Protein AF-A0A6L3F0K4-F1 (afdb_monomer)

pLDDT: mean 79.64, std 11.41, range [49.12, 96.88]

Sequence (372 aa):
QVEEELISRRKLHQEFNPALFNDRWESLWPKTATVITTESLWEKFARQGESPILTSITVLQDTIHQGVERELFGYGIMHESGEDKLKPESYAHIYLGPFDAQEMSFLEISHRTILIRPDQVYALFPPITKDEVAMLLNGPRQRVDSVFQAARQSLTIEGRVDKRSFITAVCEGVQSGLFGYSETADSTILRGEDANLTPSHVRFSALLISEDVPRPVTSEEVAKLVSGNGRISIQDLYQKATDQFGPERVSEQSFLNALQTCVKEQQFGYAETEADTLQSGLQALHLTGFVGKPEILPPDTRVIRVVGTISSPSELATVMKAAMSLSKLGESQITLDLRLELKGDVNEHSITMALNELKNRAPNLKIEDRKG

Radius of gyration: 37.34 Å; Cα contacts (8 Å, |Δi|>4): 517; chains: 1; bounding box: 87×50×101 Å

Structure (mmCIF, N/CA/C/O backbone):
data_AF-A0A6L3F0K4-F1
#
_entry.id   AF-A0A6L3F0K4-F1
#
loop_
_atom_site.group_PDB
_atom_site.id
_atom_site.type_symbol
_atom_site.label_atom_id
_atom_site.label_alt_id
_atom_site.label_comp_id
_atom_site.label_asym_id
_atom_site.label_entity_id
_atom_site.label_seq_id
_atom_site.pdbx_PDB_ins_code
_atom_site.Cartn_x
_atom_site.Cartn_y
_atom_site.Cartn_z
_atom_site.occupancy
_atom_site.B_iso_or_equiv
_atom_site.auth_seq_id
_atom_site.auth_comp_id
_atom_site.auth_asym_id
_atom_site.auth_atom_id
_atom_site.pdbx_PDB_model_num
ATOM 1 N N . GLN A 1 1 ? 16.056 -33.835 -45.837 1.00 53.66 1 GLN A N 1
ATOM 2 C CA . GLN A 1 1 ? 17.439 -34.362 -45.764 1.00 53.66 1 GLN A CA 1
ATOM 3 C C . GLN A 1 1 ? 18.423 -33.415 -45.077 1.00 53.66 1 GLN A C 1
ATOM 5 O O . GLN A 1 1 ? 18.688 -33.677 -43.919 1.00 53.66 1 GLN A O 1
ATOM 10 N N . VAL A 1 2 ? 18.928 -32.323 -45.680 1.00 59.66 2 VAL A N 1
ATOM 11 C CA . VAL A 1 2 ? 19.911 -31.432 -44.996 1.00 59.66 2 VAL A CA 1
ATOM 12 C C . VAL A 1 2 ? 19.333 -30.783 -43.729 1.00 59.66 2 VAL A C 1
ATOM 14 O O . VAL A 1 2 ? 19.993 -30.724 -42.698 1.00 59.66 2 VAL A O 1
ATOM 17 N N . GLU A 1 3 ? 18.075 -30.350 -43.783 1.00 55.59 3 GLU A N 1
ATOM 18 C CA . GLU A 1 3 ? 17.367 -29.753 -42.645 1.00 55.59 3 GLU A CA 1
ATOM 19 C C . GLU A 1 3 ? 17.146 -30.754 -41.495 1.00 55.59 3 GLU A C 1
ATOM 21 O O . GLU A 1 3 ? 17.507 -30.478 -40.356 1.00 55.59 3 GLU A O 1
ATOM 26 N N . GLU A 1 4 ? 16.666 -31.966 -41.794 1.00 57.31 4 GLU A N 1
ATOM 27 C CA . GLU A 1 4 ? 16.519 -33.061 -40.816 1.00 57.31 4 GLU A CA 1
ATOM 28 C C . GLU A 1 4 ? 17.863 -33.487 -40.205 1.00 57.31 4 GLU A C 1
ATOM 30 O O . GLU A 1 4 ? 17.940 -33.845 -39.027 1.00 57.31 4 GLU A O 1
ATOM 35 N N . GLU A 1 5 ? 18.947 -33.420 -40.978 1.00 56.59 5 GLU A N 1
ATOM 36 C CA . GLU A 1 5 ? 20.299 -33.725 -40.510 1.00 56.59 5 GLU A CA 1
ATOM 37 C C . GLU A 1 5 ? 20.848 -32.631 -39.573 1.00 56.59 5 GLU A C 1
ATOM 39 O O . GLU A 1 5 ? 21.548 -32.927 -38.604 1.00 56.59 5 GLU A O 1
ATOM 44 N N . LEU A 1 6 ? 20.486 -31.364 -39.797 1.00 57.25 6 LEU A N 1
ATOM 45 C CA . LEU A 1 6 ? 20.833 -30.251 -38.906 1.00 57.25 6 LEU A CA 1
ATOM 46 C C . LEU A 1 6 ? 19.975 -30.233 -37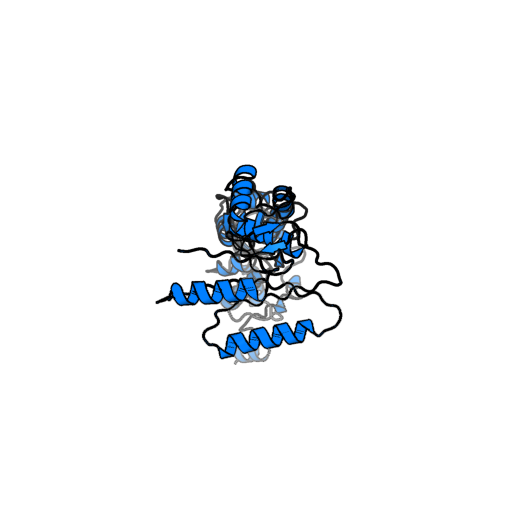.630 1.00 57.25 6 LEU A C 1
ATOM 48 O O . LEU A 1 6 ? 20.504 -29.936 -36.555 1.00 57.25 6 LEU A O 1
ATOM 52 N N . ILE A 1 7 ? 18.692 -30.598 -37.719 1.00 59.44 7 ILE A N 1
ATOM 53 C CA . ILE A 1 7 ? 17.794 -30.757 -36.561 1.00 59.44 7 ILE A CA 1
ATOM 54 C C . ILE A 1 7 ? 18.271 -31.921 -35.679 1.00 59.44 7 ILE A C 1
ATOM 56 O O . ILE A 1 7 ? 18.467 -31.752 -34.475 1.00 59.44 7 ILE A O 1
ATOM 60 N N . SER A 1 8 ? 18.545 -33.090 -36.270 1.00 56.19 8 SER A N 1
ATOM 61 C CA . SER A 1 8 ? 19.009 -34.280 -35.532 1.00 56.19 8 SER A CA 1
ATOM 62 C C . SER A 1 8 ? 20.384 -34.096 -34.874 1.00 56.19 8 SER A C 1
ATOM 64 O O . SER A 1 8 ? 20.637 -34.662 -33.811 1.00 56.19 8 SER A O 1
ATOM 66 N N . ARG A 1 9 ? 21.252 -33.243 -35.439 1.00 59.00 9 ARG A N 1
ATOM 67 C CA . ARG A 1 9 ? 22.544 -32.846 -34.845 1.00 59.00 9 ARG A CA 1
ATOM 68 C C . ARG A 1 9 ? 22.447 -31.678 -33.852 1.00 59.00 9 ARG A C 1
ATOM 70 O O . ARG A 1 9 ? 23.488 -31.199 -33.404 1.00 59.00 9 ARG A O 1
ATOM 77 N N . ARG A 1 10 ? 21.236 -31.209 -33.509 1.00 57.91 10 ARG A N 1
ATOM 78 C CA . ARG A 1 10 ? 20.982 -30.029 -32.650 1.00 57.91 10 ARG A CA 1
ATOM 79 C C . ARG A 1 10 ? 21.692 -28.753 -33.130 1.00 57.91 10 ARG A C 1
ATOM 81 O O . ARG A 1 10 ? 22.093 -27.925 -32.319 1.00 57.91 10 ARG A O 1
ATOM 88 N N . LYS A 1 11 ? 21.898 -28.613 -34.441 1.00 58.66 11 LYS A N 1
ATOM 89 C CA . LYS A 1 11 ? 22.461 -27.401 -35.055 1.00 58.66 11 LYS A CA 1
ATOM 90 C C . LYS A 1 11 ? 21.381 -26.425 -35.507 1.00 58.66 11 LYS A C 1
ATOM 92 O O . LYS A 1 11 ? 21.660 -25.235 -35.573 1.00 58.66 11 LYS A O 1
ATOM 97 N N . LEU A 1 12 ? 20.181 -26.919 -35.806 1.00 55.97 12 LEU A N 1
ATOM 98 C CA . LEU A 1 12 ? 19.016 -26.115 -36.164 1.00 55.97 12 LEU A CA 1
ATOM 99 C C . LEU A 1 12 ? 18.062 -26.049 -34.965 1.00 55.97 12 LEU A C 1
ATOM 101 O O . LEU A 1 12 ? 17.600 -27.090 -34.494 1.00 55.97 12 LEU A O 1
ATOM 105 N N . HIS A 1 13 ? 17.780 -24.849 -34.461 1.00 59.03 13 HIS A N 1
ATOM 106 C CA . HIS A 1 13 ? 16.919 -24.656 -33.291 1.00 59.03 13 HIS A CA 1
ATOM 107 C C . HIS A 1 13 ? 15.531 -24.153 -33.704 1.00 59.03 13 HIS A C 1
ATOM 109 O O . HIS A 1 13 ? 15.392 -23.046 -34.229 1.00 59.03 13 HIS A O 1
ATOM 115 N N . GLN A 1 14 ? 14.513 -24.988 -33.475 1.00 57.91 14 GLN A N 1
ATOM 116 C CA . GLN A 1 14 ? 13.092 -24.643 -33.651 1.00 57.91 14 GLN A CA 1
ATOM 117 C C . GLN A 1 14 ? 12.564 -23.770 -32.509 1.00 57.91 14 GLN A C 1
ATOM 119 O O . GLN A 1 14 ? 11.682 -22.952 -32.714 1.00 57.91 14 GLN A O 1
ATOM 124 N N . GLU A 1 15 ? 13.167 -23.905 -31.331 1.00 56.97 15 GLU A N 1
ATOM 125 C CA . GLU A 1 15 ? 12.948 -23.048 -30.175 1.00 56.97 15 GLU A CA 1
ATOM 126 C C . GLU A 1 15 ? 14.317 -22.595 -29.674 1.00 56.97 15 GLU A C 1
ATOM 128 O O . GLU A 1 15 ? 15.250 -23.399 -29.524 1.00 56.97 15 GLU A O 1
ATOM 133 N N . PHE A 1 16 ? 14.463 -21.298 -29.432 1.00 60.00 16 PHE A N 1
ATOM 134 C CA . PHE A 1 16 ? 15.651 -20.794 -28.772 1.00 60.00 16 PHE A CA 1
ATOM 135 C C . PHE A 1 16 ? 15.547 -21.091 -27.285 1.00 60.00 16 PHE A C 1
ATOM 137 O O . PHE A 1 16 ? 14.567 -20.734 -26.641 1.00 60.00 16 PHE A O 1
ATOM 144 N N . ASN A 1 17 ? 16.565 -21.736 -26.726 1.00 58.59 17 ASN A N 1
ATOM 145 C CA . ASN A 1 17 ? 16.622 -21.972 -25.293 1.00 58.59 17 ASN A CA 1
ATOM 146 C C . ASN A 1 17 ? 17.232 -20.732 -24.616 1.00 58.59 17 ASN A C 1
ATOM 148 O O . ASN A 1 17 ? 18.417 -20.481 -24.830 1.00 58.59 17 ASN A O 1
ATOM 152 N N . PRO A 1 18 ? 16.503 -19.990 -23.760 1.00 52.38 18 PRO A N 1
ATOM 153 C CA . PRO A 1 18 ? 17.052 -18.829 -23.060 1.00 52.38 18 PRO A CA 1
ATOM 154 C C . PRO A 1 18 ? 18.238 -19.175 -22.150 1.00 52.38 18 PRO A C 1
ATOM 156 O O . PRO A 1 18 ? 19.050 -18.313 -21.847 1.00 52.38 18 PRO A O 1
ATOM 159 N N . ALA A 1 19 ? 18.405 -20.439 -21.744 1.00 53.78 19 ALA A N 1
ATOM 160 C CA . ALA A 1 19 ? 19.608 -20.885 -21.038 1.00 53.78 19 ALA A CA 1
ATOM 161 C C . ALA A 1 19 ? 20.874 -20.835 -21.916 1.00 53.78 19 ALA A C 1
ATOM 163 O O . ALA A 1 19 ? 21.976 -20.851 -21.379 1.00 53.78 19 ALA A O 1
ATOM 164 N N . LEU A 1 20 ? 20.741 -20.727 -23.245 1.00 54.72 20 LEU A N 1
ATOM 165 C CA . LEU A 1 20 ? 21.852 -20.429 -24.157 1.00 54.72 20 LEU A CA 1
ATOM 166 C C . LEU A 1 20 ? 22.350 -18.984 -24.013 1.00 54.72 20 LEU A C 1
ATOM 168 O O . LEU A 1 20 ? 23.411 -18.670 -24.548 1.00 54.72 20 LEU A O 1
ATOM 172 N N . PHE A 1 21 ? 21.628 -18.111 -23.299 1.00 52.25 21 PHE A N 1
ATOM 173 C CA . PHE A 1 21 ? 22.151 -16.801 -22.915 1.00 52.25 21 PHE A CA 1
ATOM 174 C C . PHE A 1 21 ? 23.192 -16.887 -21.799 1.00 52.25 21 PHE A C 1
ATOM 176 O O . PHE A 1 21 ? 24.091 -16.050 -21.747 1.00 52.25 21 PHE A O 1
ATOM 183 N N . ASN A 1 22 ? 23.136 -17.914 -20.951 1.00 49.12 22 ASN A N 1
ATOM 184 C CA . ASN A 1 22 ? 24.156 -18.107 -19.930 1.00 49.12 22 ASN A CA 1
ATOM 185 C C . ASN A 1 22 ? 25.463 -18.544 -20.625 1.00 49.12 22 ASN A C 1
ATOM 187 O O . ASN A 1 22 ? 25.483 -19.479 -21.426 1.00 49.12 22 ASN A O 1
ATOM 191 N N . ASP A 1 23 ? 26.537 -17.792 -20.382 1.00 51.22 23 ASP A N 1
ATOM 192 C CA . ASP A 1 23 ? 27.912 -17.960 -20.886 1.00 51.22 23 ASP A CA 1
ATOM 193 C C . ASP A 1 23 ? 28.165 -17.710 -22.390 1.00 51.22 23 ASP A C 1
ATOM 195 O O . ASP A 1 23 ? 29.203 -17.146 -22.746 1.00 51.22 23 ASP A O 1
ATOM 199 N N . ARG A 1 24 ? 27.246 -18.052 -23.308 1.00 55.50 24 ARG A N 1
ATOM 200 C CA . ARG A 1 24 ? 27.442 -17.781 -24.756 1.00 55.50 24 ARG A CA 1
ATOM 201 C C . ARG A 1 24 ? 27.062 -16.366 -25.174 1.00 55.50 24 ARG A C 1
ATOM 203 O O . ARG A 1 24 ? 27.625 -15.857 -26.145 1.00 55.50 24 ARG A O 1
ATOM 210 N N . TRP A 1 25 ? 26.164 -15.701 -24.452 1.00 55.28 25 TRP A N 1
ATOM 211 C CA . TRP A 1 25 ? 25.802 -14.313 -24.743 1.00 55.28 25 TRP A CA 1
ATOM 212 C C . TRP A 1 25 ? 26.993 -13.367 -24.628 1.00 55.28 25 TRP A C 1
ATOM 214 O O . TRP A 1 25 ? 27.152 -12.503 -25.479 1.00 55.28 25 TRP A O 1
ATOM 224 N N . GLU A 1 26 ? 27.898 -13.591 -23.671 1.00 54.00 26 GLU A N 1
ATOM 225 C CA . GLU A 1 26 ? 29.144 -12.819 -23.561 1.00 54.00 26 GLU A CA 1
ATOM 226 C C . GLU A 1 26 ? 30.034 -12.930 -24.812 1.00 54.00 26 GLU A C 1
ATOM 228 O O . GLU A 1 26 ? 30.789 -12.008 -25.117 1.00 54.00 26 GLU A O 1
ATOM 233 N N . SER A 1 27 ? 29.945 -14.039 -25.556 1.00 58.38 27 SER A N 1
ATOM 234 C CA . SER A 1 27 ? 30.673 -14.215 -26.821 1.00 58.38 27 SER A CA 1
ATOM 235 C C . SER A 1 27 ? 29.991 -13.517 -28.005 1.00 58.38 27 SER A C 1
ATOM 237 O O . SER A 1 27 ? 30.659 -13.049 -28.928 1.00 58.38 27 SER A O 1
ATOM 239 N N . LEU A 1 28 ? 28.658 -13.402 -27.970 1.00 56.84 28 LEU A N 1
ATOM 240 C CA . LEU A 1 28 ? 27.861 -12.723 -28.996 1.00 56.84 28 LEU A CA 1
ATOM 241 C C . LEU A 1 28 ? 27.775 -11.208 -28.759 1.00 56.84 28 LEU A C 1
ATOM 243 O O . LEU A 1 28 ? 27.711 -10.457 -29.737 1.00 56.84 28 LEU A O 1
ATOM 247 N N . TRP A 1 29 ? 27.853 -10.777 -27.498 1.00 67.00 29 TRP A N 1
ATOM 248 C CA . TRP A 1 29 ? 27.901 -9.397 -27.017 1.00 67.00 29 TRP A CA 1
ATOM 249 C C . TRP A 1 29 ? 29.281 -9.075 -26.448 1.00 67.00 29 TRP A C 1
ATOM 251 O O . TRP A 1 29 ? 29.523 -9.307 -25.259 1.00 67.00 29 TRP A O 1
ATOM 261 N N . PRO A 1 30 ? 30.190 -8.508 -27.265 1.00 64.44 30 PRO A N 1
ATOM 262 C CA . PRO A 1 30 ? 31.529 -8.160 -26.813 1.00 64.44 30 PRO A CA 1
ATOM 263 C C . PRO A 1 30 ? 31.475 -7.345 -25.520 1.00 64.44 30 PRO A C 1
ATOM 265 O O . PRO A 1 30 ? 30.661 -6.430 -25.403 1.00 64.44 30 PRO A O 1
ATOM 268 N N . LYS A 1 31 ? 32.368 -7.624 -24.563 1.00 63.75 31 LYS A N 1
ATOM 269 C CA . LYS A 1 31 ? 32.453 -6.856 -23.303 1.00 63.75 31 LYS A CA 1
ATOM 270 C C . LYS A 1 31 ? 32.711 -5.362 -23.538 1.00 63.75 31 LYS A C 1
ATOM 272 O O . LYS A 1 31 ? 32.367 -4.543 -22.699 1.00 63.75 31 LYS A O 1
ATOM 277 N N . THR A 1 32 ? 33.289 -5.020 -24.688 1.00 65.06 32 THR A N 1
ATOM 278 C CA . THR A 1 32 ? 33.553 -3.649 -25.142 1.00 65.06 32 THR A CA 1
ATOM 279 C C . THR A 1 32 ? 32.375 -2.995 -25.862 1.00 65.06 32 THR A C 1
ATOM 281 O O . THR A 1 32 ? 32.397 -1.785 -26.068 1.00 65.06 32 THR A O 1
ATOM 284 N N . ALA A 1 33 ? 31.364 -3.765 -26.274 1.00 66.50 33 ALA A N 1
ATOM 285 C CA . ALA A 1 33 ? 30.194 -3.242 -26.960 1.00 66.50 33 ALA A CA 1
ATOM 286 C C . ALA A 1 33 ? 29.105 -2.898 -25.940 1.00 66.50 33 ALA A C 1
ATOM 288 O O . ALA A 1 33 ? 28.634 -3.752 -25.187 1.00 66.50 33 ALA A O 1
ATOM 289 N N . THR A 1 34 ? 28.685 -1.639 -25.947 1.00 69.81 34 THR A N 1
ATOM 290 C CA . THR A 1 34 ? 27.570 -1.120 -25.149 1.00 69.81 34 THR A CA 1
ATOM 291 C C . THR A 1 34 ? 26.247 -1.713 -25.635 1.00 69.81 34 THR A C 1
ATOM 293 O O . THR A 1 34 ? 25.481 -2.232 -24.836 1.00 69.81 34 THR A O 1
ATOM 296 N N . VAL A 1 35 ? 26.038 -1.785 -26.952 1.00 78.31 35 VAL A N 1
ATOM 297 C CA . VAL A 1 35 ? 24.792 -2.275 -27.566 1.00 78.31 35 VAL A CA 1
ATOM 298 C C . VAL A 1 35 ? 25.060 -3.154 -28.790 1.00 78.31 35 VAL A C 1
ATOM 300 O O . VAL A 1 35 ? 26.134 -3.069 -29.394 1.00 78.31 35 VAL A O 1
ATOM 303 N N . ILE A 1 36 ? 24.075 -3.956 -29.203 1.00 83.25 36 ILE A N 1
ATOM 304 C CA . ILE A 1 36 ? 24.096 -4.705 -30.476 1.00 83.25 36 ILE A CA 1
ATOM 305 C C . ILE A 1 36 ? 22.802 -4.438 -31.240 1.00 83.25 36 ILE A C 1
ATOM 307 O O . ILE A 1 36 ? 21.736 -4.444 -30.637 1.00 83.25 36 ILE A O 1
ATOM 311 N N . THR A 1 37 ? 22.867 -4.257 -32.559 1.00 84.62 37 THR A N 1
ATOM 312 C CA . THR A 1 37 ? 21.659 -4.232 -33.395 1.00 84.62 37 THR A CA 1
ATOM 313 C C . THR A 1 37 ? 21.075 -5.639 -33.543 1.00 84.62 37 THR A C 1
ATOM 315 O O . THR A 1 37 ? 21.809 -6.631 -33.636 1.00 84.62 37 THR A O 1
ATOM 318 N N . THR A 1 38 ? 19.751 -5.747 -33.591 1.00 82.88 38 THR A N 1
ATOM 319 C CA . THR A 1 38 ? 19.075 -7.043 -33.785 1.00 82.88 38 THR A CA 1
ATOM 320 C C . THR A 1 38 ? 19.419 -7.671 -35.138 1.00 82.88 38 THR A C 1
ATOM 322 O O . THR A 1 38 ? 19.513 -8.891 -35.250 1.00 82.88 38 THR A O 1
ATOM 325 N N . GLU A 1 39 ? 19.703 -6.852 -36.150 1.00 82.06 39 GLU A N 1
ATOM 326 C CA . GLU A 1 39 ? 20.159 -7.317 -37.458 1.00 82.06 39 GLU A CA 1
ATOM 327 C C . GLU A 1 39 ? 21.560 -7.930 -37.417 1.00 82.06 39 GLU A C 1
ATOM 329 O O . GLU A 1 39 ? 21.766 -9.026 -37.934 1.00 82.06 39 GLU A O 1
ATOM 334 N N . SER A 1 40 ? 22.524 -7.293 -36.742 1.00 78.75 40 SER A N 1
ATOM 335 C CA . SER A 1 40 ? 23.849 -7.899 -36.567 1.00 78.75 40 SER A CA 1
ATOM 336 C C . SER A 1 40 ? 23.774 -9.194 -35.759 1.00 78.75 40 SER A C 1
ATOM 338 O O . SER A 1 40 ? 24.567 -10.110 -35.983 1.00 78.75 40 SER A O 1
ATOM 340 N N . LEU A 1 41 ? 22.818 -9.298 -34.832 1.00 77.94 41 LEU A N 1
ATOM 341 C CA . LEU A 1 41 ? 22.554 -10.540 -34.116 1.00 77.94 41 LEU A CA 1
ATOM 342 C C . LEU A 1 41 ? 21.989 -11.624 -35.049 1.00 77.94 41 LEU A C 1
ATOM 344 O O . LEU A 1 41 ? 22.484 -12.753 -35.033 1.00 77.94 41 LEU A O 1
ATOM 348 N N . TRP A 1 42 ? 21.023 -11.278 -35.903 1.00 77.06 42 TRP A N 1
ATOM 349 C CA . TRP A 1 42 ? 20.485 -12.176 -36.927 1.00 77.06 42 TRP A CA 1
ATOM 350 C C . TRP A 1 42 ? 21.571 -12.672 -37.887 1.00 77.06 42 TRP A C 1
ATOM 352 O O . TRP A 1 42 ? 21.700 -13.877 -38.104 1.00 77.06 42 TRP A O 1
ATOM 362 N N . GLU A 1 43 ? 22.419 -11.779 -38.402 1.00 74.31 43 GLU A N 1
ATOM 363 C CA . GLU A 1 43 ? 23.517 -12.155 -39.297 1.00 74.31 43 GLU A CA 1
ATOM 364 C C . GLU A 1 43 ? 24.513 -13.120 -38.636 1.00 74.31 43 GLU A C 1
ATOM 366 O O . GLU A 1 43 ? 24.989 -14.051 -39.291 1.00 74.31 43 GLU A O 1
ATOM 371 N N . LYS A 1 44 ? 24.805 -12.946 -37.337 1.00 72.06 44 LYS A N 1
ATOM 372 C CA . LYS A 1 44 ? 25.676 -13.863 -36.580 1.00 72.06 44 LYS A CA 1
ATOM 373 C C . LYS A 1 44 ? 25.085 -15.268 -36.486 1.00 72.06 44 LYS A C 1
ATOM 375 O O . LYS A 1 44 ? 25.817 -16.239 -36.682 1.00 72.06 44 LYS A O 1
ATOM 380 N N . PHE A 1 45 ? 23.784 -15.378 -36.231 1.00 67.00 45 PHE A N 1
ATOM 381 C CA . PHE A 1 45 ? 23.094 -16.668 -36.175 1.00 67.00 45 PHE A CA 1
ATOM 382 C C . PHE A 1 45 ? 22.857 -17.291 -37.558 1.00 67.00 45 PHE A C 1
ATOM 384 O O . PHE A 1 45 ? 22.796 -18.514 -37.671 1.00 67.00 45 PHE A O 1
ATOM 391 N N . ALA A 1 46 ? 22.774 -16.479 -38.615 1.00 63.53 46 ALA A N 1
ATOM 392 C CA . ALA A 1 46 ? 22.568 -16.950 -39.982 1.00 63.53 46 ALA A CA 1
ATOM 393 C C . ALA A 1 46 ? 23.866 -17.383 -40.697 1.00 63.53 46 ALA A C 1
ATOM 395 O O . ALA A 1 46 ? 23.808 -18.222 -41.596 1.00 63.53 46 ALA A O 1
ATOM 396 N N . ARG A 1 47 ? 25.034 -16.812 -40.348 1.00 57.59 47 ARG A N 1
ATOM 397 C CA . ARG A 1 47 ? 26.279 -16.964 -41.140 1.00 57.59 47 ARG A CA 1
ATOM 398 C C . ARG A 1 47 ? 27.407 -17.787 -40.494 1.00 57.59 47 ARG A C 1
ATOM 400 O O . ARG A 1 47 ? 28.372 -18.094 -41.192 1.00 57.59 47 ARG A O 1
ATOM 407 N N . GLN A 1 48 ? 27.346 -18.165 -39.213 1.00 56.00 48 GLN A N 1
ATOM 408 C CA . GLN A 1 48 ? 28.440 -18.915 -38.561 1.00 56.00 48 GLN A CA 1
ATOM 409 C C . GLN A 1 48 ? 28.194 -20.433 -38.495 1.00 56.00 48 GLN A C 1
ATOM 411 O O . GLN A 1 48 ? 27.272 -20.891 -37.833 1.00 56.00 48 GLN A O 1
ATOM 416 N N . GLY A 1 49 ? 29.082 -21.232 -39.106 1.00 50.69 49 GLY A N 1
ATOM 417 C CA . GLY A 1 49 ? 28.962 -22.703 -39.189 1.00 50.69 49 GLY A CA 1
ATOM 418 C C . GLY A 1 49 ? 29.131 -23.492 -37.874 1.00 50.69 49 GLY A C 1
ATOM 419 O O . GLY A 1 49 ? 28.801 -24.686 -37.825 1.00 50.69 49 GLY A O 1
ATOM 420 N N . GLU A 1 50 ? 29.626 -22.847 -36.811 1.00 53.16 50 GLU A N 1
ATOM 421 C CA . GLU A 1 50 ? 29.761 -23.428 -35.461 1.00 53.16 50 GLU A CA 1
ATOM 422 C C . GLU A 1 50 ? 28.703 -22.931 -34.461 1.00 53.16 50 GLU A C 1
ATOM 424 O O . GLU A 1 50 ? 28.578 -23.486 -33.366 1.00 53.16 50 GLU A O 1
ATOM 429 N N . SER A 1 51 ? 27.903 -21.934 -34.846 1.00 54.44 51 SER A N 1
ATOM 430 C CA . SER A 1 51 ? 26.816 -21.403 -34.024 1.00 54.44 51 SER A CA 1
ATOM 431 C C . SER A 1 51 ? 25.504 -22.143 -34.314 1.00 54.44 51 SER A C 1
ATOM 433 O O . SER A 1 51 ? 25.316 -22.652 -35.422 1.00 54.44 51 SER A O 1
ATOM 435 N N . PRO A 1 52 ? 24.590 -22.247 -33.332 1.00 58.12 52 PRO A N 1
ATOM 436 C CA . PRO A 1 52 ? 23.250 -22.758 -33.584 1.00 58.12 52 PRO A CA 1
ATOM 437 C C . PRO A 1 52 ? 22.556 -21.868 -34.620 1.00 58.12 52 PRO A C 1
ATOM 439 O O . PRO A 1 52 ? 22.439 -20.660 -34.427 1.00 58.12 52 PRO A O 1
ATOM 442 N N . ILE A 1 53 ? 22.118 -22.469 -35.722 1.00 65.31 53 ILE A N 1
ATOM 443 C CA . ILE A 1 53 ? 21.377 -21.791 -36.780 1.00 65.31 53 ILE A CA 1
ATOM 444 C C . ILE A 1 53 ? 19.927 -21.682 -36.305 1.00 65.31 53 ILE A C 1
ATOM 446 O O . ILE A 1 53 ? 19.285 -22.690 -35.982 1.00 65.31 53 ILE A O 1
ATOM 450 N N . LEU A 1 54 ? 19.412 -20.455 -36.236 1.00 68.50 54 LEU A N 1
ATOM 451 C CA . LEU A 1 54 ? 17.996 -20.223 -35.959 1.00 68.50 54 LEU A CA 1
ATOM 452 C C . LEU A 1 54 ? 17.175 -20.635 -37.179 1.00 68.50 54 LEU A C 1
ATOM 454 O O . LEU A 1 54 ? 17.529 -20.317 -38.312 1.00 68.50 54 LEU A O 1
ATOM 458 N N . THR A 1 55 ? 16.077 -21.345 -36.942 1.00 67.31 55 THR A N 1
ATOM 459 C CA . THR A 1 55 ? 15.178 -21.803 -38.014 1.00 67.31 55 THR A CA 1
ATOM 460 C C . THR A 1 55 ? 14.489 -20.655 -38.744 1.00 67.31 55 THR A C 1
ATOM 462 O O . THR A 1 55 ? 14.234 -20.760 -39.941 1.00 67.31 55 THR A O 1
ATOM 465 N N . SER A 1 56 ? 14.183 -19.560 -38.046 1.00 76.38 56 SER A N 1
ATOM 466 C CA . SER A 1 56 ? 13.502 -18.406 -38.627 1.00 76.38 56 SER A CA 1
ATOM 467 C C . SER A 1 56 ? 13.755 -17.124 -37.835 1.00 76.38 56 SER A C 1
ATOM 469 O O . SER A 1 56 ? 14.243 -17.146 -36.702 1.00 76.38 56 SER A O 1
ATOM 471 N N . ILE A 1 57 ? 13.368 -15.997 -38.434 1.00 79.81 57 ILE A N 1
ATOM 472 C CA . ILE A 1 57 ? 13.353 -14.693 -37.767 1.00 79.81 57 ILE A CA 1
ATOM 473 C C . ILE A 1 57 ? 12.376 -14.668 -36.582 1.00 79.81 57 ILE A C 1
ATOM 475 O O . ILE A 1 57 ? 12.657 -14.021 -35.580 1.00 79.81 57 ILE A O 1
ATOM 479 N N . THR A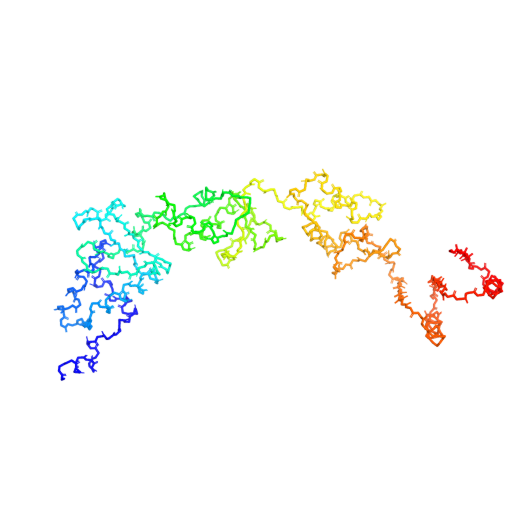 1 58 ? 11.285 -15.437 -36.651 1.00 82.12 58 THR A N 1
ATOM 480 C CA . THR A 1 58 ? 10.295 -15.573 -35.572 1.00 82.12 58 THR A CA 1
ATOM 481 C C . THR A 1 58 ? 10.919 -16.164 -34.320 1.00 82.12 58 THR A C 1
ATOM 483 O O . THR A 1 58 ? 10.703 -15.650 -33.231 1.00 82.12 58 THR A O 1
ATOM 486 N N . VAL A 1 59 ? 11.802 -17.156 -34.469 1.00 77.75 59 VAL A N 1
ATOM 487 C CA . VAL A 1 59 ? 12.531 -17.707 -33.321 1.00 77.75 59 VAL A CA 1
ATOM 488 C C . VAL A 1 59 ? 13.406 -16.642 -32.661 1.00 77.75 59 VAL A C 1
ATOM 490 O O . VAL A 1 59 ? 13.460 -16.585 -31.436 1.00 77.75 59 VAL A O 1
ATOM 493 N N . LEU A 1 60 ? 14.053 -15.758 -33.432 1.00 80.81 60 LEU A N 1
ATOM 494 C CA . LEU A 1 60 ? 14.809 -14.632 -32.869 1.00 80.81 60 LEU A CA 1
ATOM 495 C C . LEU A 1 60 ? 13.896 -13.614 -32.164 1.00 80.81 60 LEU A C 1
ATOM 497 O O . LEU A 1 60 ? 14.262 -13.101 -31.111 1.00 80.81 60 LEU A O 1
ATOM 501 N N . GLN A 1 61 ? 12.716 -13.330 -32.713 1.00 86.69 61 GLN A N 1
ATOM 502 C CA . GLN A 1 61 ? 11.741 -12.435 -32.083 1.00 86.69 61 GLN A CA 1
ATOM 503 C C . GLN A 1 61 ? 11.254 -13.013 -30.745 1.00 86.69 61 GLN A C 1
ATOM 505 O O . GLN A 1 61 ? 11.391 -12.355 -29.715 1.00 86.69 61 GLN A O 1
ATOM 510 N N . ASP A 1 62 ? 10.812 -14.271 -30.716 1.00 83.62 62 ASP A N 1
ATOM 511 C CA . ASP A 1 62 ? 10.361 -14.942 -29.486 1.00 83.62 62 ASP A CA 1
ATOM 512 C C . ASP A 1 62 ? 11.469 -14.991 -28.423 1.00 83.62 62 ASP A C 1
ATOM 514 O O . ASP A 1 62 ? 11.228 -14.843 -27.223 1.00 83.62 62 ASP A O 1
ATOM 518 N N . THR A 1 63 ? 12.714 -15.147 -28.872 1.00 79.88 63 THR A N 1
ATOM 519 C CA . THR A 1 63 ? 13.909 -15.098 -28.025 1.00 79.88 63 THR A CA 1
ATOM 520 C C . THR A 1 63 ? 14.103 -13.738 -27.374 1.00 79.88 63 THR A C 1
ATOM 522 O O . THR A 1 63 ? 14.355 -13.660 -26.170 1.00 79.88 63 THR A O 1
ATOM 525 N N . ILE A 1 64 ? 14.034 -12.669 -28.171 1.00 85.00 64 ILE A N 1
ATOM 526 C CA . ILE A 1 64 ? 14.198 -11.301 -27.678 1.00 85.00 64 ILE A CA 1
ATOM 527 C C . ILE A 1 64 ? 13.068 -10.983 -26.703 1.00 85.00 64 ILE A C 1
ATOM 529 O O . ILE A 1 64 ? 13.351 -10.482 -25.620 1.00 85.00 64 ILE A O 1
ATOM 533 N N . HIS A 1 65 ? 11.830 -11.357 -27.028 1.00 87.12 65 HIS A N 1
ATOM 534 C CA . HIS A 1 65 ? 10.684 -11.193 -26.136 1.00 87.12 65 HIS A CA 1
ATOM 535 C C . HIS A 1 65 ? 10.921 -11.871 -24.778 1.00 87.12 65 HIS A C 1
ATOM 537 O O . HIS A 1 65 ? 10.814 -11.226 -23.738 1.00 87.12 65 HIS A O 1
ATOM 543 N N . GLN A 1 66 ? 11.312 -13.151 -24.762 1.00 83.12 66 GLN A N 1
ATOM 544 C CA . GLN A 1 66 ? 11.617 -13.869 -23.515 1.00 83.12 66 GLN A CA 1
ATOM 545 C C . GLN A 1 66 ? 12.822 -13.282 -22.764 1.00 83.12 66 GLN A C 1
ATOM 547 O O . GLN A 1 66 ? 12.872 -13.334 -21.536 1.00 83.12 66 GLN A O 1
ATOM 552 N N . GLY A 1 67 ? 13.814 -12.750 -23.483 1.00 81.88 67 GLY A N 1
ATOM 553 C CA . GLY A 1 67 ? 14.975 -12.090 -22.888 1.00 81.88 67 GLY A CA 1
ATOM 554 C C . GLY A 1 67 ? 14.613 -10.779 -22.193 1.00 81.88 67 GLY A C 1
ATOM 555 O O . GLY A 1 67 ? 15.063 -10.553 -21.069 1.00 81.88 67 GLY A O 1
ATOM 556 N N . VAL A 1 68 ? 13.753 -9.971 -22.820 1.00 85.19 68 VAL A N 1
ATOM 557 C CA . VAL A 1 68 ? 13.184 -8.753 -22.228 1.00 85.19 68 VAL A CA 1
ATOM 558 C C . VAL A 1 68 ? 12.317 -9.107 -21.024 1.00 85.19 68 VAL A C 1
ATOM 560 O O . VAL A 1 68 ? 12.524 -8.548 -19.951 1.00 85.19 68 VAL A O 1
ATOM 563 N N . GLU A 1 69 ? 11.421 -10.090 -21.157 1.00 84.12 69 GLU A N 1
ATOM 564 C CA . GLU A 1 69 ? 10.531 -10.544 -20.080 1.00 84.12 69 GLU A CA 1
ATOM 565 C C . GLU A 1 69 ? 11.304 -10.974 -18.820 1.00 84.12 69 GLU A C 1
ATOM 567 O O . GLU A 1 69 ? 10.864 -10.730 -17.697 1.00 84.12 69 GLU A O 1
ATOM 572 N N . ARG A 1 70 ? 12.479 -11.590 -19.006 1.00 80.38 70 ARG A N 1
ATOM 573 C CA . ARG A 1 70 ? 13.366 -12.072 -17.934 1.00 80.38 70 ARG A CA 1
ATOM 574 C C . ARG A 1 70 ? 14.427 -11.061 -17.491 1.00 80.38 70 ARG A C 1
ATOM 576 O O . ARG A 1 70 ? 15.323 -11.443 -16.741 1.00 80.38 70 ARG A O 1
ATOM 583 N N . GLU A 1 71 ? 14.358 -9.817 -17.963 1.00 79.88 71 GLU A N 1
ATOM 584 C CA . GLU A 1 71 ? 15.309 -8.741 -17.635 1.00 79.88 71 GLU A CA 1
ATOM 585 C C . GLU A 1 71 ? 16.777 -9.074 -17.986 1.00 79.88 71 GLU A C 1
ATOM 587 O O . GLU A 1 71 ? 17.710 -8.588 -17.349 1.00 79.88 71 GLU A O 1
ATOM 592 N N . LEU A 1 72 ? 17.018 -9.902 -19.011 1.00 79.31 72 LEU A N 1
ATOM 593 C CA . LEU A 1 72 ? 18.383 -10.231 -19.453 1.00 79.31 72 LEU A CA 1
ATOM 594 C C . LEU A 1 72 ? 19.020 -9.086 -20.255 1.00 79.31 72 LEU A C 1
ATOM 596 O O . LEU A 1 72 ? 20.237 -8.895 -20.229 1.00 79.31 72 LEU A O 1
ATOM 600 N N . PHE A 1 73 ? 18.194 -8.341 -20.986 1.00 83.00 73 PHE A N 1
ATOM 601 C CA . PHE A 1 73 ? 18.543 -7.145 -21.748 1.00 83.00 73 PHE A CA 1
ATOM 602 C C . PHE A 1 73 ? 17.275 -6.344 -22.050 1.00 83.00 73 PHE A C 1
ATOM 604 O O . PHE A 1 73 ? 16.177 -6.899 -22.067 1.00 83.00 73 PHE A O 1
ATOM 611 N N . GLY A 1 74 ? 17.436 -5.050 -22.315 1.00 86.31 74 GLY A N 1
ATOM 612 C CA . GLY A 1 74 ? 16.377 -4.218 -22.869 1.00 86.31 74 GLY A CA 1
ATOM 613 C C . GLY A 1 74 ? 16.368 -4.263 -24.393 1.00 86.31 74 GLY A C 1
ATOM 614 O O . GLY A 1 74 ? 17.419 -4.428 -25.021 1.00 86.31 74 GLY A O 1
ATOM 615 N N . TYR A 1 75 ? 15.192 -4.098 -24.986 1.00 90.00 75 TYR A N 1
ATOM 616 C CA . TYR A 1 75 ? 15.001 -3.929 -26.424 1.00 90.00 75 TYR A CA 1
ATOM 617 C C . TYR A 1 75 ? 14.662 -2.466 -26.717 1.00 90.00 75 TYR A C 1
ATOM 619 O O . TYR A 1 75 ? 13.669 -1.954 -26.215 1.00 90.00 75 TYR A O 1
ATOM 627 N N . GLY A 1 76 ? 15.497 -1.786 -27.501 1.00 89.56 76 GLY A N 1
ATOM 628 C CA . GLY A 1 76 ? 15.327 -0.379 -27.857 1.00 89.56 76 GLY A CA 1
ATOM 629 C C . GLY A 1 76 ? 15.020 -0.190 -29.336 1.00 89.56 76 GLY A C 1
ATOM 630 O O . GLY A 1 76 ? 15.651 -0.817 -30.190 1.00 89.56 76 GLY A O 1
ATOM 631 N N . ILE A 1 77 ? 14.089 0.710 -29.638 1.00 90.38 77 ILE A N 1
ATOM 632 C CA . ILE A 1 77 ? 13.761 1.170 -30.987 1.00 90.38 77 ILE A CA 1
ATOM 633 C C . ILE A 1 77 ? 14.250 2.609 -31.111 1.00 90.38 77 ILE A C 1
ATOM 635 O O . ILE A 1 77 ? 13.746 3.500 -30.429 1.00 90.38 77 ILE A O 1
ATOM 639 N N . MET A 1 78 ? 15.233 2.836 -31.976 1.00 89.56 78 MET A N 1
ATOM 640 C CA . MET A 1 78 ? 15.787 4.165 -32.224 1.00 89.56 78 MET A CA 1
ATOM 641 C C . MET A 1 78 ? 14.965 4.932 -33.264 1.00 89.56 78 MET A C 1
ATOM 643 O O . MET A 1 78 ? 14.359 4.317 -34.151 1.00 89.56 78 MET A O 1
ATOM 647 N N . HIS A 1 79 ? 14.983 6.267 -33.193 1.00 88.31 79 HIS A N 1
ATOM 648 C CA . HIS A 1 79 ? 14.394 7.108 -34.241 1.00 88.31 79 HIS A CA 1
ATOM 649 C C . HIS A 1 79 ? 15.144 6.921 -35.563 1.00 88.31 79 HIS A C 1
ATOM 651 O O . HIS A 1 79 ? 14.525 6.629 -36.592 1.00 88.31 79 HIS A O 1
ATOM 657 N N . GLU A 1 80 ? 16.478 6.980 -35.514 1.00 88.44 80 GLU A N 1
ATOM 658 C CA . GLU A 1 80 ? 17.354 6.703 -36.652 1.00 88.44 80 GLU A CA 1
ATOM 659 C C . GLU A 1 80 ? 18.538 5.807 -36.251 1.00 88.44 80 GLU A C 1
ATOM 661 O O . GLU A 1 80 ? 19.099 5.910 -35.164 1.00 88.44 80 GLU A O 1
ATOM 666 N N . SER A 1 81 ? 18.984 4.926 -37.152 1.00 82.75 81 SER A N 1
ATOM 667 C CA . SER A 1 81 ? 20.045 3.943 -36.860 1.00 82.75 81 SER A CA 1
ATOM 668 C C . SER A 1 81 ? 21.431 4.552 -36.585 1.00 82.75 81 SER A C 1
ATOM 670 O O . SER A 1 81 ? 22.326 3.853 -36.106 1.00 82.75 81 SER A O 1
ATOM 672 N N . GLY A 1 82 ? 21.636 5.820 -36.953 1.00 83.25 82 GLY A N 1
ATOM 673 C CA . GLY A 1 82 ? 22.906 6.539 -36.818 1.00 83.25 82 GLY A CA 1
ATOM 674 C C . GLY A 1 82 ? 23.041 7.370 -35.542 1.00 83.25 82 GLY A C 1
ATOM 675 O O . GLY A 1 82 ? 24.102 7.956 -35.332 1.00 83.25 82 GLY A O 1
ATOM 676 N N . GLU A 1 83 ? 21.997 7.448 -34.717 1.00 87.44 83 GLU A N 1
ATOM 677 C CA . GLU A 1 83 ? 22.005 8.293 -33.525 1.00 87.44 83 GLU A CA 1
ATOM 678 C C . GLU A 1 83 ? 22.909 7.751 -32.406 1.00 87.44 83 GLU A C 1
ATOM 680 O O . GLU A 1 83 ? 23.383 6.607 -32.415 1.00 87.44 83 GLU A O 1
ATOM 685 N N . ASP A 1 84 ? 23.177 8.615 -31.429 1.00 85.94 84 ASP A N 1
ATOM 686 C CA . ASP A 1 84 ? 24.007 8.285 -30.281 1.00 85.94 84 ASP A CA 1
ATOM 687 C C . ASP A 1 84 ? 23.240 7.385 -29.306 1.00 85.94 84 ASP A C 1
ATOM 689 O O . ASP A 1 84 ? 22.375 7.822 -28.556 1.00 85.94 84 ASP A O 1
ATOM 693 N N . LYS A 1 85 ? 23.615 6.106 -29.275 1.00 84.00 85 LYS A N 1
ATOM 694 C CA . LYS A 1 85 ? 23.014 5.082 -28.407 1.00 84.00 85 LYS A CA 1
ATOM 695 C C . LYS A 1 85 ? 23.137 5.382 -26.910 1.00 84.00 85 LYS A C 1
ATOM 697 O O . LYS A 1 85 ? 22.495 4.700 -26.115 1.00 84.00 85 LYS A O 1
ATOM 702 N N . LEU A 1 86 ? 23.969 6.346 -26.517 1.00 83.88 86 LEU A N 1
ATOM 703 C CA . LEU A 1 86 ? 24.130 6.770 -25.127 1.00 83.88 86 LEU A CA 1
ATOM 704 C C . LEU A 1 86 ? 23.254 7.975 -24.759 1.00 83.88 86 LEU A C 1
ATOM 706 O O . LEU A 1 86 ? 23.414 8.523 -23.668 1.00 83.88 86 LEU A O 1
ATOM 710 N N . LYS A 1 87 ? 22.339 8.392 -25.640 1.00 86.12 87 LYS A N 1
ATOM 711 C CA . LYS A 1 87 ? 21.389 9.469 -25.370 1.00 86.12 87 LYS A CA 1
ATOM 712 C C . LYS A 1 87 ? 19.962 8.941 -25.269 1.00 86.12 87 LYS A C 1
ATOM 714 O O . LYS A 1 87 ? 19.527 8.228 -26.173 1.00 86.12 87 LYS A O 1
ATOM 719 N N . PRO A 1 88 ? 19.210 9.309 -24.219 1.00 84.56 88 PRO A N 1
ATOM 720 C CA . PRO A 1 88 ? 17.807 8.923 -24.090 1.00 84.56 88 PRO A CA 1
ATOM 721 C C . PRO A 1 88 ? 16.951 9.411 -25.265 1.00 84.56 88 PRO A C 1
ATOM 723 O O . PRO A 1 88 ? 16.089 8.678 -25.737 1.00 84.56 88 PRO A O 1
ATOM 726 N N . GLU A 1 89 ? 17.237 10.608 -25.792 1.00 87.12 89 GLU A N 1
ATOM 727 C CA . GLU A 1 89 ? 16.459 11.219 -26.884 1.00 87.12 89 GLU A CA 1
ATOM 728 C C . GLU A 1 89 ? 16.547 10.462 -28.219 1.00 87.12 89 GLU A C 1
ATOM 730 O O . GLU A 1 89 ? 15.784 10.749 -29.134 1.00 87.12 89 GLU A O 1
ATOM 735 N N . SER A 1 90 ? 17.482 9.519 -28.352 1.00 88.12 90 SER A N 1
ATOM 736 C CA . SER A 1 90 ? 17.656 8.717 -29.568 1.00 88.12 90 SER A CA 1
ATOM 737 C C . SER A 1 90 ? 16.684 7.539 -29.670 1.00 88.12 90 SER A C 1
ATOM 739 O O . SER A 1 90 ? 16.671 6.813 -30.666 1.00 88.12 90 SER A O 1
ATOM 741 N N . TYR A 1 91 ? 15.873 7.315 -28.636 1.00 86.94 91 TYR A N 1
ATOM 742 C CA . TYR A 1 91 ? 14.971 6.177 -28.545 1.00 86.94 91 TYR A CA 1
ATOM 743 C C . TYR A 1 91 ? 13.518 6.618 -28.642 1.00 86.94 91 TYR A C 1
ATOM 745 O O . TYR A 1 91 ? 13.048 7.425 -27.848 1.00 86.94 91 TYR A O 1
ATOM 753 N N . ALA A 1 92 ? 12.791 6.002 -29.572 1.00 85.62 92 ALA A N 1
ATOM 754 C CA . ALA A 1 92 ? 11.341 6.089 -29.612 1.00 85.62 92 ALA A CA 1
ATOM 755 C C . ALA A 1 92 ? 10.728 5.303 -28.445 1.00 85.62 92 ALA A C 1
ATOM 757 O O . ALA A 1 92 ? 9.835 5.799 -27.770 1.00 85.62 92 ALA A O 1
ATOM 758 N N . HIS A 1 93 ? 11.232 4.087 -28.204 1.00 84.88 93 HIS A N 1
ATOM 759 C CA . HIS A 1 93 ? 10.806 3.225 -27.102 1.00 84.88 93 HIS A CA 1
ATOM 760 C C . HIS A 1 93 ? 11.955 2.331 -26.640 1.00 84.88 93 HIS A C 1
ATOM 762 O O . HIS A 1 93 ? 12.750 1.864 -27.460 1.00 84.88 93 HIS A O 1
ATOM 768 N N . ILE A 1 94 ? 12.005 2.041 -25.340 1.00 86.44 94 ILE A N 1
ATOM 769 C CA . ILE A 1 94 ? 12.828 0.982 -24.754 1.00 86.44 94 ILE A CA 1
ATOM 770 C C . ILE A 1 94 ? 11.940 0.116 -23.867 1.00 86.44 94 ILE A C 1
ATOM 772 O O . ILE A 1 94 ? 11.131 0.632 -23.106 1.00 86.44 94 ILE A O 1
ATOM 776 N N . TYR A 1 95 ? 12.120 -1.195 -23.988 1.00 86.44 95 TYR A N 1
ATOM 777 C CA . TYR A 1 95 ? 11.367 -2.221 -23.285 1.00 86.44 95 TYR A CA 1
ATOM 778 C C . TYR A 1 95 ? 12.315 -3.025 -22.395 1.00 86.44 95 TYR A C 1
ATOM 780 O O . TYR A 1 95 ? 13.301 -3.578 -22.898 1.00 86.44 95 TYR A O 1
ATOM 788 N N . LEU A 1 96 ? 12.031 -3.121 -21.095 1.00 85.62 96 LEU A N 1
ATOM 789 C CA . LEU A 1 96 ? 12.772 -3.950 -20.143 1.00 85.62 96 LEU A CA 1
ATOM 790 C C . LEU A 1 96 ? 11.829 -4.561 -19.094 1.00 85.62 96 LEU A C 1
ATOM 792 O O . LEU A 1 96 ? 11.178 -3.863 -18.323 1.00 85.62 96 LEU A O 1
ATOM 796 N N . GLY A 1 97 ? 11.822 -5.890 -19.008 1.00 81.88 97 GLY A N 1
ATOM 797 C CA . GLY A 1 97 ? 11.069 -6.628 -18.000 1.00 81.88 97 GLY A CA 1
ATOM 798 C C . GLY A 1 97 ? 9.706 -7.142 -18.477 1.00 81.88 97 GLY A C 1
ATOM 799 O O . GLY A 1 97 ? 9.308 -6.964 -19.631 1.00 81.88 97 GLY A O 1
ATOM 800 N N . PRO A 1 98 ? 8.969 -7.828 -17.588 1.00 78.31 98 PRO A N 1
ATOM 801 C CA . PRO A 1 98 ? 7.810 -8.637 -17.965 1.00 78.31 98 PRO A CA 1
ATOM 802 C C . PRO A 1 98 ? 6.590 -7.833 -18.427 1.00 78.31 98 PRO A C 1
ATOM 804 O O . PRO A 1 98 ? 5.777 -8.356 -19.181 1.00 78.31 98 PRO A O 1
ATOM 807 N N . PHE A 1 99 ? 6.439 -6.582 -17.990 1.00 74.50 99 PHE A N 1
ATOM 808 C CA . PHE A 1 99 ? 5.319 -5.729 -18.410 1.00 74.50 99 PHE A CA 1
ATOM 809 C C . PHE A 1 99 ? 5.556 -5.127 -19.789 1.00 74.50 99 PHE A C 1
ATOM 811 O O . PHE A 1 99 ? 4.683 -5.200 -20.647 1.00 74.50 99 PHE A O 1
ATOM 818 N N . ASP A 1 100 ? 6.760 -4.612 -20.016 1.00 78.94 100 ASP A N 1
ATOM 819 C CA . ASP A 1 100 ? 7.156 -4.072 -21.308 1.00 78.94 100 ASP A CA 1
ATOM 820 C C . ASP A 1 100 ? 7.131 -5.161 -22.385 1.00 78.94 100 ASP A C 1
ATOM 822 O O . ASP A 1 100 ? 6.646 -4.919 -23.486 1.00 78.94 100 ASP A O 1
ATOM 826 N N . ALA A 1 101 ? 7.542 -6.391 -22.048 1.00 81.50 101 ALA A N 1
ATOM 827 C CA . ALA A 1 101 ? 7.428 -7.535 -22.951 1.00 81.50 101 ALA A CA 1
ATOM 828 C C . ALA A 1 101 ? 5.982 -7.769 -23.432 1.00 81.50 101 ALA A C 1
ATOM 830 O O . ALA A 1 101 ? 5.768 -8.003 -24.615 1.00 81.50 101 ALA A O 1
ATOM 831 N N . GLN A 1 102 ? 4.975 -7.621 -22.562 1.00 80.50 102 GLN A N 1
ATOM 832 C CA . GLN A 1 102 ? 3.563 -7.779 -22.953 1.00 80.50 102 GLN A CA 1
ATOM 833 C C . GLN A 1 102 ? 3.082 -6.705 -23.939 1.00 80.50 102 GLN A C 1
ATOM 835 O O . GLN A 1 102 ? 2.130 -6.937 -24.684 1.00 80.50 102 GLN A O 1
ATOM 840 N N . GLU A 1 103 ? 3.727 -5.539 -23.956 1.00 78.19 103 GLU A N 1
ATOM 841 C CA . GLU A 1 103 ? 3.408 -4.437 -24.869 1.00 78.19 103 GLU A CA 1
ATOM 842 C C . GLU A 1 103 ? 4.167 -4.526 -26.198 1.00 78.19 103 GLU A C 1
ATOM 844 O O . GLU A 1 103 ? 3.814 -3.837 -27.162 1.00 78.19 103 GLU A O 1
ATOM 849 N N . MET A 1 104 ? 5.153 -5.424 -26.297 1.00 81.56 104 MET A N 1
ATOM 850 C CA . MET A 1 104 ? 5.894 -5.723 -27.523 1.00 81.56 104 MET A CA 1
ATOM 851 C C . MET A 1 104 ? 5.037 -6.548 -28.494 1.00 81.56 104 MET A C 1
ATOM 853 O O . MET A 1 104 ? 5.301 -7.713 -28.778 1.00 81.56 104 MET A O 1
ATOM 857 N N . SER A 1 105 ? 3.992 -5.923 -29.034 1.00 70.19 105 SER A N 1
ATOM 858 C CA . SER A 1 105 ? 3.087 -6.544 -30.009 1.00 70.19 105 SER A CA 1
ATOM 859 C C . SER A 1 105 ? 3.755 -6.836 -31.361 1.00 70.19 105 SER A C 1
ATOM 861 O O . SER A 1 105 ? 3.355 -7.772 -32.053 1.00 70.19 105 SER A O 1
ATOM 863 N N . PHE A 1 106 ? 4.786 -6.069 -31.735 1.00 73.25 106 PHE A N 1
ATOM 864 C CA . PHE A 1 106 ? 5.581 -6.297 -32.940 1.00 73.25 106 PHE A CA 1
ATOM 865 C C . PHE A 1 106 ? 7.066 -6.044 -32.675 1.00 73.25 106 PHE A C 1
ATOM 867 O O . PHE A 1 106 ? 7.484 -4.923 -32.392 1.00 73.25 106 PHE A O 1
ATOM 874 N N . LEU A 1 107 ? 7.867 -7.102 -32.796 1.00 82.38 107 LEU A N 1
ATOM 875 C CA . LEU A 1 107 ? 9.313 -7.054 -32.619 1.00 82.38 107 LEU A CA 1
ATOM 876 C C . LEU A 1 107 ? 9.993 -6.873 -33.975 1.00 82.38 107 LEU A C 1
ATOM 878 O O . LEU A 1 107 ? 10.087 -7.806 -34.770 1.00 82.38 107 LEU A O 1
ATOM 882 N N . GLU A 1 108 ? 10.473 -5.672 -34.261 1.00 84.88 108 GLU A N 1
ATOM 883 C CA . GLU A 1 108 ? 11.206 -5.412 -35.495 1.00 84.88 108 GLU A CA 1
ATOM 884 C C . GLU A 1 108 ? 12.666 -5.870 -35.373 1.00 84.88 108 GLU A C 1
ATOM 886 O O . GLU A 1 108 ? 13.328 -5.621 -34.362 1.00 84.88 108 GLU A O 1
ATOM 891 N N . ILE A 1 109 ? 13.171 -6.512 -36.431 1.00 85.25 109 ILE A N 1
ATOM 892 C CA . ILE A 1 109 ? 14.586 -6.851 -36.598 1.00 85.25 109 ILE A CA 1
ATOM 893 C C . ILE A 1 109 ? 15.166 -5.948 -37.690 1.00 85.25 109 ILE A C 1
ATOM 895 O O . ILE A 1 109 ? 14.782 -6.071 -38.854 1.00 85.25 109 ILE A O 1
ATOM 899 N N . SER A 1 110 ? 16.050 -5.020 -37.324 1.00 86.38 110 SER A N 1
ATOM 900 C CA . SER A 1 110 ? 16.600 -4.011 -38.240 1.00 86.38 110 SER A CA 1
ATOM 901 C C . SER A 1 110 ? 17.826 -3.293 -37.665 1.00 86.38 110 SER A C 1
ATOM 903 O O . SER A 1 110 ? 18.152 -3.420 -36.483 1.00 86.38 110 SER A O 1
ATOM 905 N N . HIS A 1 111 ? 18.486 -2.466 -38.479 1.00 84.94 111 HIS A N 1
ATOM 906 C CA . HIS A 1 111 ? 19.569 -1.583 -38.032 1.00 84.94 111 HIS A CA 1
ATOM 907 C C . HIS A 1 111 ? 19.170 -0.547 -36.962 1.00 84.94 111 HIS A C 1
ATOM 909 O O . HIS A 1 111 ? 20.054 -0.054 -36.261 1.00 84.94 111 HIS A O 1
ATOM 915 N N . ARG A 1 112 ? 17.881 -0.191 -36.841 1.00 89.31 112 ARG A N 1
ATOM 916 C CA . ARG A 1 112 ? 17.387 0.800 -35.858 1.00 89.31 112 ARG A CA 1
ATOM 917 C C . ARG A 1 112 ? 16.950 0.185 -34.530 1.00 89.31 112 ARG A C 1
ATOM 919 O O . ARG A 1 112 ? 16.608 0.911 -33.605 1.00 89.31 112 ARG A O 1
ATOM 926 N N . THR A 1 113 ? 16.929 -1.139 -34.437 1.00 90.44 113 THR A N 1
ATOM 927 C CA . THR A 1 113 ? 16.517 -1.846 -33.226 1.00 90.44 113 THR A CA 1
ATOM 928 C C . THR A 1 113 ? 17.721 -2.489 -32.573 1.00 90.44 113 THR A C 1
ATOM 930 O O . THR A 1 113 ? 18.560 -3.109 -33.236 1.00 90.44 113 THR A O 1
ATOM 933 N N . ILE A 1 114 ? 17.839 -2.315 -31.263 1.00 89.19 114 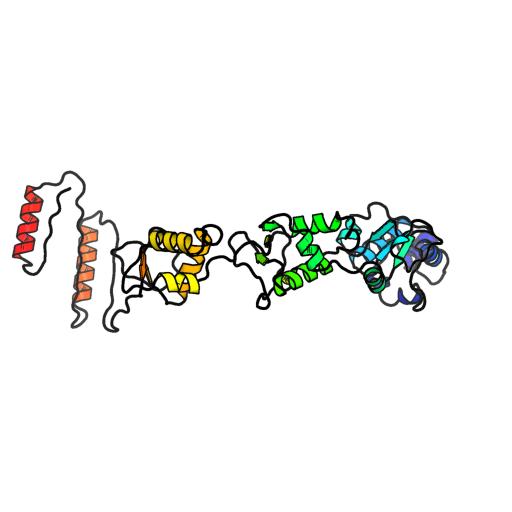ILE A N 1
ATOM 934 C CA . ILE A 1 114 ? 19.034 -2.701 -30.524 1.00 89.19 114 ILE A CA 1
ATOM 935 C C . ILE A 1 114 ? 18.695 -3.437 -29.238 1.00 89.19 114 ILE A C 1
ATOM 937 O O . ILE A 1 114 ? 17.622 -3.275 -28.664 1.00 89.19 114 ILE A O 1
ATOM 941 N N . LEU A 1 115 ? 19.652 -4.228 -28.776 1.00 87.44 115 LEU A N 1
ATOM 942 C CA . LEU A 1 115 ? 19.657 -4.822 -27.453 1.00 87.44 115 LEU A CA 1
ATOM 943 C C . LEU A 1 115 ? 20.651 -4.049 -26.584 1.00 87.44 115 LEU A C 1
ATOM 945 O O . LEU A 1 115 ? 21.795 -3.822 -26.998 1.00 87.44 115 LEU A O 1
ATOM 949 N N . ILE A 1 116 ? 20.199 -3.641 -25.397 1.00 85.38 116 ILE A N 1
ATOM 950 C CA . ILE A 1 116 ? 20.952 -2.837 -24.420 1.00 85.38 116 ILE A CA 1
ATOM 951 C C . ILE A 1 116 ? 21.040 -3.592 -23.094 1.00 85.38 116 ILE A C 1
ATOM 953 O O . ILE A 1 116 ? 20.107 -4.295 -22.707 1.00 85.38 116 ILE A O 1
ATOM 957 N N . ARG A 1 117 ? 22.185 -3.512 -22.411 1.00 83.19 117 ARG A N 1
ATOM 958 C CA . ARG A 1 117 ? 22.341 -4.174 -21.111 1.00 83.19 117 ARG A CA 1
ATOM 959 C C . ARG A 1 117 ? 21.427 -3.510 -20.069 1.00 83.19 117 ARG A C 1
ATOM 961 O O . ARG A 1 117 ? 21.274 -2.290 -20.126 1.00 83.19 117 ARG A O 1
ATOM 968 N N . PRO A 1 118 ? 20.847 -4.252 -19.108 1.00 81.81 118 PRO A N 1
ATOM 969 C CA . PRO A 1 118 ? 19.908 -3.669 -18.147 1.00 81.81 118 PRO A CA 1
ATOM 970 C C . PRO A 1 118 ? 20.485 -2.480 -17.362 1.00 81.81 118 PRO A C 1
ATOM 972 O O . PRO A 1 118 ? 19.820 -1.464 -17.208 1.00 81.81 118 PRO A O 1
ATOM 975 N N . ASP A 1 119 ? 21.749 -2.552 -16.939 1.00 80.56 119 ASP A N 1
ATOM 976 C CA . ASP A 1 119 ? 22.453 -1.465 -16.244 1.00 80.56 119 ASP A CA 1
ATOM 977 C C . ASP A 1 119 ? 22.546 -0.179 -17.077 1.00 80.56 119 ASP A C 1
ATOM 979 O O . ASP A 1 119 ? 22.414 0.920 -16.543 1.00 80.56 119 ASP A O 1
ATOM 983 N N . GLN A 1 120 ? 22.721 -0.306 -18.392 1.00 82.75 120 GLN A N 1
ATOM 984 C CA . GLN A 1 120 ? 22.741 0.834 -19.309 1.00 82.75 120 GLN A CA 1
ATOM 985 C C . GLN A 1 120 ? 21.346 1.381 -19.582 1.00 82.75 120 GLN A C 1
ATOM 987 O O . GLN A 1 120 ? 21.196 2.596 -19.682 1.00 82.75 120 GLN A O 1
ATOM 992 N N . VAL A 1 121 ? 20.332 0.514 -19.656 1.00 83.00 121 VAL A N 1
ATOM 993 C CA . VAL A 1 121 ? 18.934 0.960 -19.710 1.00 83.00 121 VAL A CA 1
ATOM 994 C C . VAL A 1 121 ? 18.628 1.814 -18.485 1.00 83.00 121 VAL A C 1
ATOM 996 O O . VAL A 1 121 ? 18.187 2.943 -18.650 1.00 83.00 121 VAL A O 1
ATOM 999 N N . TYR A 1 122 ? 18.968 1.349 -17.280 1.00 81.81 122 TYR A N 1
ATOM 1000 C CA . TYR A 1 122 ? 18.763 2.123 -16.052 1.00 81.81 122 TYR A CA 1
ATOM 1001 C C . TYR A 1 122 ? 19.616 3.396 -15.970 1.00 81.81 122 TYR A C 1
ATOM 1003 O O . TYR A 1 122 ? 19.216 4.356 -15.320 1.00 81.81 122 TYR A O 1
ATOM 1011 N N . ALA A 1 123 ? 20.788 3.435 -16.608 1.00 83.31 123 ALA A N 1
ATOM 1012 C CA . ALA A 1 123 ? 21.603 4.649 -16.667 1.00 83.31 123 ALA A CA 1
ATOM 1013 C C . ALA A 1 123 ? 21.002 5.713 -17.603 1.00 83.31 123 ALA A C 1
ATOM 1015 O O . ALA A 1 123 ? 21.079 6.903 -17.304 1.00 83.31 123 ALA A O 1
ATOM 1016 N N . LEU A 1 124 ? 20.414 5.288 -18.727 1.00 82.44 124 LEU A N 1
ATOM 1017 C CA . LEU A 1 124 ? 19.758 6.168 -19.699 1.00 82.44 124 LEU A CA 1
ATOM 1018 C C . LEU A 1 124 ? 18.363 6.599 -19.235 1.00 82.44 124 LEU A C 1
ATOM 1020 O O . LEU A 1 124 ? 17.972 7.750 -19.403 1.00 82.44 124 LEU A O 1
ATOM 1024 N N . PHE A 1 125 ? 17.638 5.671 -18.623 1.00 81.62 125 PHE A N 1
ATOM 1025 C CA . PHE A 1 125 ? 16.270 5.817 -18.152 1.00 81.62 125 PHE A CA 1
ATOM 1026 C C . PHE A 1 125 ? 16.258 5.452 -16.667 1.00 81.62 125 PHE A C 1
ATOM 1028 O O . PHE A 1 125 ? 15.950 4.311 -16.313 1.00 81.62 125 PHE A O 1
ATOM 1035 N N . PRO A 1 126 ? 16.641 6.399 -15.785 1.00 82.06 126 PRO A N 1
ATOM 1036 C CA . PRO A 1 126 ? 16.680 6.154 -14.353 1.00 82.06 126 PRO A CA 1
ATOM 1037 C C . PRO A 1 126 ? 15.337 5.618 -13.867 1.00 82.06 126 PRO A C 1
ATOM 1039 O O . PRO A 1 126 ? 14.307 6.148 -14.288 1.00 82.06 126 PRO A O 1
ATOM 1042 N N . PRO A 1 127 ? 15.314 4.611 -12.983 1.00 85.00 127 PRO A N 1
ATOM 1043 C CA . PRO A 1 127 ? 14.065 4.071 -12.466 1.00 85.00 127 PRO A CA 1
ATOM 1044 C C . PRO A 1 127 ? 13.199 5.168 -11.840 1.00 85.00 127 PRO A C 1
ATOM 1046 O O . PRO A 1 127 ? 13.709 6.194 -11.373 1.00 85.00 127 PRO A O 1
ATOM 1049 N N . ILE A 1 128 ? 11.885 4.948 -11.832 1.00 90.62 128 ILE A N 1
ATOM 1050 C CA . ILE A 1 128 ? 10.955 5.836 -11.132 1.00 90.62 128 ILE A CA 1
ATOM 1051 C C . ILE A 1 128 ? 11.367 6.019 -9.666 1.00 90.62 128 ILE A C 1
ATOM 1053 O O . ILE A 1 128 ? 11.752 5.073 -8.976 1.00 90.62 128 ILE A O 1
ATOM 1057 N N . THR A 1 129 ? 11.275 7.255 -9.198 1.00 92.88 129 THR A N 1
ATOM 1058 C CA . THR A 1 129 ? 11.613 7.673 -7.839 1.00 92.88 129 THR A CA 1
ATOM 1059 C C . THR A 1 129 ? 10.376 7.746 -6.948 1.00 92.88 129 THR A C 1
ATOM 1061 O O . THR A 1 129 ? 9.240 7.857 -7.410 1.00 92.88 129 THR A O 1
ATOM 1064 N N . LYS A 1 130 ? 10.588 7.730 -5.630 1.00 94.62 130 LYS A N 1
ATOM 1065 C CA . LYS A 1 130 ? 9.515 7.926 -4.645 1.00 94.62 130 LYS A CA 1
ATOM 1066 C C . LYS A 1 130 ? 8.778 9.264 -4.796 1.00 94.62 130 LYS A C 1
ATOM 1068 O O . LYS A 1 130 ? 7.572 9.309 -4.578 1.00 94.62 130 LYS A O 1
ATOM 1073 N N . ASP A 1 131 ? 9.483 10.326 -5.189 1.00 94.38 131 ASP A N 1
ATOM 1074 C CA . ASP A 1 131 ? 8.900 11.658 -5.376 1.00 94.38 131 ASP A CA 1
ATOM 1075 C C . ASP A 1 131 ? 7.985 11.675 -6.606 1.00 94.38 131 ASP A C 1
ATOM 1077 O O . ASP A 1 131 ? 6.870 12.189 -6.549 1.00 94.38 131 ASP A O 1
ATOM 1081 N N . GLU A 1 132 ? 8.401 11.019 -7.692 1.00 93.75 132 GLU A N 1
ATOM 1082 C CA . GLU A 1 132 ? 7.563 10.823 -8.879 1.00 93.75 132 GLU A CA 1
ATOM 1083 C C . GLU A 1 132 ? 6.308 9.999 -8.556 1.00 93.75 132 GLU A C 1
ATOM 1085 O O . GLU A 1 132 ? 5.219 10.357 -8.997 1.00 93.75 132 GLU A O 1
ATOM 1090 N N . VAL A 1 133 ? 6.418 8.946 -7.734 1.00 94.25 133 VAL A N 1
ATOM 1091 C CA . VAL A 1 133 ? 5.240 8.199 -7.251 1.00 94.25 133 VAL A CA 1
ATOM 1092 C C . VAL A 1 133 ? 4.309 9.100 -6.434 1.00 94.25 133 VAL A C 1
ATOM 1094 O O . VAL A 1 133 ? 3.096 9.051 -6.637 1.00 94.25 133 VAL A O 1
ATOM 1097 N N . ALA A 1 134 ? 4.851 9.940 -5.548 1.00 92.94 134 ALA A N 1
ATOM 1098 C CA . ALA A 1 134 ? 4.055 10.869 -4.746 1.00 92.94 134 ALA A CA 1
ATOM 1099 C C . ALA A 1 134 ? 3.303 11.885 -5.622 1.00 92.94 134 ALA A C 1
ATOM 1101 O O . ALA A 1 134 ? 2.128 12.149 -5.381 1.00 92.94 134 ALA A O 1
ATOM 1102 N N . MET A 1 135 ? 3.937 12.398 -6.681 1.00 92.50 135 MET A N 1
ATOM 1103 C CA . MET A 1 135 ? 3.308 13.326 -7.632 1.00 92.50 135 MET A CA 1
ATOM 1104 C C . MET A 1 135 ? 2.158 12.703 -8.437 1.00 92.50 135 MET A C 1
ATOM 1106 O O . MET A 1 135 ? 1.310 13.429 -8.950 1.00 92.50 135 MET A O 1
ATOM 1110 N N . LEU A 1 136 ? 2.120 11.374 -8.567 1.00 92.81 136 LEU A N 1
ATOM 1111 C CA . LEU A 1 136 ? 1.041 10.653 -9.251 1.00 92.81 136 LEU A CA 1
ATOM 1112 C C . LEU A 1 136 ? -0.172 10.390 -8.343 1.00 92.81 136 LEU A C 1
ATOM 1114 O O . LEU A 1 136 ? -1.203 9.892 -8.817 1.00 92.81 136 LEU A O 1
ATOM 1118 N N . LEU A 1 137 ? -0.067 10.713 -7.050 1.00 92.38 137 LEU A N 1
ATOM 1119 C CA . LEU A 1 137 ? -1.182 10.623 -6.121 1.00 92.38 137 LEU A CA 1
ATOM 1120 C C . LEU A 1 137 ? -2.111 11.834 -6.290 1.00 92.38 137 LEU A C 1
ATOM 1122 O O . LEU A 1 137 ? -1.826 12.942 -5.857 1.00 92.38 137 LEU A O 1
ATOM 1126 N N . ASN A 1 138 ? -3.256 11.598 -6.926 1.00 88.00 138 ASN A N 1
ATOM 1127 C CA . ASN A 1 138 ? -4.284 12.589 -7.244 1.00 88.00 138 ASN A CA 1
ATOM 1128 C C . ASN A 1 138 ? -5.491 12.541 -6.290 1.00 88.00 138 ASN A C 1
ATOM 1130 O O . ASN A 1 138 ? -6.462 13.272 -6.481 1.00 88.00 138 ASN A O 1
ATOM 1134 N N . GLY A 1 139 ? -5.484 11.650 -5.297 1.00 86.12 139 GLY A N 1
ATOM 1135 C CA . GLY A 1 139 ? -6.576 11.511 -4.336 1.00 86.12 139 GLY A CA 1
ATOM 1136 C C . GLY A 1 139 ? -6.101 11.016 -2.972 1.00 86.12 139 GLY A C 1
ATOM 1137 O O . GLY A 1 139 ? -4.951 10.611 -2.832 1.00 86.12 139 GLY A O 1
ATOM 1138 N N . PRO A 1 140 ? -6.982 11.011 -1.957 1.00 86.12 140 PRO A N 1
ATOM 1139 C CA . PRO A 1 140 ? -6.604 10.652 -0.589 1.00 86.12 140 PRO A CA 1
ATOM 1140 C C . PRO A 1 140 ? -6.200 9.178 -0.468 1.00 86.12 140 PRO A C 1
ATOM 1142 O O . PRO A 1 140 ? -5.282 8.825 0.269 1.00 86.12 140 PRO A O 1
ATOM 1145 N N . ARG A 1 141 ? -6.883 8.293 -1.199 1.00 90.69 141 ARG A N 1
ATOM 1146 C CA . ARG A 1 141 ? -6.581 6.861 -1.263 1.00 90.69 141 ARG A CA 1
ATOM 1147 C C . ARG A 1 141 ? -6.690 6.404 -2.704 1.00 90.69 141 ARG A C 1
ATOM 1149 O O . ARG A 1 141 ? -7.748 6.547 -3.315 1.00 90.69 141 ARG A O 1
ATOM 1156 N N . GLN A 1 142 ? -5.623 5.830 -3.236 1.00 94.12 142 GLN A N 1
ATOM 1157 C CA . GLN A 1 142 ? -5.593 5.290 -4.591 1.00 94.12 142 GLN A CA 1
ATOM 1158 C C . GLN A 1 142 ? -5.008 3.895 -4.584 1.00 94.12 142 GLN A C 1
ATOM 1160 O O . GLN A 1 142 ? -4.127 3.580 -3.791 1.00 94.12 142 GLN A O 1
ATOM 1165 N N . ARG A 1 143 ? -5.497 3.042 -5.481 1.00 95.62 143 ARG A N 1
ATOM 1166 C CA . ARG A 1 143 ? -4.923 1.711 -5.628 1.00 95.62 143 ARG A CA 1
ATOM 1167 C C . ARG A 1 143 ? -3.521 1.788 -6.214 1.00 95.62 143 ARG A C 1
ATOM 1169 O O . ARG A 1 143 ? -3.268 2.579 -7.122 1.00 95.62 143 ARG A O 1
ATOM 1176 N N . VAL A 1 144 ? -2.642 0.921 -5.720 1.00 95.88 144 VAL A N 1
ATOM 1177 C CA . VAL A 1 144 ? -1.266 0.773 -6.215 1.00 95.88 144 VAL A CA 1
ATOM 1178 C C . VAL A 1 144 ? -1.266 0.495 -7.725 1.00 95.88 144 VAL A C 1
ATOM 1180 O O . VAL A 1 144 ? -0.454 1.070 -8.444 1.00 95.88 144 VAL A O 1
ATOM 1183 N N . ASP A 1 145 ? -2.208 -0.317 -8.226 1.00 93.75 145 ASP A N 1
ATOM 1184 C CA . ASP A 1 145 ? -2.375 -0.581 -9.663 1.00 93.75 145 ASP A CA 1
ATOM 1185 C C . ASP A 1 145 ? -2.623 0.672 -10.503 1.00 93.75 145 ASP A C 1
ATOM 1187 O O . ASP A 1 145 ? -2.036 0.840 -11.568 1.00 93.75 145 ASP A O 1
ATOM 1191 N N . SER A 1 146 ? -3.450 1.574 -10.001 1.00 93.25 146 SER A N 1
ATOM 1192 C CA . SER A 1 146 ? -3.906 2.756 -10.709 1.00 93.25 146 SER A CA 1
ATOM 1193 C C . SER A 1 146 ? -2.776 3.772 -10.786 1.00 93.25 146 SER A C 1
ATOM 1195 O O . SER A 1 146 ? -2.568 4.384 -11.829 1.00 93.25 146 SER A O 1
ATOM 1197 N N . VAL A 1 147 ? -1.997 3.893 -9.707 1.00 94.56 147 VAL A N 1
ATOM 1198 C CA . VAL A 1 147 ? -0.794 4.733 -9.667 1.00 94.56 147 VAL A CA 1
ATOM 1199 C C . VAL A 1 147 ? 0.298 4.158 -10.570 1.00 94.56 147 VAL A C 1
ATOM 1201 O O . VAL A 1 147 ? 0.936 4.911 -11.298 1.00 94.56 147 VAL A O 1
ATOM 1204 N N . PHE A 1 148 ? 0.468 2.833 -10.608 1.00 91.94 148 PHE A N 1
ATOM 1205 C CA . PHE A 1 148 ? 1.398 2.186 -11.538 1.00 91.94 148 PHE A CA 1
ATOM 1206 C C . PHE A 1 148 ? 1.022 2.439 -13.004 1.00 91.94 148 PHE A C 1
ATOM 1208 O O . PHE A 1 148 ? 1.879 2.802 -13.804 1.00 91.94 148 PHE A O 1
ATOM 1215 N N . GLN A 1 149 ? -0.256 2.297 -13.366 1.00 88.56 149 GLN A N 1
ATOM 1216 C CA . GLN A 1 149 ? -0.715 2.581 -14.730 1.00 88.56 149 GLN A CA 1
ATOM 1217 C C . GLN A 1 149 ? -0.565 4.065 -15.086 1.00 88.56 149 GLN A C 1
ATOM 1219 O O . GLN A 1 149 ? -0.103 4.384 -16.179 1.00 88.56 149 GLN A O 1
ATOM 1224 N N . ALA A 1 150 ? -0.876 4.970 -14.153 1.00 90.06 150 ALA A N 1
ATOM 1225 C CA . ALA A 1 150 ? -0.655 6.402 -14.342 1.00 90.06 150 ALA A CA 1
ATOM 1226 C C . ALA A 1 150 ? 0.831 6.730 -14.552 1.00 90.06 150 ALA A C 1
ATOM 1228 O O . ALA A 1 150 ? 1.161 7.544 -15.410 1.00 90.06 150 ALA A O 1
ATOM 1229 N N . ALA A 1 151 ? 1.728 6.061 -13.822 1.00 89.25 151 ALA A N 1
ATOM 1230 C CA . ALA A 1 151 ? 3.168 6.209 -13.996 1.00 89.25 151 ALA A CA 1
ATOM 1231 C C . ALA A 1 151 ? 3.616 5.801 -15.405 1.00 89.25 151 ALA A C 1
ATOM 1233 O O . ALA A 1 151 ? 4.368 6.532 -16.044 1.00 89.25 151 ALA A O 1
ATOM 1234 N N . ARG A 1 152 ? 3.112 4.669 -15.915 1.00 84.06 152 ARG A N 1
ATOM 1235 C CA . ARG A 1 152 ? 3.449 4.173 -17.261 1.00 84.06 152 ARG A CA 1
ATOM 1236 C C . ARG A 1 152 ? 2.913 5.056 -18.386 1.00 84.06 152 ARG A C 1
ATOM 1238 O O . ARG A 1 152 ? 3.517 5.103 -19.445 1.00 84.06 152 ARG A O 1
ATOM 1245 N N . GLN A 1 153 ? 1.813 5.765 -18.148 1.00 82.88 153 GLN A N 1
ATOM 1246 C CA . GLN A 1 153 ? 1.205 6.690 -19.112 1.00 82.88 153 GLN A CA 1
ATOM 1247 C C . GLN A 1 153 ? 1.732 8.129 -18.990 1.00 82.88 153 GLN A C 1
ATOM 1249 O O . GLN A 1 153 ? 1.318 9.007 -19.749 1.00 82.88 153 GLN A O 1
ATOM 1254 N N . SER A 1 154 ? 2.599 8.408 -18.013 1.00 81.88 154 SER A N 1
ATOM 1255 C CA . SER A 1 154 ? 3.109 9.754 -17.773 1.00 81.88 154 SER A CA 1
ATOM 1256 C C . SER A 1 154 ? 4.229 10.095 -18.748 1.00 81.88 154 SER A C 1
ATOM 1258 O O . SER A 1 154 ? 5.284 9.480 -18.694 1.00 81.88 154 SER A O 1
ATOM 1260 N N . LEU A 1 155 ? 4.074 11.157 -19.540 1.00 71.25 155 LEU A N 1
ATOM 1261 C CA . LEU A 1 155 ? 5.092 11.619 -20.501 1.00 71.25 155 LEU A CA 1
ATOM 1262 C C . LEU A 1 155 ? 6.469 11.915 -19.875 1.00 71.25 155 LEU A C 1
ATOM 1264 O O . LEU A 1 155 ? 7.473 11.947 -20.578 1.00 71.25 155 LEU A O 1
ATOM 1268 N N . THR A 1 156 ? 6.531 12.177 -18.567 1.00 70.06 156 THR A N 1
ATOM 1269 C C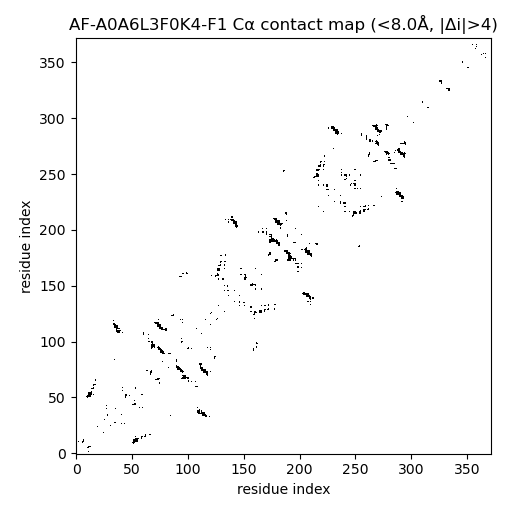A . THR A 1 156 ? 7.786 12.467 -17.851 1.00 70.06 156 THR A CA 1
ATOM 1270 C C . THR A 1 156 ? 8.448 11.225 -17.243 1.00 70.06 156 THR A C 1
ATOM 1272 O O . THR A 1 156 ? 9.597 11.297 -16.801 1.00 70.06 156 THR A O 1
ATOM 1275 N N . ILE A 1 157 ? 7.737 10.093 -17.206 1.00 74.56 157 ILE A N 1
ATOM 1276 C CA . ILE A 1 157 ? 8.148 8.845 -16.535 1.00 74.56 157 ILE A CA 1
ATOM 1277 C C . ILE A 1 157 ? 8.017 7.626 -17.479 1.00 74.56 157 ILE A C 1
ATOM 1279 O O . ILE A 1 157 ? 8.470 6.531 -17.158 1.00 74.56 157 ILE A O 1
ATOM 1283 N N . GLU A 1 158 ? 7.424 7.793 -18.659 1.00 64.88 158 GLU A N 1
ATOM 1284 C CA . GLU A 1 158 ? 7.216 6.747 -19.660 1.00 64.88 158 GLU A CA 1
ATOM 1285 C C . GLU A 1 158 ? 8.540 6.036 -19.995 1.00 64.88 158 GLU A C 1
ATOM 1287 O O . GLU A 1 158 ? 9.589 6.665 -20.143 1.00 64.88 158 GLU A O 1
ATOM 1292 N N . GLY A 1 159 ? 8.512 4.699 -20.031 1.00 63.88 159 GLY A N 1
ATOM 1293 C CA . GLY A 1 159 ? 9.699 3.859 -20.254 1.00 63.88 159 GLY A CA 1
ATOM 1294 C C . GLY A 1 159 ? 10.659 3.718 -19.060 1.00 63.88 159 GLY A C 1
ATOM 1295 O O . GLY A 1 159 ? 11.649 2.999 -19.166 1.00 63.88 159 GLY A O 1
ATOM 1296 N N . ARG A 1 160 ? 10.382 4.364 -17.915 1.00 72.62 160 ARG A N 1
ATOM 1297 C CA . ARG A 1 160 ? 11.197 4.294 -16.676 1.00 72.62 160 ARG A CA 1
ATOM 1298 C C . ARG A 1 160 ? 10.543 3.481 -15.550 1.00 72.62 160 ARG A C 1
ATOM 1300 O O . ARG A 1 160 ? 11.062 3.425 -14.432 1.00 72.62 160 ARG A O 1
ATOM 1307 N N . VAL A 1 161 ? 9.371 2.902 -15.816 1.00 78.06 161 VAL A N 1
ATOM 1308 C CA . VAL A 1 161 ? 8.507 2.274 -14.808 1.00 78.06 161 VAL A CA 1
ATOM 1309 C C . VAL A 1 161 ? 8.393 0.779 -15.067 1.00 78.06 161 VAL A C 1
ATOM 1311 O O . VAL A 1 161 ? 7.528 0.323 -15.814 1.00 78.06 161 VAL A O 1
ATOM 1314 N N . ASP A 1 162 ? 9.216 0.010 -14.365 1.00 80.12 162 ASP A N 1
ATOM 1315 C CA . ASP A 1 162 ? 9.030 -1.429 -14.214 1.00 80.12 162 ASP A CA 1
ATOM 1316 C C . ASP A 1 162 ? 8.435 -1.747 -12.830 1.00 80.12 162 ASP A C 1
ATOM 1318 O O . ASP A 1 162 ? 8.409 -0.922 -11.911 1.00 80.12 162 ASP A O 1
ATOM 1322 N N . LYS A 1 163 ? 7.914 -2.966 -12.651 1.00 82.69 163 LYS A N 1
ATOM 1323 C CA . LYS A 1 163 ? 7.275 -3.360 -11.385 1.00 82.69 163 LYS A CA 1
ATOM 1324 C C . LYS A 1 163 ? 8.239 -3.297 -10.202 1.00 82.69 163 LYS A C 1
ATOM 1326 O O . LYS A 1 163 ? 7.815 -2.956 -9.098 1.00 82.69 163 LYS A O 1
ATOM 1331 N N . ARG A 1 164 ? 9.503 -3.669 -10.390 1.00 84.88 164 ARG A N 1
ATOM 1332 C CA . ARG A 1 164 ? 10.492 -3.720 -9.314 1.00 84.88 164 ARG A CA 1
ATOM 1333 C C . ARG A 1 164 ? 10.924 -2.316 -8.908 1.00 84.88 164 ARG A C 1
ATOM 1335 O O . ARG A 1 164 ? 10.951 -2.049 -7.704 1.00 84.88 164 ARG A O 1
ATOM 1342 N N . SER A 1 165 ? 11.220 -1.434 -9.861 1.00 87.75 165 SER A N 1
ATOM 1343 C CA . SER A 1 165 ? 11.543 -0.032 -9.563 1.00 87.75 165 SER A CA 1
ATOM 1344 C C . SER A 1 165 ? 10.367 0.680 -8.906 1.00 87.75 165 SER A C 1
ATOM 1346 O O . SER A 1 165 ? 10.541 1.284 -7.851 1.00 87.75 165 SER A O 1
ATOM 1348 N N . PHE A 1 166 ? 9.151 0.502 -9.427 1.00 92.06 166 PHE A N 1
ATOM 1349 C CA . PHE A 1 166 ? 7.950 1.091 -8.838 1.00 92.06 166 PHE A CA 1
ATOM 1350 C C . PHE A 1 166 ? 7.692 0.608 -7.405 1.00 92.06 166 PHE A C 1
ATOM 1352 O O . PHE A 1 166 ? 7.447 1.417 -6.514 1.00 92.06 166 PHE A O 1
ATOM 1359 N N . ILE A 1 167 ? 7.779 -0.703 -7.147 1.00 94.06 167 ILE A N 1
ATOM 1360 C CA . ILE A 1 167 ? 7.614 -1.241 -5.787 1.00 94.06 167 ILE A CA 1
ATOM 1361 C C . ILE A 1 167 ? 8.708 -0.710 -4.852 1.00 94.06 167 ILE A C 1
ATOM 1363 O O . ILE A 1 167 ? 8.414 -0.378 -3.705 1.00 94.06 167 ILE A O 1
ATOM 1367 N N . THR A 1 168 ? 9.949 -0.606 -5.333 1.00 93.75 168 THR A N 1
ATOM 1368 C CA . THR A 1 168 ? 11.056 -0.014 -4.564 1.00 93.75 168 THR A CA 1
ATOM 1369 C C . THR A 1 168 ? 10.744 1.436 -4.196 1.00 93.75 168 THR A C 1
ATOM 1371 O O . THR A 1 168 ? 10.781 1.779 -3.017 1.00 93.75 168 THR A O 1
ATOM 1374 N N . ALA A 1 169 ? 10.323 2.248 -5.167 1.00 95.12 169 ALA A N 1
ATOM 1375 C CA . ALA A 1 169 ? 9.926 3.638 -4.956 1.00 95.12 169 ALA A CA 1
ATOM 1376 C C . ALA A 1 169 ? 8.744 3.777 -3.980 1.00 95.12 169 ALA A C 1
ATOM 1378 O O . ALA A 1 169 ? 8.735 4.678 -3.142 1.00 95.12 169 ALA A O 1
ATOM 1379 N N . VAL A 1 170 ? 7.770 2.860 -4.030 1.00 96.88 170 VAL A N 1
ATOM 1380 C CA . VAL A 1 170 ? 6.674 2.792 -3.051 1.00 96.88 170 VAL A CA 1
ATOM 1381 C C . VAL A 1 170 ? 7.208 2.524 -1.645 1.00 96.88 170 VAL A C 1
ATOM 1383 O O . VAL A 1 170 ? 6.831 3.231 -0.712 1.00 96.88 170 VAL A O 1
ATOM 1386 N N . CYS A 1 171 ? 8.083 1.531 -1.470 1.00 96.56 171 CYS A N 1
ATOM 1387 C CA . CYS A 1 171 ? 8.678 1.228 -0.168 1.00 96.56 171 CYS A CA 1
ATOM 1388 C C . CYS A 1 171 ? 9.455 2.426 0.392 1.00 96.56 171 CYS A C 1
ATOM 1390 O O . CYS A 1 171 ? 9.243 2.805 1.544 1.00 96.56 171 CYS A O 1
ATOM 1392 N N . GLU A 1 172 ? 10.299 3.049 -0.429 1.00 96.06 172 GLU A N 1
ATOM 1393 C CA . GLU A 1 172 ? 11.087 4.218 -0.035 1.00 96.06 172 GLU A CA 1
ATOM 1394 C C . GLU A 1 172 ? 10.207 5.427 0.301 1.00 96.06 172 GLU A C 1
ATOM 1396 O O . GLU A 1 172 ? 10.463 6.109 1.292 1.00 96.06 172 GLU A O 1
ATOM 1401 N N . GLY A 1 173 ? 9.156 5.685 -0.484 1.00 96.00 173 GLY A N 1
ATOM 1402 C CA . GLY A 1 173 ? 8.221 6.785 -0.242 1.00 96.00 173 GLY A CA 1
ATOM 1403 C C . GLY A 1 173 ? 7.401 6.601 1.033 1.00 96.00 173 GLY A C 1
ATOM 1404 O O . GLY A 1 173 ? 7.222 7.557 1.791 1.00 96.00 173 GLY A O 1
ATOM 1405 N N . VAL A 1 174 ? 6.987 5.363 1.322 1.00 95.62 174 VAL A N 1
ATOM 1406 C CA . VAL A 1 174 ? 6.318 5.004 2.580 1.00 95.62 174 VAL A CA 1
ATOM 1407 C C . VAL A 1 174 ? 7.249 5.204 3.770 1.00 95.62 174 VAL A C 1
ATOM 1409 O O . VAL A 1 174 ? 6.843 5.824 4.753 1.00 95.62 174 VAL A O 1
ATOM 1412 N N . GLN A 1 175 ? 8.494 4.731 3.678 1.00 93.94 175 GLN A N 1
ATOM 1413 C CA . GLN A 1 175 ? 9.498 4.885 4.735 1.00 93.94 175 GLN A CA 1
ATOM 1414 C C . GLN A 1 175 ? 9.891 6.348 4.957 1.00 93.94 175 GLN A C 1
ATOM 1416 O O . GLN A 1 175 ? 10.054 6.771 6.097 1.00 93.94 175 GLN A O 1
ATOM 1421 N N . SER A 1 176 ? 9.977 7.164 3.902 1.00 92.19 176 SER A N 1
ATOM 1422 C CA . SER A 1 176 ? 10.235 8.601 4.058 1.00 92.19 176 SER A CA 1
ATOM 1423 C C . SER A 1 176 ? 8.995 9.424 4.408 1.00 92.19 176 SER A C 1
ATOM 1425 O O . SER A 1 176 ? 9.103 10.633 4.570 1.00 92.19 176 SER A O 1
ATOM 1427 N N . GLY A 1 177 ? 7.821 8.798 4.515 1.00 90.25 177 GLY A N 1
ATOM 1428 C CA . GLY A 1 177 ? 6.587 9.455 4.941 1.00 90.25 177 GLY A CA 1
ATOM 1429 C C . GLY A 1 177 ? 5.870 10.299 3.882 1.00 90.25 177 GLY A C 1
ATOM 1430 O O . GLY A 1 177 ? 4.869 10.916 4.230 1.00 90.25 177 GLY A O 1
ATOM 1431 N N . LEU A 1 178 ? 6.313 10.276 2.617 1.00 92.44 178 LEU A N 1
ATOM 1432 C CA . LEU A 1 178 ? 5.701 11.030 1.504 1.00 92.44 178 LEU A CA 1
ATOM 1433 C C . LEU A 1 178 ? 4.269 10.572 1.203 1.00 92.44 178 LEU A C 1
ATOM 1435 O O . LEU A 1 178 ? 3.448 11.312 0.675 1.00 92.44 178 LEU A O 1
ATOM 1439 N N . PHE A 1 179 ? 3.970 9.317 1.518 1.00 94.69 179 PHE A N 1
ATOM 1440 C CA . PHE A 1 179 ? 2.636 8.740 1.479 1.00 94.69 179 PHE A CA 1
ATOM 1441 C C . PHE A 1 179 ? 2.590 7.533 2.416 1.00 94.69 179 PHE A C 1
ATOM 1443 O O . PHE A 1 179 ? 3.596 7.085 2.959 1.00 94.69 179 PHE A O 1
ATOM 1450 N N . GLY A 1 180 ? 1.391 7.032 2.679 1.00 93.81 180 GLY A N 1
ATOM 1451 C CA . GLY A 1 180 ? 1.143 5.822 3.444 1.00 93.81 180 GLY A CA 1
ATOM 1452 C C . GLY A 1 180 ? 0.814 4.638 2.545 1.00 93.81 180 GLY A C 1
ATOM 1453 O O . GLY A 1 180 ? 0.430 4.803 1.389 1.00 93.81 180 GLY A O 1
ATOM 1454 N N . TYR A 1 181 ? 0.918 3.443 3.110 1.00 95.50 181 TYR A N 1
ATOM 1455 C CA . TYR A 1 181 ? 0.495 2.194 2.489 1.00 95.50 181 TYR A CA 1
ATOM 1456 C C . TYR A 1 181 ? -0.483 1.465 3.400 1.00 95.50 181 TYR A C 1
ATOM 1458 O O . TYR A 1 181 ? -0.273 1.389 4.611 1.00 95.50 181 TYR A O 1
ATOM 1466 N N . SER A 1 182 ? -1.532 0.899 2.815 1.00 92.31 182 SER A N 1
ATOM 1467 C CA . SER A 1 182 ? -2.481 0.046 3.523 1.00 92.31 182 SER A CA 1
ATOM 1468 C C . SER A 1 182 ? -2.953 -1.074 2.607 1.00 92.31 182 SER A C 1
ATOM 1470 O O . SER A 1 182 ? -3.304 -0.830 1.456 1.00 92.31 182 SER A O 1
ATOM 1472 N N . GLU A 1 183 ? -2.977 -2.310 3.104 1.00 90.50 183 GLU A N 1
ATOM 1473 C CA . GLU A 1 183 ? -3.406 -3.472 2.313 1.00 90.50 183 GLU A CA 1
ATOM 1474 C C . GLU A 1 183 ? -4.893 -3.396 1.931 1.00 90.50 183 GLU A C 1
ATOM 1476 O O . GLU A 1 183 ? -5.290 -3.812 0.844 1.00 90.50 183 GLU A O 1
ATOM 1481 N N . THR A 1 184 ? -5.708 -2.809 2.808 1.00 84.50 184 THR A N 1
ATOM 1482 C CA . THR A 1 184 ? -7.154 -2.618 2.645 1.00 84.50 184 THR A CA 1
ATOM 1483 C C . THR A 1 184 ? -7.575 -1.213 3.091 1.00 84.50 184 THR A C 1
ATOM 1485 O O . THR A 1 184 ? -6.764 -0.441 3.602 1.00 84.50 184 THR A O 1
ATOM 1488 N N . ALA A 1 185 ? -8.848 -0.849 2.910 1.00 76.44 185 ALA A N 1
ATOM 1489 C CA . ALA A 1 185 ? -9.360 0.457 3.339 1.00 76.44 185 ALA A CA 1
ATOM 1490 C C . ALA A 1 185 ? -9.336 0.656 4.868 1.00 76.44 185 ALA A C 1
ATOM 1492 O O . ALA A 1 185 ? -9.240 1.798 5.320 1.00 76.44 185 ALA A O 1
ATOM 1493 N N . ASP A 1 186 ? -9.380 -0.442 5.630 1.00 70.69 186 ASP A N 1
ATOM 1494 C CA . ASP A 1 186 ? -9.563 -0.439 7.087 1.00 70.69 186 ASP A CA 1
ATOM 1495 C C . ASP A 1 186 ? -8.332 -0.931 7.863 1.00 70.69 186 ASP A C 1
ATOM 1497 O O . ASP A 1 186 ? -8.327 -0.935 9.096 1.00 70.69 186 ASP A O 1
ATOM 1501 N N . SER A 1 187 ? -7.280 -1.368 7.164 1.00 76.31 187 SER A N 1
ATOM 1502 C CA . SER A 1 187 ? -6.034 -1.798 7.800 1.00 76.31 187 SER A CA 1
ATOM 1503 C C . SER A 1 187 ? -5.175 -0.620 8.259 1.00 76.31 187 SER A C 1
ATOM 1505 O O . SER A 1 187 ? -5.345 0.524 7.836 1.00 76.31 187 SER A O 1
ATOM 1507 N N . THR A 1 188 ? -4.223 -0.917 9.144 1.00 81.56 188 THR A N 1
ATOM 1508 C CA . THR A 1 188 ? -3.254 0.057 9.643 1.00 81.56 188 THR A CA 1
ATOM 1509 C C . THR A 1 188 ? -2.479 0.695 8.495 1.00 81.56 188 THR A C 1
ATOM 1511 O O . THR A 1 188 ? -1.937 0.003 7.634 1.00 81.56 188 THR A O 1
ATOM 1514 N N . ILE A 1 189 ? -2.384 2.024 8.527 1.00 87.81 189 ILE A N 1
ATOM 1515 C CA . ILE A 1 189 ? -1.578 2.785 7.577 1.00 87.81 189 ILE A CA 1
ATOM 1516 C C . ILE A 1 189 ? -0.113 2.719 8.006 1.00 87.81 189 ILE A C 1
ATOM 1518 O O . ILE A 1 189 ? 0.257 3.234 9.063 1.00 87.81 189 ILE A O 1
ATOM 1522 N N . LEU A 1 190 ? 0.727 2.126 7.163 1.00 90.44 190 LEU A N 1
ATOM 1523 C CA . LEU A 1 190 ? 2.180 2.173 7.292 1.00 90.44 190 LEU A CA 1
ATOM 1524 C C . LEU A 1 190 ? 2.683 3.490 6.689 1.00 90.44 190 LEU A C 1
ATOM 1526 O O . LEU A 1 190 ? 2.387 3.771 5.530 1.00 90.44 190 LEU A O 1
ATOM 1530 N N . ARG A 1 191 ? 3.406 4.309 7.463 1.00 91.12 191 ARG A N 1
ATOM 1531 C CA . ARG A 1 191 ? 4.008 5.581 7.015 1.00 91.12 191 ARG A CA 1
ATOM 1532 C C . ARG A 1 191 ? 5.154 5.996 7.949 1.00 91.12 191 ARG A C 1
ATOM 1534 O O . ARG A 1 191 ? 4.988 5.932 9.169 1.00 91.12 191 ARG A O 1
ATOM 1541 N N . GLY A 1 192 ? 6.241 6.526 7.396 1.00 89.00 192 GLY A N 1
ATOM 1542 C CA . GLY A 1 192 ? 7.407 7.038 8.130 1.00 89.00 192 GLY A CA 1
ATOM 1543 C C . GLY A 1 192 ? 8.474 5.975 8.406 1.00 89.00 192 GLY A C 1
ATOM 1544 O O . GLY A 1 192 ? 8.320 4.828 7.996 1.00 89.00 192 GLY A O 1
ATOM 1545 N N . GLU A 1 193 ? 9.548 6.361 9.102 1.00 84.81 193 GLU A N 1
ATOM 1546 C CA . GLU A 1 193 ? 10.768 5.543 9.251 1.00 84.81 193 GLU A CA 1
ATOM 1547 C C . GLU A 1 193 ? 10.510 4.170 9.893 1.00 84.81 193 GLU A C 1
ATOM 1549 O O . GLU A 1 193 ? 11.142 3.182 9.527 1.00 84.81 193 GLU A O 1
ATOM 1554 N N . ASP A 1 194 ? 9.515 4.082 10.779 1.00 82.12 194 ASP A N 1
ATOM 1555 C CA . ASP A 1 194 ? 9.120 2.840 11.455 1.00 82.12 194 ASP A CA 1
ATOM 1556 C C . ASP A 1 194 ? 8.234 1.918 10.590 1.00 82.12 194 ASP A C 1
ATOM 1558 O O . ASP A 1 194 ? 7.808 0.843 11.029 1.00 82.12 194 ASP A O 1
ATOM 1562 N N . ALA A 1 195 ? 7.910 2.315 9.355 1.00 85.50 195 ALA A N 1
ATOM 1563 C CA . ALA A 1 195 ? 7.101 1.513 8.448 1.00 85.50 195 ALA A CA 1
ATOM 1564 C C . ALA A 1 195 ? 7.888 0.294 7.940 1.00 85.50 195 ALA A C 1
ATOM 1566 O O . ALA A 1 195 ? 8.675 0.375 6.995 1.00 85.50 195 ALA A O 1
ATOM 1567 N N . ASN A 1 196 ? 7.615 -0.878 8.519 1.00 86.31 196 ASN A N 1
ATOM 1568 C CA . ASN A 1 196 ? 8.206 -2.149 8.095 1.00 86.31 196 ASN A CA 1
ATOM 1569 C C . ASN A 1 196 ? 7.544 -2.703 6.812 1.00 86.31 196 ASN A C 1
ATOM 1571 O O . ASN A 1 196 ? 6.895 -3.754 6.806 1.00 86.31 196 ASN A O 1
ATOM 1575 N N . LEU A 1 197 ? 7.671 -1.958 5.712 1.00 92.69 197 LEU A N 1
ATOM 1576 C CA . LEU A 1 197 ? 7.195 -2.347 4.387 1.00 92.69 197 LEU A CA 1
ATOM 1577 C C . LEU A 1 197 ? 8.370 -2.840 3.536 1.00 92.69 197 LEU A C 1
ATOM 1579 O O . LEU A 1 197 ? 9.336 -2.116 3.321 1.00 92.69 197 LEU A O 1
ATOM 1583 N N . THR A 1 198 ? 8.271 -4.065 3.019 1.00 92.38 198 THR A N 1
ATOM 1584 C CA . THR A 1 198 ? 9.259 -4.648 2.100 1.00 92.38 198 THR A CA 1
ATOM 1585 C C . THR A 1 198 ? 8.623 -4.889 0.727 1.00 92.38 198 THR A C 1
ATOM 1587 O O . THR A 1 198 ? 7.393 -4.990 0.640 1.00 92.38 198 THR A O 1
ATOM 1590 N N . PRO A 1 199 ? 9.411 -5.047 -0.355 1.00 91.94 199 PRO A N 1
ATOM 1591 C CA . PRO A 1 199 ? 8.866 -5.288 -1.692 1.00 91.94 199 PRO A CA 1
ATOM 1592 C C . PRO A 1 199 ? 7.906 -6.484 -1.786 1.00 91.94 199 PRO A C 1
ATOM 1594 O O . PRO A 1 199 ? 6.961 -6.467 -2.572 1.00 91.94 199 PRO A O 1
ATOM 1597 N N . SER A 1 200 ? 8.102 -7.519 -0.961 1.00 90.75 200 SER A N 1
ATOM 1598 C CA . SER A 1 200 ? 7.235 -8.704 -0.931 1.00 90.75 200 SER A CA 1
ATOM 1599 C C . SER A 1 200 ? 5.886 -8.462 -0.249 1.00 90.75 200 SER A C 1
ATOM 1601 O O . SER A 1 200 ? 4.982 -9.287 -0.410 1.00 90.75 200 SER A O 1
ATOM 1603 N N . HIS A 1 201 ? 5.714 -7.353 0.474 1.00 91.88 201 HIS A N 1
ATOM 1604 C CA . HIS A 1 201 ? 4.451 -6.952 1.099 1.00 91.88 201 HIS A CA 1
ATOM 1605 C C . HIS A 1 201 ? 3.568 -6.120 0.162 1.00 91.88 201 HIS A C 1
ATOM 1607 O O . HIS A 1 201 ? 2.350 -6.125 0.319 1.00 91.88 201 HIS A O 1
ATOM 1613 N N . VAL A 1 202 ? 4.153 -5.438 -0.828 1.00 93.75 202 VAL A N 1
ATOM 1614 C CA . VAL A 1 202 ? 3.403 -4.556 -1.731 1.00 93.75 202 VAL A CA 1
ATOM 1615 C C . VAL A 1 202 ? 2.498 -5.381 -2.650 1.00 93.75 202 VAL A C 1
ATOM 1617 O O . VAL A 1 202 ? 2.930 -6.329 -3.318 1.00 93.75 202 VAL A O 1
ATOM 1620 N N . ARG A 1 203 ? 1.207 -5.044 -2.672 1.00 93.50 203 ARG A N 1
ATOM 1621 C CA . ARG A 1 203 ? 0.197 -5.648 -3.552 1.00 93.50 203 ARG A CA 1
ATOM 1622 C C . ARG A 1 203 ? -0.402 -4.577 -4.449 1.00 93.50 203 ARG A C 1
ATOM 1624 O O . ARG A 1 203 ? -0.703 -3.484 -3.997 1.00 93.50 203 ARG A O 1
ATOM 1631 N N . PHE A 1 204 ? -0.645 -4.919 -5.708 1.00 91.25 204 PHE A N 1
ATOM 1632 C CA . PHE A 1 204 ? -1.282 -4.010 -6.666 1.00 91.25 204 PHE A CA 1
ATOM 1633 C C . PHE A 1 204 ? -2.732 -3.662 -6.285 1.00 91.25 204 PHE A C 1
ATOM 1635 O O . PHE A 1 204 ? -3.211 -2.578 -6.596 1.00 91.25 204 PHE A O 1
ATOM 1642 N N . SER A 1 205 ? -3.403 -4.550 -5.548 1.00 92.31 205 SER A N 1
ATOM 1643 C CA . SER A 1 205 ? -4.741 -4.328 -4.992 1.00 92.31 205 SER A CA 1
ATOM 1644 C 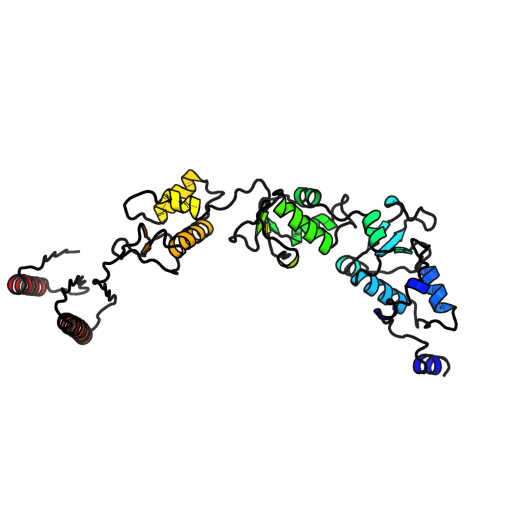C . SER A 1 205 ? -4.768 -3.450 -3.735 1.00 92.31 205 SER A C 1
ATOM 1646 O O . SER A 1 205 ? -5.857 -3.084 -3.296 1.00 92.31 205 SER A O 1
ATOM 1648 N N . ALA A 1 206 ? -3.608 -3.155 -3.137 1.00 95.31 206 ALA A N 1
ATOM 1649 C CA . ALA A 1 206 ? -3.498 -2.331 -1.936 1.00 95.31 206 ALA A CA 1
ATOM 1650 C C . ALA A 1 206 ? -3.681 -0.840 -2.254 1.00 95.31 206 ALA A C 1
ATOM 1652 O O . ALA A 1 206 ? -3.824 -0.446 -3.415 1.00 95.31 206 ALA A O 1
ATOM 1653 N N . LEU A 1 207 ? -3.668 -0.009 -1.214 1.00 94.94 207 LEU A N 1
ATOM 1654 C CA . LEU A 1 207 ? -3.874 1.431 -1.290 1.00 94.94 207 LEU A CA 1
ATOM 1655 C C . LEU A 1 207 ? -2.596 2.198 -0.938 1.00 94.94 207 LEU A C 1
ATOM 1657 O O . LEU A 1 207 ? -1.979 1.955 0.101 1.00 94.94 207 LEU A O 1
ATOM 1661 N N . LEU A 1 208 ? -2.255 3.171 -1.780 1.00 96.06 208 LEU A N 1
ATOM 1662 C CA . LEU A 1 208 ? -1.397 4.297 -1.434 1.00 96.06 208 LEU A CA 1
ATOM 1663 C C . LEU A 1 208 ? -2.263 5.427 -0.885 1.00 96.06 208 LEU A C 1
ATOM 1665 O O . LEU A 1 208 ? -3.376 5.667 -1.363 1.00 96.06 208 LEU A O 1
ATOM 1669 N N . ILE A 1 209 ? -1.761 6.082 0.152 1.00 92.25 209 ILE A N 1
ATOM 1670 C CA . ILE A 1 209 ? -2.517 7.043 0.948 1.00 92.25 209 ILE A CA 1
ATOM 1671 C C . ILE A 1 209 ? -1.742 8.351 1.014 1.00 92.25 209 ILE A C 1
ATOM 1673 O O . ILE A 1 209 ? -0.681 8.389 1.633 1.00 92.25 209 ILE A O 1
ATOM 1677 N N . SER A 1 210 ? -2.279 9.418 0.438 1.00 89.56 210 SER A N 1
ATOM 1678 C CA . SER A 1 210 ? -1.601 10.717 0.371 1.00 89.56 210 SER A CA 1
ATOM 1679 C C . SER A 1 210 ? -1.224 11.270 1.748 1.00 89.56 210 SER A C 1
ATOM 1681 O O . SER A 1 210 ? -1.847 10.938 2.763 1.00 89.56 210 SER A O 1
ATOM 1683 N N . GLU A 1 211 ? -0.144 12.055 1.801 1.00 84.25 211 GLU A N 1
ATOM 1684 C CA . GLU A 1 211 ? 0.450 12.588 3.038 1.00 84.25 211 GLU A CA 1
ATOM 1685 C C . GLU A 1 211 ? -0.559 13.350 3.908 1.00 84.25 211 GLU A C 1
ATOM 1687 O O . GLU A 1 211 ? -0.555 13.222 5.134 1.00 84.25 211 GLU A O 1
ATOM 1692 N N . ASP A 1 212 ? -1.460 14.079 3.257 1.00 80.19 212 ASP A N 1
ATOM 1693 C CA . ASP A 1 212 ? -2.524 14.886 3.844 1.00 80.19 212 ASP A CA 1
ATOM 1694 C C . ASP A 1 212 ? -3.599 14.056 4.554 1.00 80.19 212 ASP A C 1
ATOM 1696 O O . ASP A 1 212 ? -4.266 14.570 5.453 1.00 80.19 212 ASP A O 1
ATOM 1700 N N . VAL A 1 213 ? -3.742 12.769 4.223 1.00 77.56 213 VAL A N 1
ATOM 1701 C CA . VAL A 1 213 ? -4.675 11.888 4.928 1.00 77.56 213 VAL A CA 1
ATOM 1702 C C . VAL A 1 213 ? -4.129 11.590 6.323 1.00 77.56 213 VAL A C 1
ATOM 1704 O O . VAL A 1 213 ? -3.064 10.963 6.455 1.00 77.56 213 VAL A O 1
ATOM 1707 N N . PRO A 1 214 ? -4.854 11.991 7.379 1.00 73.25 214 PRO A N 1
ATOM 1708 C CA . PRO A 1 214 ? -4.395 11.789 8.735 1.00 73.25 214 PRO A CA 1
ATOM 1709 C C . PRO A 1 214 ? -4.501 10.308 9.131 1.00 73.25 214 PRO A C 1
ATOM 1711 O O . PRO A 1 214 ? -5.347 9.553 8.647 1.00 73.25 214 PRO A O 1
ATOM 1714 N N . ARG A 1 215 ? -3.600 9.864 10.015 1.00 74.81 215 ARG A N 1
ATOM 1715 C CA . ARG A 1 215 ? -3.553 8.462 10.462 1.00 74.81 215 ARG A CA 1
ATOM 1716 C C . ARG A 1 215 ? -4.813 8.106 11.264 1.00 74.81 215 ARG A C 1
ATOM 1718 O O . ARG A 1 215 ? -5.311 8.974 11.985 1.00 74.81 215 ARG A O 1
ATOM 1725 N N . PRO A 1 216 ? -5.293 6.849 11.219 1.00 78.94 216 PRO A N 1
ATOM 1726 C CA . PRO A 1 216 ? -6.380 6.404 12.078 1.00 78.94 216 PRO A CA 1
ATOM 1727 C C . PRO A 1 216 ? -6.050 6.619 13.556 1.00 78.94 216 PRO A C 1
ATOM 1729 O O . PRO A 1 216 ? -4.878 6.747 13.928 1.00 78.94 216 PRO A O 1
ATOM 1732 N N . VAL A 1 217 ? -7.080 6.655 14.397 1.00 83.38 217 VAL A N 1
ATOM 1733 C CA . VAL A 1 217 ? -6.893 6.700 15.852 1.00 83.38 217 VAL A CA 1
ATOM 1734 C C . VAL A 1 217 ? -6.162 5.446 16.351 1.00 83.38 217 VAL A C 1
ATOM 1736 O O . VAL A 1 217 ? -6.457 4.331 15.916 1.00 83.38 217 VAL A O 1
ATOM 1739 N N . THR A 1 218 ? -5.186 5.618 17.242 1.00 85.38 218 THR A N 1
ATOM 1740 C CA . THR A 1 218 ? -4.402 4.510 17.813 1.00 85.38 218 THR A CA 1
ATOM 1741 C C . THR A 1 218 ? -5.013 3.975 19.109 1.00 85.38 218 THR A C 1
ATOM 1743 O O . THR A 1 218 ? -5.810 4.646 19.765 1.00 85.38 218 THR A O 1
ATOM 1746 N N . SER A 1 219 ? -4.607 2.771 19.525 1.00 86.00 219 SER A N 1
ATOM 1747 C CA . SER A 1 219 ? -4.994 2.205 20.825 1.00 86.00 219 SER A CA 1
ATOM 1748 C C . SER A 1 219 ? -4.563 3.099 21.994 1.00 86.00 219 SER A C 1
ATOM 1750 O O . SER A 1 219 ? -5.331 3.293 22.928 1.00 86.00 219 SER A O 1
ATOM 1752 N N . GLU A 1 220 ? -3.383 3.718 21.932 1.00 85.19 220 GLU A N 1
ATOM 1753 C CA . GLU A 1 220 ? -2.915 4.656 22.962 1.00 85.19 220 GLU A CA 1
ATOM 1754 C C . GLU A 1 220 ? -3.759 5.934 23.034 1.00 85.19 220 GLU A C 1
ATOM 1756 O O . GLU A 1 220 ? -4.033 6.446 24.123 1.00 85.19 220 GLU A O 1
ATOM 1761 N N . GLU A 1 221 ? -4.168 6.470 21.880 1.00 88.19 221 GLU A N 1
ATOM 1762 C CA . GLU A 1 221 ? -5.066 7.625 21.808 1.00 88.19 221 GLU A CA 1
ATOM 1763 C C . GLU A 1 221 ? -6.439 7.275 22.389 1.00 88.19 221 GLU A C 1
ATOM 1765 O O . GLU A 1 221 ? -6.942 8.017 23.236 1.00 88.19 221 GLU A O 1
ATOM 1770 N N . VAL A 1 222 ? -7.004 6.120 22.015 1.00 88.56 222 VAL A N 1
ATOM 1771 C CA . VAL A 1 222 ? -8.268 5.620 22.582 1.00 88.56 222 VAL A CA 1
ATOM 1772 C C . VAL A 1 222 ? -8.138 5.390 24.088 1.00 88.56 222 VAL A C 1
ATOM 1774 O O . VAL A 1 222 ? -9.017 5.803 24.842 1.00 88.56 222 VAL A O 1
ATOM 1777 N N . ALA A 1 223 ? -7.035 4.811 24.562 1.00 86.69 223 ALA A N 1
ATOM 1778 C CA . ALA A 1 223 ? -6.830 4.537 25.981 1.00 86.69 223 ALA A CA 1
ATOM 1779 C C . ALA A 1 223 ? -6.842 5.810 26.840 1.00 86.69 223 ALA A C 1
ATOM 1781 O O . ALA A 1 223 ? -7.421 5.822 27.929 1.00 86.69 223 ALA A O 1
ATOM 1782 N N . LYS A 1 224 ? -6.286 6.915 26.326 1.00 87.88 224 LYS A N 1
ATOM 1783 C CA . LYS A 1 224 ? -6.326 8.228 26.994 1.00 87.88 224 LYS A CA 1
ATOM 1784 C C . LYS A 1 224 ? -7.744 8.799 27.108 1.00 87.88 224 LYS A C 1
ATOM 1786 O O . LYS A 1 224 ? -8.002 9.598 28.009 1.00 87.88 224 LYS A O 1
ATOM 1791 N N . LEU A 1 225 ? -8.685 8.392 26.257 1.00 87.69 225 LEU A N 1
ATOM 1792 C CA . LEU A 1 225 ? -10.079 8.844 26.343 1.00 87.69 225 LEU A CA 1
ATOM 1793 C C . LEU A 1 225 ? -10.871 8.151 27.465 1.00 87.69 225 LEU A C 1
ATOM 1795 O O . LEU A 1 225 ? -11.856 8.706 27.956 1.00 87.69 225 LEU A O 1
ATOM 1799 N N . VAL A 1 226 ? -10.431 6.972 27.917 1.00 84.00 226 VAL A N 1
ATOM 1800 C CA . VAL A 1 226 ? -11.113 6.151 28.941 1.00 84.00 226 VAL A CA 1
ATOM 1801 C C . VAL A 1 226 ? -10.742 6.585 30.377 1.00 84.00 226 VAL A C 1
ATOM 1803 O O . VAL A 1 226 ? -11.022 5.879 31.335 1.00 84.00 226 VAL A O 1
ATOM 1806 N N . SER A 1 227 ? -10.143 7.769 30.562 1.00 64.06 227 SER A N 1
ATOM 1807 C CA . SER A 1 227 ? -9.496 8.276 31.798 1.00 64.06 227 SER A CA 1
ATOM 1808 C C . SER A 1 227 ? -10.371 8.460 33.066 1.00 64.06 227 SER A C 1
ATOM 1810 O O . SER A 1 227 ? -10.017 9.236 33.953 1.00 64.06 227 SER A O 1
ATOM 1812 N N . GLY A 1 228 ? -11.503 7.770 33.210 1.00 64.06 228 GLY A N 1
ATOM 1813 C CA . GLY A 1 228 ? -12.379 7.828 34.384 1.00 64.06 228 GLY A CA 1
ATOM 1814 C C . GLY A 1 228 ? -12.339 6.562 35.245 1.00 64.06 228 GLY A C 1
ATOM 1815 O O . GLY A 1 228 ? -12.207 5.446 34.749 1.00 64.06 228 GLY A O 1
ATOM 1816 N N . ASN A 1 229 ? -12.527 6.720 36.559 1.00 60.41 229 ASN A N 1
ATOM 1817 C CA . ASN A 1 229 ? -12.962 5.612 37.412 1.00 60.41 229 ASN A CA 1
ATOM 1818 C C . ASN A 1 229 ? -14.451 5.366 37.131 1.00 60.41 229 ASN A C 1
ATOM 1820 O O . ASN A 1 229 ? -15.311 5.971 37.765 1.00 60.41 229 ASN A O 1
ATOM 1824 N N . GLY A 1 230 ? -14.754 4.538 36.134 1.00 72.12 230 GLY A N 1
ATOM 1825 C CA . GLY A 1 230 ? -16.129 4.207 35.781 1.00 72.12 230 GLY A CA 1
ATOM 1826 C C . GLY A 1 230 ? -16.236 3.420 34.483 1.00 72.12 230 GLY A C 1
ATOM 1827 O O . GLY A 1 230 ? -15.258 3.237 33.758 1.00 72.12 230 GLY A O 1
ATOM 1828 N N . ARG A 1 231 ? -17.451 2.948 34.214 1.00 86.75 231 ARG A N 1
ATOM 1829 C CA . ARG A 1 231 ? -17.838 2.321 32.953 1.00 86.75 231 ARG A CA 1
ATOM 1830 C C . ARG A 1 231 ? -18.260 3.412 31.965 1.00 86.75 231 ARG A C 1
ATOM 1832 O O . ARG A 1 231 ? -18.973 4.333 32.356 1.00 86.75 231 ARG A O 1
ATOM 1839 N N . ILE A 1 232 ? -17.832 3.318 30.710 1.00 90.00 232 ILE A N 1
ATOM 1840 C CA . ILE A 1 232 ? -18.226 4.238 29.635 1.00 90.00 232 ILE A CA 1
ATOM 1841 C C . ILE A 1 232 ? -18.849 3.460 28.475 1.00 90.00 232 ILE A C 1
ATOM 1843 O O . ILE A 1 232 ? -18.391 2.366 28.139 1.00 90.00 232 ILE A O 1
ATOM 1847 N N . SER A 1 233 ? -19.902 4.021 27.881 1.00 91.81 233 SER A N 1
ATOM 1848 C CA . SER A 1 233 ? -20.488 3.512 26.640 1.00 91.81 233 SER A CA 1
ATOM 1849 C C . SER A 1 233 ? -19.484 3.648 25.495 1.00 91.81 233 SER A C 1
ATOM 1851 O O . SER A 1 233 ? -18.835 4.688 25.348 1.00 91.81 233 SER A O 1
ATOM 1853 N N . ILE A 1 234 ? -19.359 2.614 24.665 1.00 92.56 234 ILE A N 1
ATOM 1854 C CA . ILE A 1 234 ? -18.486 2.648 23.485 1.00 92.56 234 ILE A CA 1
ATOM 1855 C C . ILE A 1 234 ? -18.979 3.702 22.487 1.00 92.56 234 ILE A C 1
ATOM 1857 O O . ILE A 1 234 ? -18.153 4.379 21.882 1.00 92.56 234 ILE A O 1
ATOM 1861 N N . GLN A 1 235 ? -20.293 3.916 22.379 1.00 93.06 235 GLN A N 1
ATOM 1862 C CA . GLN A 1 235 ? -20.872 4.987 21.564 1.00 93.06 235 GLN A CA 1
ATOM 1863 C C . GLN A 1 235 ? -20.407 6.378 22.026 1.00 93.06 235 GLN A C 1
ATOM 1865 O O . GLN A 1 235 ? -20.005 7.201 21.205 1.00 93.06 235 GLN A O 1
ATOM 1870 N N . ASP A 1 236 ? -20.407 6.635 23.338 1.00 91.75 236 ASP A N 1
ATOM 1871 C CA . ASP A 1 236 ? -19.950 7.918 23.892 1.00 91.75 236 ASP A CA 1
ATOM 1872 C C . ASP A 1 236 ? -18.442 8.095 23.700 1.00 91.75 236 ASP A C 1
ATOM 1874 O O . ASP A 1 236 ? -17.956 9.197 23.440 1.00 91.75 236 ASP A O 1
ATOM 1878 N N . LEU A 1 237 ? -17.686 7.002 23.823 1.00 91.75 237 LEU A N 1
ATOM 1879 C CA . LEU A 1 237 ? -16.249 6.994 23.586 1.00 91.75 237 LEU A CA 1
ATOM 1880 C C . LEU A 1 237 ? -15.922 7.248 22.104 1.00 91.75 237 LEU A C 1
ATOM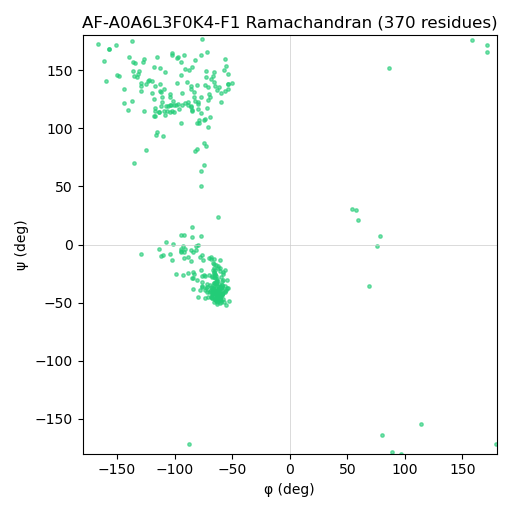 1882 O O . LEU A 1 237 ? -15.001 8.010 21.814 1.00 91.75 237 LEU A O 1
ATOM 1886 N N . TYR A 1 238 ? -16.700 6.673 21.184 1.00 92.44 238 TYR A N 1
ATOM 1887 C CA . TYR A 1 238 ? -16.604 6.918 19.744 1.00 92.44 238 TYR A CA 1
ATOM 1888 C C . TYR A 1 238 ? -16.906 8.380 19.405 1.00 92.44 238 TYR A C 1
ATOM 1890 O O . TYR A 1 238 ? -16.150 9.010 18.662 1.00 92.44 238 TYR A O 1
ATOM 1898 N N . GLN A 1 239 ? -17.957 8.951 20.001 1.00 92.25 239 GLN A N 1
ATOM 1899 C CA . GLN A 1 239 ? -18.284 10.362 19.812 1.00 92.25 239 GLN A CA 1
ATOM 1900 C C . GLN A 1 239 ? -17.161 11.264 20.335 1.00 92.25 239 GLN A C 1
ATOM 1902 O O . GLN A 1 239 ? -16.696 12.132 19.605 1.00 92.25 239 GLN A O 1
ATOM 1907 N N . LYS A 1 240 ? -16.632 10.999 21.538 1.00 91.75 240 LYS A N 1
ATOM 1908 C CA . LYS A 1 240 ? -15.476 11.734 22.083 1.00 91.75 240 LYS A CA 1
ATOM 1909 C C . LYS A 1 240 ? -14.241 11.639 21.190 1.00 91.75 240 LYS A C 1
ATOM 1911 O O . LYS A 1 240 ? -13.553 12.639 21.003 1.00 91.75 240 LYS A O 1
ATOM 1916 N N . ALA A 1 241 ? -13.951 10.456 20.649 1.00 89.88 241 ALA A N 1
ATOM 1917 C CA . ALA A 1 241 ? -12.842 10.273 19.720 1.00 89.88 241 ALA A CA 1
ATOM 1918 C C . ALA A 1 241 ? -13.053 11.100 18.446 1.00 89.88 241 ALA A C 1
ATOM 1920 O O . ALA A 1 241 ? -12.137 11.792 18.008 1.00 89.88 241 ALA A O 1
ATOM 1921 N N . THR A 1 242 ? -14.266 11.074 17.894 1.00 90.19 242 THR A N 1
ATOM 1922 C CA . THR A 1 242 ? -14.637 11.847 16.701 1.00 90.19 242 THR A CA 1
ATOM 1923 C C . THR A 1 242 ? -14.533 13.352 16.954 1.00 90.19 242 THR A C 1
ATOM 1925 O O . THR A 1 242 ? -13.973 14.068 16.128 1.00 90.19 242 THR A O 1
ATOM 1928 N N . ASP A 1 243 ? -14.988 13.827 18.113 1.00 90.12 243 ASP A N 1
ATOM 1929 C CA . ASP A 1 243 ? -14.926 15.241 18.497 1.00 90.12 243 ASP A CA 1
ATOM 1930 C C . ASP A 1 243 ? -13.477 15.717 18.712 1.00 90.12 243 ASP A C 1
ATOM 1932 O O . ASP A 1 243 ? -13.135 16.846 18.363 1.00 90.12 243 ASP A O 1
ATOM 1936 N N . GLN A 1 244 ? -12.610 14.865 19.273 1.00 89.94 244 GLN A N 1
ATOM 1937 C CA . GLN A 1 244 ? -11.224 15.224 19.590 1.00 89.94 244 GLN A CA 1
ATOM 1938 C C . GLN A 1 244 ? -10.261 15.071 18.403 1.00 89.94 244 GLN A C 1
ATOM 1940 O O . GLN A 1 244 ? -9.338 15.873 18.260 1.00 89.94 244 GLN A O 1
ATOM 1945 N N . PHE A 1 245 ? -10.432 14.034 17.580 1.00 84.00 245 PHE A N 1
ATOM 1946 C CA . PHE A 1 245 ? -9.495 13.678 16.505 1.00 84.00 245 PHE A CA 1
ATOM 1947 C C . PHE A 1 245 ? -10.049 13.920 15.095 1.00 84.00 245 PHE A C 1
ATOM 1949 O O . PHE A 1 245 ? -9.288 13.859 14.129 1.00 84.00 245 PHE A O 1
ATOM 1956 N N . GLY A 1 246 ? -11.340 14.229 14.976 1.00 82.25 246 GLY A N 1
ATOM 1957 C CA . GLY A 1 246 ? -12.028 14.501 13.719 1.00 82.25 246 GLY A CA 1
ATOM 1958 C C . GLY A 1 246 ? -12.547 13.238 13.010 1.00 82.25 246 GLY A C 1
ATOM 1959 O O . GLY A 1 246 ? -11.948 12.162 13.121 1.00 82.25 246 GLY A O 1
ATOM 1960 N N . PRO A 1 247 ? -13.629 13.363 12.216 1.00 80.88 247 PRO A N 1
ATOM 1961 C CA . PRO A 1 247 ? -14.227 12.243 11.477 1.00 80.88 247 PRO A CA 1
ATOM 1962 C C . PRO A 1 247 ? -13.303 11.678 10.385 1.00 80.88 247 PRO A C 1
ATOM 1964 O O . PRO A 1 247 ? -13.449 10.532 9.979 1.00 80.88 247 PRO A O 1
ATOM 1967 N N . GLU A 1 248 ? -12.314 12.459 9.946 1.00 73.44 248 GLU A N 1
ATOM 1968 C CA . GLU A 1 248 ? -11.277 12.060 8.984 1.00 73.44 248 GLU A CA 1
ATOM 1969 C C . GLU A 1 248 ? -10.378 10.928 9.536 1.00 73.44 248 GLU A C 1
ATOM 1971 O O . GLU A 1 248 ? -9.892 10.083 8.784 1.00 73.44 248 GLU A O 1
ATOM 1976 N N . ARG A 1 249 ? -10.149 10.904 10.862 1.00 77.12 249 ARG A N 1
ATOM 1977 C CA . ARG A 1 249 ? -9.281 9.930 11.559 1.00 77.12 249 ARG A CA 1
ATOM 1978 C C . ARG A 1 249 ? -10.053 8.778 12.198 1.00 77.12 249 ARG A C 1
ATOM 1980 O O . ARG A 1 249 ? -9.485 7.706 12.434 1.00 77.12 249 ARG A O 1
ATOM 1987 N N . VAL A 1 250 ? -11.320 9.008 12.529 1.00 82.94 250 VAL A N 1
ATOM 1988 C CA . VAL A 1 250 ? -12.127 8.124 13.375 1.00 82.94 250 VAL A CA 1
ATOM 1989 C C . VAL A 1 250 ? -13.283 7.566 12.553 1.00 82.94 250 VAL A C 1
ATOM 1991 O O . VAL A 1 250 ? -14.329 8.194 12.429 1.00 82.94 250 VAL A O 1
ATOM 1994 N N . SER A 1 251 ? -13.083 6.374 11.988 1.00 84.94 251 SER A N 1
ATOM 1995 C CA . SER A 1 251 ? -14.179 5.558 11.465 1.00 84.94 251 SER A CA 1
ATOM 1996 C C . SER A 1 251 ? -14.619 4.563 12.533 1.00 84.94 251 SER A C 1
ATOM 1998 O O . SER A 1 251 ? -13.843 4.214 13.424 1.00 84.94 251 SER A O 1
ATOM 2000 N N . GLU A 1 252 ? -15.856 4.076 12.443 1.00 86.69 252 GLU A N 1
ATOM 2001 C CA . GLU A 1 252 ? -16.375 3.060 13.367 1.00 86.69 252 GLU A CA 1
ATOM 2002 C C . GLU A 1 252 ? -15.440 1.845 13.440 1.00 86.69 252 GLU A C 1
ATOM 2004 O O . GLU A 1 252 ? -15.019 1.444 14.524 1.00 86.69 252 GLU A O 1
ATOM 2009 N N . GLN A 1 253 ? -15.028 1.312 12.287 1.00 84.50 253 GLN A N 1
ATOM 2010 C CA . GLN A 1 253 ? -14.161 0.140 12.239 1.00 84.50 253 GLN A CA 1
ATOM 2011 C C . GLN A 1 253 ? -12.757 0.422 12.793 1.00 84.50 253 GLN A C 1
ATOM 2013 O O . GLN A 1 253 ? -12.227 -0.400 13.543 1.00 84.50 253 GLN A O 1
ATOM 2018 N N . SER A 1 254 ? -12.144 1.568 12.460 1.00 82.69 254 SER A N 1
ATOM 2019 C CA . SER A 1 254 ? -10.794 1.886 12.949 1.00 82.69 254 SER A CA 1
ATOM 2020 C C . SER A 1 254 ? -10.782 2.092 14.461 1.00 82.69 254 SER A C 1
ATOM 2022 O O . SER A 1 254 ? -9.885 1.601 15.150 1.00 82.69 254 SER A O 1
ATOM 2024 N N . PHE A 1 255 ? -11.824 2.731 14.986 1.00 90.00 255 PHE A N 1
ATOM 2025 C CA . PHE A 1 255 ? -12.027 2.911 16.412 1.00 90.00 255 PHE A CA 1
ATOM 2026 C C . PHE A 1 255 ? -12.250 1.580 17.142 1.00 90.00 255 PHE A C 1
ATOM 2028 O O . PHE A 1 255 ? -11.592 1.323 18.151 1.00 90.00 255 PHE A O 1
ATOM 2035 N N . LEU A 1 256 ? -13.122 0.706 16.623 1.00 90.25 256 LEU A N 1
ATOM 2036 C CA . LEU A 1 256 ? -13.365 -0.613 17.217 1.00 90.25 256 LEU A CA 1
ATOM 2037 C C . LEU A 1 256 ? -12.097 -1.480 17.211 1.00 90.25 256 LEU A C 1
ATOM 2039 O O . LEU A 1 256 ? -11.811 -2.134 18.213 1.00 90.25 256 LEU A O 1
ATOM 2043 N N . ASN A 1 257 ? -11.294 -1.434 16.142 1.00 86.38 257 ASN A N 1
ATOM 2044 C CA . ASN A 1 257 ? -10.010 -2.141 16.066 1.00 86.38 257 ASN A CA 1
ATOM 2045 C C . ASN A 1 257 ? -9.002 -1.621 17.115 1.00 86.38 257 ASN A C 1
ATOM 2047 O O . ASN A 1 257 ? -8.331 -2.410 17.793 1.00 86.38 257 ASN A O 1
ATOM 2051 N N . ALA A 1 258 ? -8.907 -0.296 17.280 1.00 87.88 258 ALA A N 1
ATOM 2052 C CA . ALA A 1 258 ? -8.053 0.324 18.293 1.00 87.88 258 ALA A CA 1
ATOM 2053 C C . ALA A 1 258 ? -8.498 -0.063 19.713 1.00 87.88 258 ALA A C 1
ATOM 2055 O O . ALA A 1 258 ? -7.676 -0.483 20.530 1.00 87.88 258 ALA A O 1
ATOM 2056 N N . LEU A 1 259 ? -9.805 -0.021 19.981 1.00 89.50 259 LEU A N 1
ATOM 2057 C CA . LEU A 1 259 ? -10.379 -0.410 21.267 1.00 89.50 259 LEU A CA 1
ATOM 2058 C C . LEU A 1 259 ? -10.183 -1.905 21.563 1.00 89.50 259 LEU A C 1
ATOM 2060 O O . LEU A 1 259 ? -9.855 -2.278 22.690 1.00 89.50 259 LEU A O 1
ATOM 2064 N N . GLN A 1 260 ? -10.323 -2.768 20.555 1.00 88.44 260 GLN A N 1
ATOM 2065 C CA . GLN A 1 260 ? -10.094 -4.208 20.692 1.00 88.44 260 GLN A CA 1
ATOM 2066 C C . GLN A 1 260 ? -8.646 -4.511 21.074 1.00 88.44 260 GLN A C 1
ATOM 2068 O O . GLN A 1 260 ? -8.393 -5.406 21.882 1.00 88.44 260 GLN A O 1
ATOM 2073 N N . THR A 1 261 ? -7.702 -3.728 20.553 1.00 85.44 261 THR A N 1
ATOM 2074 C CA . THR A 1 261 ? -6.294 -3.811 20.952 1.00 85.44 261 THR A CA 1
ATOM 2075 C C . THR A 1 261 ? -6.124 -3.461 22.432 1.00 85.44 261 THR A C 1
ATOM 2077 O O . THR A 1 261 ? -5.501 -4.233 23.158 1.00 85.44 261 THR A O 1
ATOM 2080 N N . CYS A 1 262 ? -6.765 -2.395 22.925 1.00 86.94 262 CYS A N 1
ATOM 2081 C CA . CYS A 1 262 ? -6.724 -2.046 24.351 1.00 86.94 262 CYS A CA 1
ATOM 2082 C C . CYS A 1 262 ? -7.296 -3.153 25.257 1.00 86.94 262 CYS A C 1
ATOM 2084 O O . CYS A 1 262 ? -6.737 -3.440 26.317 1.00 86.94 262 CYS A O 1
ATOM 2086 N N . VAL A 1 263 ? -8.399 -3.795 24.850 1.00 86.06 263 VAL A N 1
ATOM 2087 C CA . VAL A 1 263 ? -9.006 -4.909 25.606 1.00 86.06 263 VAL A CA 1
ATOM 2088 C C . VAL A 1 263 ? -8.098 -6.144 25.590 1.00 86.06 263 VAL A C 1
ATOM 2090 O O . VAL A 1 263 ? -7.904 -6.795 26.620 1.00 86.06 263 VAL A O 1
ATOM 2093 N N . LYS A 1 264 ? -7.485 -6.454 24.442 1.00 82.50 264 LYS A N 1
ATOM 2094 C CA . LYS A 1 264 ? -6.536 -7.568 24.290 1.00 82.50 264 LYS A CA 1
ATOM 2095 C C . LYS A 1 264 ? -5.290 -7.387 25.159 1.00 82.50 264 LYS A C 1
ATOM 2097 O O . LYS A 1 264 ? -4.813 -8.354 25.749 1.00 82.50 264 LYS A O 1
ATOM 2102 N N . GLU A 1 265 ? -4.792 -6.161 25.258 1.00 82.25 265 GLU A N 1
ATOM 2103 C CA . GLU A 1 265 ? -3.665 -5.780 26.117 1.00 82.25 265 GLU A CA 1
ATOM 2104 C C . GLU A 1 265 ? -4.051 -5.639 27.599 1.00 82.25 265 GLU A C 1
ATOM 2106 O O . GLU A 1 265 ? -3.231 -5.221 28.412 1.00 82.25 265 GLU A O 1
ATOM 2111 N N . GLN A 1 266 ? -5.286 -6.005 27.964 1.00 76.50 266 GLN A N 1
ATOM 2112 C CA . GLN A 1 266 ? -5.816 -5.952 29.331 1.00 76.50 266 GLN A CA 1
ATOM 2113 C C . GLN A 1 266 ? -5.810 -4.544 29.945 1.00 76.50 266 GLN A C 1
ATOM 2115 O O . GLN A 1 266 ? -5.893 -4.400 31.165 1.00 76.50 266 GLN A O 1
ATOM 2120 N N . GLN A 1 267 ? -5.757 -3.498 29.116 1.00 77.00 267 GLN A N 1
ATOM 2121 C CA . GLN A 1 267 ? -5.892 -2.119 29.583 1.00 77.00 267 GLN A CA 1
ATOM 2122 C C . GLN A 1 267 ? -7.333 -1.849 30.050 1.00 77.00 267 GLN A C 1
ATOM 2124 O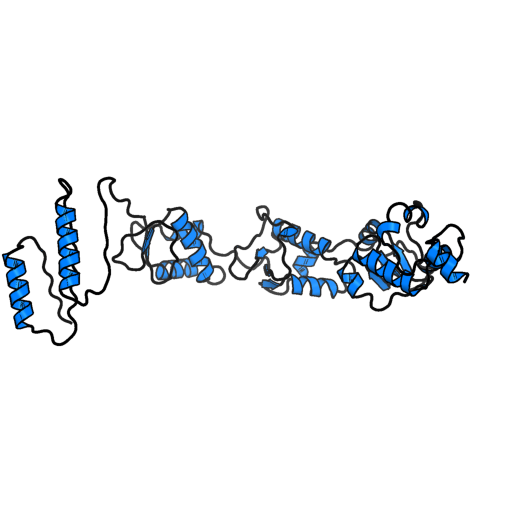 O . GLN A 1 267 ? -7.545 -1.139 31.034 1.00 77.00 267 GLN A O 1
ATOM 2129 N N . PHE A 1 268 ? -8.315 -2.474 29.384 1.00 84.50 268 PHE A N 1
ATOM 2130 C CA . PHE A 1 268 ? -9.744 -2.388 29.697 1.00 84.50 268 PHE A CA 1
ATOM 2131 C C . PHE A 1 268 ? -10.421 -3.762 29.647 1.00 84.50 268 PHE A C 1
ATOM 2133 O O . PHE A 1 268 ? -9.954 -4.671 28.962 1.00 84.50 268 PHE A O 1
ATOM 2140 N N . GLY A 1 269 ? -11.552 -3.891 30.340 1.00 83.75 269 GLY A N 1
ATOM 2141 C CA . GLY A 1 269 ? -12.521 -4.960 30.107 1.00 83.75 269 GLY A CA 1
ATOM 2142 C C . GLY A 1 269 ? -13.676 -4.480 29.225 1.00 83.75 269 GLY A C 1
ATOM 2143 O O . GLY A 1 269 ? -13.918 -3.276 29.111 1.00 83.75 269 GLY A O 1
ATOM 2144 N N . TYR A 1 270 ? -14.392 -5.425 28.622 1.00 88.12 270 TYR A N 1
ATOM 2145 C CA . TYR A 1 270 ? -15.570 -5.198 27.785 1.00 88.12 270 TYR A CA 1
ATOM 2146 C C . TYR A 1 270 ? -16.819 -5.848 28.386 1.00 88.12 270 TYR A C 1
ATOM 2148 O O . TYR A 1 270 ? -16.738 -6.844 29.106 1.00 88.12 270 TYR A O 1
ATOM 2156 N N . ALA A 1 271 ? -17.979 -5.280 28.071 1.00 85.44 271 ALA A N 1
ATOM 2157 C CA . ALA A 1 271 ? -19.283 -5.866 28.320 1.00 85.44 271 ALA A CA 1
ATOM 2158 C C . ALA A 1 271 ? -20.295 -5.462 27.254 1.00 85.44 271 ALA A C 1
ATOM 2160 O O . ALA A 1 271 ? -20.301 -4.316 26.805 1.00 85.44 271 ALA A O 1
ATOM 2161 N N . GLU A 1 272 ? -21.201 -6.375 26.917 1.00 84.50 272 GLU A N 1
ATOM 2162 C CA . GLU A 1 272 ? -22.298 -6.097 25.989 1.00 84.50 272 GLU A CA 1
ATOM 2163 C C . GLU A 1 272 ? -23.355 -5.189 26.619 1.00 84.50 272 GLU A C 1
ATOM 2165 O O . GLU A 1 272 ? -23.895 -4.318 25.940 1.00 84.50 272 GLU A O 1
ATOM 2170 N N . THR A 1 273 ? -23.624 -5.348 27.919 1.00 81.75 273 THR A N 1
ATOM 2171 C CA . THR A 1 273 ? -24.611 -4.536 28.637 1.00 81.75 273 THR A CA 1
ATOM 2172 C C . THR A 1 273 ? -24.042 -3.877 29.891 1.00 81.75 273 THR A C 1
ATOM 2174 O O . THR A 1 273 ? -23.052 -4.316 30.481 1.00 81.75 273 THR A O 1
ATOM 2177 N N . GLU A 1 274 ? -24.713 -2.819 30.350 1.00 79.12 274 GLU A N 1
ATOM 2178 C CA . GLU A 1 274 ? -24.338 -2.069 31.555 1.00 79.12 274 GLU A CA 1
ATOM 2179 C C . GLU A 1 274 ? -24.393 -2.916 32.840 1.00 79.12 274 GLU A C 1
ATOM 2181 O O . GLU A 1 274 ? -23.768 -2.563 33.837 1.00 79.12 274 GLU A O 1
ATOM 2186 N N . ALA A 1 275 ? -25.097 -4.051 32.830 1.00 74.06 275 ALA A N 1
ATOM 2187 C CA . ALA A 1 275 ? -25.216 -4.949 33.978 1.00 74.06 275 ALA A CA 1
ATOM 2188 C C . ALA A 1 275 ? -24.187 -6.097 33.970 1.00 74.06 275 ALA A C 1
ATOM 2190 O O . ALA A 1 275 ? -24.125 -6.877 34.925 1.00 74.06 275 ALA A O 1
ATOM 2191 N N . ASP A 1 276 ? -23.399 -6.261 32.904 1.00 76.06 276 ASP A N 1
ATOM 2192 C CA . ASP A 1 276 ? -22.441 -7.367 32.814 1.00 76.06 276 ASP A CA 1
ATOM 2193 C C . ASP A 1 276 ? -21.150 -7.050 33.563 1.00 76.06 276 ASP A C 1
ATOM 2195 O O . ASP A 1 276 ? -20.818 -5.894 33.802 1.00 76.06 276 ASP A O 1
ATOM 2199 N N . THR A 1 277 ? -20.388 -8.069 33.937 1.00 75.44 277 THR A N 1
ATOM 2200 C CA . THR A 1 277 ? -19.030 -7.881 34.462 1.00 75.44 277 THR A CA 1
ATOM 2201 C C . THR A 1 277 ? -18.102 -7.509 33.308 1.00 75.44 277 THR A C 1
ATOM 2203 O O . THR A 1 277 ? -18.194 -8.110 32.239 1.00 75.44 277 THR A O 1
ATOM 2206 N N . LEU A 1 278 ? -17.209 -6.534 33.500 1.00 80.12 278 LEU A N 1
ATOM 2207 C CA . LEU A 1 278 ? -16.207 -6.184 32.490 1.00 80.12 278 LEU A CA 1
ATOM 2208 C C . LEU A 1 278 ? -15.181 -7.315 32.374 1.00 80.12 278 LEU A C 1
ATOM 2210 O O . LEU A 1 278 ? -14.383 -7.520 33.289 1.00 80.12 278 LEU A O 1
ATOM 2214 N N . GLN A 1 279 ? -15.203 -8.043 31.258 1.00 76.06 279 GLN A N 1
ATOM 2215 C CA . GLN A 1 279 ? -14.287 -9.154 31.010 1.00 76.06 279 GLN A CA 1
ATOM 2216 C C . GLN A 1 279 ? -13.111 -8.723 30.136 1.00 76.06 279 GLN A C 1
ATOM 2218 O O . GLN A 1 279 ? -13.275 -7.993 29.160 1.00 76.06 279 GLN A O 1
ATOM 2223 N N . SER A 1 280 ? -11.918 -9.204 30.475 1.00 73.19 280 SER A N 1
ATOM 2224 C CA . SER A 1 280 ? -10.732 -9.098 29.622 1.00 73.19 280 SER A CA 1
ATOM 2225 C C . SER A 1 280 ? -10.714 -10.271 28.637 1.00 73.19 280 SER A C 1
ATOM 2227 O O . SER A 1 280 ? -10.899 -11.414 29.055 1.00 73.19 280 SER A O 1
ATOM 2229 N N . GLY A 1 281 ? -10.458 -10.036 27.345 1.00 68.12 281 GLY A N 1
ATOM 2230 C CA . GLY A 1 281 ? -10.325 -11.133 26.379 1.00 68.12 281 GLY A CA 1
ATOM 2231 C C . GLY A 1 281 ? -10.554 -10.766 24.912 1.00 68.12 281 GLY A C 1
ATOM 2232 O O . GLY A 1 281 ? -10.897 -9.640 24.568 1.00 68.12 281 GLY A O 1
ATOM 2233 N N . LEU A 1 282 ? -10.355 -11.754 24.034 1.00 61.00 282 LEU A N 1
ATOM 2234 C CA . LEU A 1 282 ? -10.623 -11.661 22.596 1.00 61.00 282 LEU A CA 1
ATOM 2235 C C . LEU A 1 282 ? -12.123 -11.857 22.336 1.00 61.00 282 LEU A C 1
ATOM 2237 O O . LEU A 1 282 ? -12.565 -12.956 22.011 1.00 61.00 282 LEU A O 1
ATOM 2241 N N . GLN A 1 283 ? -12.898 -10.788 22.493 1.00 69.75 283 GLN A N 1
ATOM 2242 C CA . GLN A 1 283 ? -14.292 -10.728 22.052 1.00 69.75 283 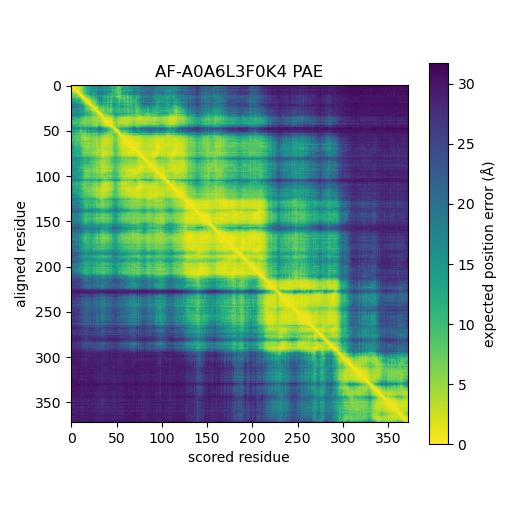GLN A CA 1
ATOM 2243 C C . GLN A 1 283 ? -14.433 -9.731 20.895 1.00 69.75 283 GLN A C 1
ATOM 2245 O O . GLN A 1 283 ? -13.632 -8.800 20.760 1.00 69.75 283 GLN A O 1
ATOM 2250 N N . ALA A 1 284 ? -15.417 -9.960 20.023 1.00 78.69 284 ALA A N 1
ATOM 2251 C CA . ALA A 1 284 ? -15.804 -8.976 19.019 1.00 78.69 284 ALA A CA 1
ATOM 2252 C C . ALA A 1 284 ? -16.481 -7.800 19.733 1.00 78.69 284 ALA A C 1
ATOM 2254 O O . ALA A 1 284 ? -17.354 -8.009 20.573 1.00 78.69 284 ALA A O 1
ATOM 2255 N N . LEU A 1 285 ? -16.041 -6.579 19.434 1.00 84.94 285 LEU A N 1
ATOM 2256 C CA . LEU A 1 285 ? -16.584 -5.371 20.045 1.00 84.94 285 LEU A CA 1
ATOM 2257 C C . LEU A 1 285 ? -17.677 -4.771 19.161 1.00 84.94 285 LEU A C 1
ATOM 2259 O O . LEU A 1 285 ? -17.574 -4.781 17.936 1.00 84.94 285 LEU A O 1
ATOM 2263 N N . HIS A 1 286 ? -18.683 -4.188 19.805 1.00 87.00 286 HIS A N 1
ATOM 2264 C CA . HIS A 1 286 ? -19.779 -3.472 19.159 1.00 87.00 286 HIS A CA 1
ATOM 2265 C C . HIS A 1 286 ? -19.978 -2.109 19.823 1.00 87.00 286 HIS A C 1
ATOM 2267 O O . HIS A 1 286 ? -19.778 -1.982 21.033 1.00 87.00 286 HIS A O 1
ATOM 2273 N N . LEU A 1 287 ? -20.428 -1.108 19.059 1.00 88.88 287 LEU A N 1
ATOM 2274 C CA . LEU A 1 287 ? -20.676 0.250 19.565 1.00 88.88 287 LEU A CA 1
ATOM 2275 C C . LEU A 1 287 ? -21.688 0.314 20.723 1.00 88.88 287 LEU A C 1
ATOM 2277 O O . LEU A 1 287 ? -21.633 1.228 21.541 1.00 88.88 287 LEU A O 1
ATOM 2281 N N . THR A 1 288 ? -22.587 -0.666 20.825 1.00 88.50 288 THR A N 1
ATOM 2282 C CA . THR A 1 288 ? -23.613 -0.742 21.877 1.00 88.50 288 THR A CA 1
ATOM 2283 C C . THR A 1 288 ? -23.083 -1.196 23.237 1.00 88.50 288 THR A C 1
ATOM 2285 O O . THR A 1 288 ? -23.838 -1.185 24.205 1.00 88.50 288 THR A O 1
ATOM 2288 N N . GLY A 1 289 ? -21.827 -1.643 23.315 1.00 90.00 289 GLY A N 1
ATOM 2289 C CA . GLY A 1 289 ? -21.251 -2.157 24.552 1.00 90.00 289 GLY A CA 1
ATOM 2290 C C . GLY A 1 289 ? -20.628 -1.087 25.445 1.00 90.00 289 GLY A C 1
ATOM 2291 O O . GLY A 1 289 ? -20.714 0.118 25.205 1.00 90.00 289 GLY A O 1
ATOM 2292 N N . PHE A 1 290 ? -19.948 -1.561 26.483 1.00 89.81 290 PHE A N 1
ATOM 2293 C CA . PHE A 1 290 ? -19.342 -0.746 27.524 1.00 89.81 290 PHE A CA 1
ATOM 2294 C C . PHE A 1 290 ? -17.907 -1.187 27.808 1.00 89.81 290 PHE A C 1
ATOM 2296 O O . PHE A 1 290 ? -17.608 -2.383 27.825 1.00 89.81 290 PHE A O 1
ATOM 2303 N N . VAL A 1 291 ? -17.038 -0.225 28.115 1.00 90.25 291 VAL A N 1
ATOM 2304 C CA . VAL A 1 291 ? -15.647 -0.469 28.525 1.00 90.25 291 VAL A CA 1
ATOM 2305 C C . VAL A 1 291 ? -15.311 0.228 29.839 1.00 90.25 291 VAL A C 1
ATOM 2307 O O . VAL A 1 291 ? -15.962 1.192 30.239 1.00 90.25 291 VAL A O 1
ATOM 2310 N N . GLY A 1 292 ? -14.299 -0.279 30.536 1.00 86.75 292 GLY A N 1
ATOM 2311 C CA . GLY A 1 292 ? -13.803 0.296 31.785 1.00 86.75 292 GLY A CA 1
ATOM 2312 C C . GLY A 1 292 ? -12.651 -0.523 32.358 1.00 86.75 292 GLY A C 1
ATOM 2313 O O . GLY A 1 292 ? -12.166 -1.455 31.714 1.00 86.75 292 GLY A O 1
ATOM 2314 N N . LYS A 1 293 ? -12.213 -0.202 33.580 1.00 82.25 293 LYS A N 1
ATOM 2315 C CA . LYS A 1 293 ? -11.203 -1.016 34.272 1.00 82.25 293 LYS A CA 1
ATOM 2316 C C . LYS A 1 293 ? -11.729 -2.446 34.456 1.00 82.25 293 LYS A C 1
ATOM 2318 O O . LYS A 1 293 ? -12.853 -2.595 34.937 1.00 82.25 293 LYS A O 1
ATOM 2323 N N . PRO A 1 294 ? -10.953 -3.478 34.087 1.00 74.06 294 PRO A N 1
ATOM 2324 C CA . PRO A 1 294 ? -11.388 -4.851 34.274 1.00 74.06 294 PRO A CA 1
ATOM 2325 C C . PRO A 1 294 ? -11.566 -5.129 35.768 1.00 74.06 294 PRO A C 1
ATOM 2327 O O . PRO A 1 294 ? -10.713 -4.769 36.585 1.00 74.06 294 PRO A O 1
ATOM 2330 N N . GLU A 1 295 ? -12.687 -5.748 36.134 1.00 69.38 295 GLU A N 1
ATOM 2331 C CA . GLU A 1 295 ? -12.909 -6.172 37.514 1.00 69.38 295 GLU A CA 1
ATOM 2332 C C . GLU A 1 295 ? -12.038 -7.398 37.798 1.00 69.38 295 GLU A C 1
ATOM 2334 O O . GLU A 1 295 ? -12.281 -8.495 37.293 1.00 69.38 295 GLU A O 1
ATOM 2339 N N . ILE A 1 296 ? -10.993 -7.205 38.605 1.00 63.75 296 ILE A N 1
ATOM 2340 C CA . ILE A 1 296 ? -10.167 -8.302 39.107 1.00 63.75 296 ILE A CA 1
ATOM 2341 C C . ILE A 1 296 ? -10.928 -8.940 40.267 1.00 63.75 296 ILE A C 1
ATOM 2343 O O . ILE A 1 296 ? -11.029 -8.361 41.350 1.00 63.75 296 ILE A O 1
ATOM 2347 N N . LEU A 1 297 ? -11.477 -10.132 40.036 1.00 60.56 297 LEU A N 1
ATOM 2348 C CA . LEU A 1 297 ? -12.097 -10.919 41.097 1.00 60.56 297 LEU A CA 1
ATOM 2349 C C . LEU A 1 297 ? -11.028 -11.367 42.112 1.00 60.56 297 LEU A C 1
ATOM 2351 O O . LEU A 1 297 ? -9.929 -11.756 41.702 1.00 60.56 297 LEU A O 1
ATOM 2355 N N . PRO A 1 298 ? -11.328 -11.350 43.424 1.00 68.25 298 PRO A N 1
ATOM 2356 C CA . PRO A 1 298 ? -10.474 -11.967 44.434 1.00 68.25 298 PRO A CA 1
ATOM 2357 C C . PRO A 1 298 ? -10.169 -13.440 44.093 1.00 68.25 298 PRO A C 1
ATOM 2359 O O . PRO A 1 298 ? -11.025 -14.117 43.519 1.00 68.25 298 PRO A O 1
ATOM 2362 N N . PRO A 1 299 ? -8.979 -13.971 44.437 1.00 59.62 299 PRO A N 1
ATOM 2363 C CA . PRO A 1 299 ? -8.556 -15.325 44.048 1.00 59.62 299 PRO A CA 1
ATOM 2364 C C . PRO A 1 299 ? -9.448 -16.451 44.604 1.00 59.62 299 PRO A C 1
ATOM 2366 O O . PRO A 1 299 ? -9.460 -17.559 44.072 1.00 59.62 299 PRO A O 1
ATOM 2369 N N . ASP A 1 300 ? -10.200 -16.166 45.660 1.00 68.56 300 ASP A N 1
ATOM 2370 C CA . ASP A 1 300 ? -11.182 -17.021 46.328 1.00 68.56 300 ASP A CA 1
ATOM 2371 C C . ASP A 1 300 ? -12.617 -16.843 45.794 1.00 68.56 300 ASP A C 1
ATOM 2373 O O . ASP A 1 300 ? -13.534 -17.544 46.222 1.00 68.56 300 ASP A O 1
ATOM 2377 N N . THR A 1 301 ? -12.827 -15.944 44.829 1.00 61.44 301 THR A N 1
ATOM 2378 C CA . THR A 1 301 ? -14.146 -15.621 44.278 1.00 61.44 301 THR A CA 1
ATOM 2379 C C . THR A 1 301 ? -14.281 -16.112 42.840 1.00 61.44 301 THR A C 1
ATOM 2381 O O . THR A 1 301 ? -13.551 -15.699 41.941 1.00 61.44 301 THR A O 1
ATOM 2384 N N . ARG A 1 302 ? -15.286 -16.959 42.588 1.00 64.50 302 ARG A N 1
ATOM 2385 C CA . ARG A 1 302 ? -15.661 -17.397 41.237 1.00 64.50 302 ARG A CA 1
ATOM 2386 C C . ARG A 1 302 ? -17.073 -16.933 40.908 1.00 64.50 302 ARG A C 1
ATOM 2388 O O . ARG A 1 302 ? -18.033 -17.387 41.522 1.00 64.50 302 ARG A O 1
ATOM 2395 N N . VAL A 1 303 ? -17.203 -16.087 39.890 1.00 62.97 303 VAL A N 1
ATOM 2396 C CA . VAL A 1 303 ? -18.508 -15.682 39.357 1.00 62.97 303 VAL A CA 1
ATOM 2397 C C . VAL A 1 303 ? -18.935 -16.674 38.278 1.00 62.97 303 VAL A C 1
ATOM 2399 O O . VAL A 1 303 ? -18.219 -16.895 37.302 1.00 62.97 303 VAL A O 1
ATOM 2402 N N . ILE A 1 304 ? -20.101 -17.293 38.460 1.00 62.00 304 ILE A N 1
ATOM 2403 C CA . ILE A 1 304 ? -20.724 -18.188 37.479 1.00 62.00 304 ILE A CA 1
ATOM 2404 C C . ILE A 1 304 ? -22.037 -17.538 37.059 1.00 62.00 304 ILE A C 1
ATOM 2406 O O . ILE A 1 304 ? -22.973 -17.464 37.852 1.00 62.00 304 ILE A O 1
ATOM 2410 N N . ARG A 1 305 ? -22.107 -17.061 35.814 1.00 59.78 305 ARG A N 1
ATOM 2411 C CA . ARG A 1 305 ? -23.322 -16.469 35.252 1.00 59.78 305 ARG A CA 1
ATOM 2412 C C . ARG A 1 305 ? -23.982 -17.455 34.292 1.00 59.78 305 ARG A C 1
ATOM 2414 O O . ARG A 1 305 ? -23.337 -17.953 33.375 1.00 59.78 305 ARG A O 1
ATOM 2421 N N . VAL A 1 306 ? -25.268 -17.720 34.507 1.00 60.34 306 VAL A N 1
ATOM 2422 C CA . VAL A 1 306 ? -26.096 -18.584 33.656 1.00 60.34 306 VAL A CA 1
ATOM 2423 C C . VAL A 1 306 ? -27.212 -17.722 33.074 1.00 60.34 306 VAL A C 1
ATOM 2425 O O . VAL A 1 306 ? -28.030 -17.201 33.825 1.00 60.34 306 VAL A O 1
ATOM 2428 N N . VAL A 1 307 ? -27.224 -17.541 31.751 1.00 61.34 307 VAL A N 1
ATOM 2429 C CA . VAL A 1 307 ? -28.223 -16.729 31.034 1.00 61.34 307 VAL A CA 1
ATOM 2430 C C . VAL A 1 307 ? -28.965 -17.619 30.042 1.00 61.34 307 VAL A C 1
ATOM 2432 O O . VAL A 1 307 ? -28.337 -18.354 29.284 1.00 61.34 307 VAL A O 1
ATOM 2435 N N . GLY A 1 308 ? -30.296 -17.564 30.050 1.00 64.00 308 GLY A N 1
ATOM 2436 C CA . GLY A 1 308 ? -31.145 -18.323 29.133 1.00 64.00 308 GLY A CA 1
ATOM 2437 C C . GLY A 1 308 ? -32.625 -18.226 29.498 1.00 64.00 308 GLY A C 1
ATOM 2438 O O . GLY A 1 308 ? -32.977 -17.796 30.597 1.00 64.00 308 GLY A O 1
ATOM 2439 N N . THR A 1 309 ? -33.501 -18.621 28.575 1.00 70.69 309 THR A N 1
ATOM 2440 C CA . THR A 1 309 ? -34.949 -18.688 28.813 1.00 70.69 309 THR A CA 1
ATOM 2441 C C . THR A 1 309 ? -35.314 -20.056 29.377 1.00 70.69 309 THR A C 1
ATOM 2443 O O . THR A 1 309 ? -35.090 -21.073 28.726 1.00 70.69 309 THR A O 1
ATOM 2446 N N . ILE A 1 310 ? -35.897 -20.080 30.574 1.00 77.06 310 ILE A N 1
ATOM 2447 C CA . ILE A 1 310 ? -36.432 -21.301 31.182 1.00 77.06 310 ILE A CA 1
ATOM 2448 C C . ILE A 1 310 ? -37.851 -21.502 30.655 1.00 77.06 310 ILE A C 1
ATOM 2450 O O . ILE A 1 310 ? -38.736 -20.694 30.939 1.00 77.06 310 ILE A O 1
ATOM 2454 N N . SER A 1 311 ? -38.066 -22.573 29.894 1.00 75.06 311 SER A N 1
ATOM 2455 C CA . SER A 1 311 ? -39.353 -22.849 29.237 1.00 75.06 311 SER A CA 1
ATOM 2456 C C . SER A 1 311 ? -40.174 -23.919 29.960 1.00 75.06 311 SER A C 1
ATOM 2458 O O . SER A 1 311 ? -41.366 -24.067 29.692 1.00 75.06 311 SER A O 1
ATOM 2460 N N . SER A 1 312 ? -39.565 -24.665 30.890 1.00 79.69 312 SER A N 1
ATOM 2461 C CA . SER A 1 312 ? -40.234 -25.732 31.641 1.00 79.69 312 SER A CA 1
ATOM 2462 C C . SER A 1 312 ? -39.896 -25.723 33.143 1.00 79.69 312 SER A C 1
ATOM 2464 O O . SER A 1 312 ? -38.772 -25.392 33.531 1.00 79.69 312 SER A O 1
ATOM 2466 N N . PRO A 1 313 ? -40.818 -26.156 34.030 1.00 79.50 313 PRO A N 1
ATOM 2467 C CA . PRO A 1 313 ? -40.530 -26.294 35.464 1.00 79.50 313 PRO A CA 1
ATOM 2468 C C . PRO A 1 313 ? -39.359 -27.242 35.774 1.00 79.50 313 PRO A C 1
ATOM 2470 O O . PRO A 1 313 ? -38.638 -27.048 36.754 1.00 79.50 313 PRO A O 1
ATOM 2473 N N . SER A 1 314 ? -39.137 -28.257 34.932 1.00 81.19 314 SER A N 1
ATOM 2474 C CA . SER A 1 314 ? -38.016 -29.197 35.052 1.00 81.19 314 SER A CA 1
ATOM 2475 C C . SER A 1 314 ? -36.647 -28.540 34.843 1.00 81.19 314 SER A C 1
ATOM 2477 O O . SER A 1 314 ? -35.682 -28.907 35.520 1.00 81.19 314 SER A O 1
ATOM 2479 N N . GLU A 1 315 ? -36.549 -27.549 33.953 1.00 80.06 315 GLU A N 1
ATOM 2480 C CA . GLU A 1 315 ? -35.315 -26.781 33.742 1.00 80.06 315 GLU A CA 1
ATOM 2481 C C . GLU A 1 315 ? -34.988 -25.933 34.974 1.00 80.06 315 GLU A C 1
ATOM 2483 O O . GLU A 1 315 ? -33.867 -25.997 35.480 1.00 80.06 315 GLU A O 1
ATOM 2488 N N . LEU A 1 316 ? -35.983 -25.230 35.532 1.00 81.62 316 LEU A N 1
ATOM 2489 C CA . LEU A 1 316 ? -35.806 -24.456 36.765 1.00 81.62 316 LEU A CA 1
ATOM 2490 C C . LEU A 1 316 ? -35.365 -25.344 37.934 1.00 81.62 316 LEU A C 1
ATOM 2492 O O . LEU A 1 316 ? -34.432 -24.998 38.659 1.00 81.62 316 LEU A O 1
ATOM 2496 N N . ALA A 1 317 ? -35.994 -26.512 38.097 1.00 82.94 317 ALA A N 1
ATOM 2497 C CA . ALA A 1 317 ? -35.616 -27.472 39.132 1.00 82.94 317 ALA A CA 1
ATOM 2498 C C . ALA A 1 317 ? -34.156 -27.935 38.980 1.00 82.94 317 ALA A C 1
ATOM 2500 O O . ALA A 1 317 ? -33.448 -28.099 39.975 1.00 82.94 317 ALA A O 1
ATOM 2501 N N . THR A 1 318 ? -33.687 -28.103 37.741 1.00 82.88 318 THR A N 1
ATOM 2502 C CA . THR A 1 318 ? -32.299 -28.480 37.445 1.00 82.88 318 THR A CA 1
ATOM 2503 C C . THR A 1 318 ? -31.321 -27.370 37.825 1.00 82.88 318 THR A C 1
ATOM 2505 O O . THR A 1 318 ? -30.327 -27.642 38.503 1.00 82.88 318 THR A O 1
ATOM 2508 N N . VAL A 1 319 ? -31.629 -26.120 37.466 1.00 80.75 319 VAL A N 1
ATOM 2509 C CA . VAL A 1 319 ? -30.817 -24.944 37.824 1.00 80.75 319 VAL A CA 1
ATOM 2510 C C . VAL A 1 319 ? -30.732 -24.786 39.344 1.00 80.75 319 VAL A C 1
ATOM 2512 O O . VAL A 1 319 ? -29.639 -24.659 39.896 1.00 80.75 319 VAL A O 1
ATOM 2515 N N . MET A 1 320 ? -31.866 -24.894 40.040 1.00 82.31 320 MET A N 1
ATOM 2516 C CA . MET A 1 320 ? -31.913 -24.816 41.503 1.00 82.31 320 MET A CA 1
ATOM 2517 C C . MET A 1 320 ? -31.127 -25.949 42.167 1.00 82.31 320 MET A C 1
ATOM 2519 O O . MET A 1 320 ? -30.381 -25.711 43.117 1.00 82.31 320 MET A O 1
ATOM 2523 N N . LYS A 1 321 ? -31.232 -27.179 41.648 1.00 84.81 321 LYS A N 1
ATOM 2524 C CA . LYS A 1 321 ? -30.456 -28.321 42.149 1.00 84.81 321 LYS A CA 1
ATOM 2525 C C . LYS A 1 321 ? -28.953 -28.089 41.986 1.00 84.81 321 LYS A C 1
ATOM 2527 O O . LYS A 1 321 ? -28.202 -28.380 42.912 1.00 84.81 321 LYS A O 1
ATOM 2532 N N . ALA A 1 322 ? -28.520 -27.544 40.849 1.00 81.06 322 ALA A N 1
ATOM 2533 C CA . ALA A 1 322 ? -27.120 -27.208 40.619 1.00 81.06 322 ALA A CA 1
ATOM 2534 C C . ALA A 1 322 ? -26.629 -26.123 41.594 1.00 81.06 322 ALA A C 1
ATOM 2536 O O . ALA A 1 322 ? -25.593 -26.312 42.230 1.00 81.06 322 ALA A O 1
ATOM 2537 N N . ALA A 1 323 ? -27.400 -25.049 41.793 1.00 80.00 323 ALA A N 1
ATOM 2538 C CA . ALA A 1 323 ? -27.076 -23.997 42.761 1.00 80.00 323 ALA A CA 1
ATOM 2539 C C . ALA A 1 323 ? -26.959 -24.543 44.200 1.00 80.00 323 ALA A C 1
ATOM 2541 O O . ALA A 1 323 ? -25.995 -24.244 44.903 1.00 80.00 323 ALA A O 1
ATOM 2542 N N . MET A 1 324 ? -27.881 -25.420 44.615 1.00 81.00 324 MET A N 1
ATOM 2543 C CA . MET A 1 324 ? -27.825 -26.094 45.921 1.00 81.00 324 MET A CA 1
ATOM 2544 C C . MET A 1 324 ? -26.642 -27.058 46.061 1.00 81.00 324 MET A C 1
ATOM 2546 O O . MET A 1 324 ? -26.139 -27.271 47.161 1.00 81.00 324 MET A O 1
ATOM 2550 N N . SER A 1 325 ? -26.224 -27.709 44.977 1.00 82.06 325 SER A N 1
ATOM 2551 C CA . SER A 1 325 ? -25.028 -28.552 44.989 1.00 82.06 325 SER A CA 1
ATOM 2552 C C . SER A 1 325 ? -23.764 -27.710 45.136 1.00 82.06 325 SER A C 1
ATOM 2554 O O . SER A 1 325 ? -22.882 -28.087 45.904 1.00 82.06 325 SER A O 1
ATOM 2556 N N . LEU A 1 326 ? -23.699 -26.560 44.461 1.00 78.31 326 LEU A N 1
ATOM 2557 C CA . LEU A 1 326 ? -22.589 -25.619 44.593 1.00 78.31 326 LEU A CA 1
ATOM 2558 C C . LEU A 1 326 ? -22.501 -25.050 46.013 1.00 78.31 326 LEU A C 1
ATOM 2560 O O . LEU A 1 326 ? -21.400 -24.936 46.538 1.00 78.31 326 LEU A O 1
ATOM 2564 N N . SER A 1 327 ? -23.635 -24.787 46.677 1.00 75.94 327 SER A N 1
ATOM 2565 C CA . SER A 1 327 ? -23.644 -24.232 48.043 1.00 75.94 327 SER A CA 1
ATOM 2566 C C . SER A 1 327 ? -23.121 -25.201 49.105 1.00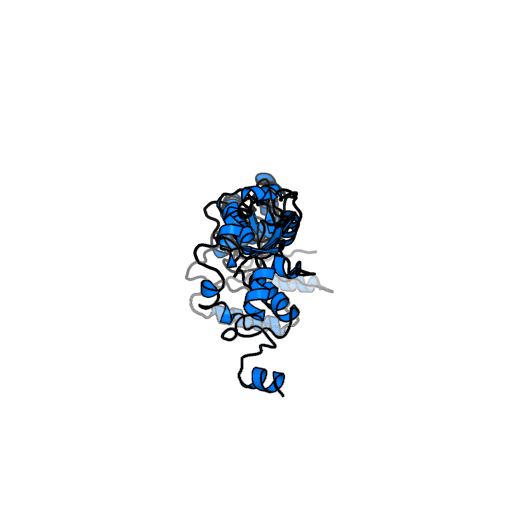 75.94 327 SER A C 1
ATOM 2568 O O . SER A 1 327 ? -22.957 -24.822 50.258 1.00 75.94 327 SER A O 1
ATOM 2570 N N . LYS A 1 328 ? -22.933 -26.478 48.750 1.00 78.12 328 LYS A N 1
ATOM 2571 C CA . LYS A 1 328 ? -22.388 -27.514 49.638 1.00 78.12 328 LYS A CA 1
ATOM 2572 C C . LYS A 1 328 ? -20.879 -27.693 49.470 1.00 78.12 328 LYS A C 1
ATOM 2574 O O . LYS A 1 328 ? -20.281 -28.480 50.203 1.00 78.12 328 LYS A O 1
ATOM 2579 N N . LEU A 1 329 ? -20.263 -27.012 48.501 1.00 72.12 329 LEU A N 1
ATOM 2580 C CA . LEU A 1 329 ? -18.824 -27.070 48.262 1.00 72.12 329 LEU A CA 1
ATOM 2581 C C . LEU A 1 329 ? -18.104 -26.110 49.229 1.00 72.12 329 LEU A C 1
ATOM 2583 O O . LEU A 1 329 ? -17.748 -24.992 48.864 1.00 72.12 329 LEU A O 1
ATOM 2587 N N . GLY A 1 330 ? -17.896 -26.557 50.471 1.00 67.00 330 GLY A N 1
ATOM 2588 C CA . GLY A 1 330 ? -17.098 -25.856 51.491 1.00 67.00 330 GLY A CA 1
ATOM 2589 C C . GLY A 1 330 ? -17.815 -24.709 52.218 1.00 67.00 330 GLY A C 1
ATOM 2590 O O . GLY A 1 330 ? -19.037 -24.602 52.168 1.00 67.00 330 GLY A O 1
ATOM 2591 N N . GLU A 1 331 ? -17.046 -23.848 52.898 1.00 61.00 331 GLU A N 1
ATOM 2592 C CA . GLU A 1 331 ? -17.522 -22.599 53.532 1.00 61.00 331 GLU A CA 1
ATOM 2593 C C . GLU A 1 331 ? -17.728 -21.485 52.486 1.00 61.00 331 GLU A C 1
ATOM 2595 O O . GLU A 1 331 ? -17.197 -20.383 52.600 1.00 61.00 331 GLU A O 1
ATOM 2600 N N . SER A 1 332 ? -18.446 -21.783 51.403 1.00 61.25 332 SER A N 1
ATOM 2601 C CA . SER A 1 332 ? -18.678 -20.835 50.315 1.00 61.25 332 SER A CA 1
ATOM 2602 C C . SER A 1 332 ? -19.989 -20.070 50.517 1.00 61.25 332 SER A C 1
ATOM 2604 O O . SER A 1 332 ? -21.052 -20.648 50.753 1.00 61.25 332 SER A O 1
ATOM 2606 N N . GLN A 1 333 ? -19.930 -18.742 50.407 1.00 65.25 333 GLN A N 1
ATOM 2607 C CA . GLN A 1 333 ? -21.121 -17.901 50.336 1.00 65.25 333 GLN A CA 1
ATOM 2608 C C . GLN A 1 333 ? -21.580 -17.826 48.877 1.00 65.25 333 GLN A C 1
ATOM 2610 O O . GLN A 1 333 ? -20.849 -17.344 48.015 1.00 65.25 333 GLN A O 1
ATOM 2615 N N . ILE A 1 334 ? -22.797 -18.298 48.591 1.00 67.50 334 ILE A N 1
ATOM 2616 C CA . ILE A 1 334 ? -23.414 -18.130 47.271 1.00 67.50 334 ILE A CA 1
ATOM 2617 C C . ILE A 1 334 ? -24.329 -16.916 47.301 1.00 67.50 334 ILE A C 1
ATOM 2619 O O . ILE A 1 334 ? -25.347 -16.908 47.993 1.00 67.50 334 ILE A O 1
ATOM 2623 N N . THR A 1 335 ? -23.983 -15.917 46.497 1.00 63.56 335 THR A N 1
ATOM 2624 C CA . THR A 1 335 ? -24.876 -14.810 46.160 1.00 63.56 335 THR A CA 1
ATOM 2625 C C . THR A 1 335 ? -25.589 -15.157 44.859 1.00 63.56 335 THR A C 1
ATOM 2627 O O . THR A 1 335 ? -24.943 -15.387 43.838 1.00 63.56 335 THR A O 1
ATOM 2630 N N . LEU A 1 336 ? -26.918 -15.231 44.904 1.00 65.88 336 LEU A N 1
ATOM 2631 C CA . LEU A 1 336 ? -27.761 -15.544 43.754 1.00 65.88 336 LEU A CA 1
ATOM 2632 C C . LEU A 1 336 ? -28.574 -14.300 43.385 1.00 65.88 336 LEU A C 1
ATOM 2634 O O . LEU A 1 336 ? -29.366 -13.829 44.199 1.00 65.88 336 LEU A O 1
ATOM 2638 N N . ASP A 1 337 ? -28.386 -13.792 42.170 1.00 65.62 337 ASP A N 1
ATOM 2639 C CA . ASP A 1 337 ? -29.224 -12.736 41.601 1.00 65.62 337 ASP A CA 1
ATOM 2640 C C . ASP A 1 337 ? -30.230 -13.374 40.633 1.00 65.62 337 ASP A C 1
ATOM 2642 O O . ASP A 1 337 ? -29.847 -13.994 39.637 1.00 65.62 337 ASP A O 1
ATOM 2646 N N . LEU A 1 338 ? -31.518 -13.305 40.977 1.00 67.62 338 LEU A N 1
ATOM 2647 C CA . LEU A 1 338 ? -32.611 -13.910 40.219 1.00 67.62 338 LEU A CA 1
ATOM 2648 C C . LEU A 1 338 ? -33.497 -12.816 39.637 1.00 67.62 338 LEU A C 1
ATOM 2650 O O . LEU A 1 338 ? -34.235 -12.148 40.360 1.00 67.62 338 LEU A O 1
ATOM 2654 N N . ARG A 1 339 ? -33.507 -12.716 38.308 1.00 70.12 339 ARG A N 1
ATOM 2655 C CA . ARG A 1 339 ? -34.472 -11.900 37.573 1.00 70.12 339 ARG A CA 1
ATOM 2656 C C . ARG A 1 339 ? -35.554 -12.796 36.976 1.00 70.12 339 ARG A C 1
ATOM 2658 O O . ARG A 1 339 ? -35.271 -13.609 36.102 1.00 70.12 339 ARG A O 1
ATOM 2665 N N . LEU A 1 340 ? -36.789 -12.637 37.448 1.00 73.19 340 LEU A N 1
ATOM 2666 C CA . LEU A 1 340 ? -37.960 -13.357 36.941 1.00 73.19 340 LEU A CA 1
ATOM 2667 C C . LEU A 1 340 ? -38.790 -12.418 36.061 1.00 73.19 340 LEU A C 1
ATOM 2669 O O . LEU A 1 340 ? -39.261 -11.387 36.530 1.00 73.19 340 LEU A O 1
ATOM 2673 N N . GLU A 1 341 ? -38.973 -12.780 34.793 1.00 76.19 341 GLU A N 1
ATOM 2674 C CA . GLU A 1 341 ? -39.859 -12.076 33.863 1.00 76.19 341 GLU A CA 1
ATOM 2675 C C . GLU A 1 341 ? -41.028 -13.001 33.508 1.00 76.19 341 GLU A C 1
ATOM 2677 O O . GLU A 1 341 ? -40.837 -14.052 32.896 1.00 76.19 341 GLU A O 1
ATOM 2682 N N . LEU A 1 342 ? -42.240 -12.632 33.926 1.00 77.31 342 LEU A N 1
ATOM 2683 C CA . LEU A 1 342 ? -43.460 -13.390 33.651 1.00 77.31 342 LEU A CA 1
ATOM 2684 C C . LEU A 1 342 ? -44.165 -12.769 32.437 1.00 77.31 342 LEU A C 1
ATOM 2686 O O . LEU A 1 342 ? -44.515 -11.592 32.469 1.00 77.31 342 LEU A O 1
ATOM 2690 N N . LYS A 1 343 ? -44.370 -13.549 31.367 1.00 74.50 343 LYS A N 1
ATOM 2691 C CA . LYS A 1 343 ? -45.058 -13.116 30.135 1.00 74.50 343 LYS A CA 1
ATOM 2692 C C . LYS A 1 343 ? -46.336 -13.927 29.915 1.00 74.50 343 LYS A C 1
ATOM 2694 O O . LYS A 1 343 ? -46.299 -15.149 30.034 1.00 74.50 343 LYS A O 1
ATOM 2699 N N . GLY A 1 344 ? -47.433 -13.261 29.541 1.00 77.81 344 GLY A N 1
ATOM 2700 C CA . GLY A 1 344 ? -48.728 -13.886 29.224 1.00 77.81 344 GLY A CA 1
ATOM 2701 C C . GLY A 1 344 ? -49.846 -13.516 30.205 1.00 77.81 344 GLY A C 1
ATOM 2702 O O . GLY A 1 344 ? -49.790 -12.459 30.829 1.00 77.81 344 GLY A O 1
ATOM 2703 N N . ASP A 1 345 ? -50.853 -14.386 30.340 1.00 74.44 345 ASP A N 1
ATOM 2704 C CA . ASP A 1 345 ? -51.962 -14.219 31.293 1.00 74.44 345 ASP A CA 1
ATOM 2705 C C . ASP A 1 345 ? -51.481 -14.466 32.727 1.00 74.44 345 ASP A C 1
ATOM 2707 O O . ASP A 1 345 ? -51.546 -15.566 33.282 1.00 74.44 345 ASP A O 1
ATOM 2711 N N . VAL A 1 346 ? -50.939 -13.412 33.324 1.00 79.81 346 VAL A N 1
ATOM 2712 C CA . VAL A 1 346 ? -50.374 -13.436 34.665 1.00 79.81 346 VAL A CA 1
ATOM 2713 C C . VAL A 1 346 ? -51.472 -13.196 35.706 1.00 79.81 346 VAL A C 1
ATOM 2715 O O . VAL A 1 346 ? -52.100 -12.140 35.746 1.00 79.81 346 VAL A O 1
ATOM 2718 N N . ASN A 1 347 ? -51.692 -14.167 36.597 1.00 86.94 347 ASN A N 1
ATOM 2719 C CA . ASN A 1 347 ? -52.634 -14.018 37.705 1.00 86.94 347 ASN A CA 1
ATOM 2720 C C . ASN A 1 347 ? -52.001 -13.224 38.864 1.00 86.94 347 ASN A C 1
ATOM 2722 O O . ASN A 1 347 ? -51.211 -13.750 39.651 1.00 86.94 347 ASN A O 1
ATOM 2726 N N . GLU A 1 348 ? -52.410 -11.965 38.993 1.00 85.25 348 GLU A N 1
ATOM 2727 C CA . GLU A 1 348 ? -51.985 -11.028 40.043 1.00 85.25 348 GLU A CA 1
ATOM 2728 C C . GLU A 1 348 ? -52.175 -11.552 41.475 1.00 85.25 348 GLU A C 1
ATOM 2730 O O . GLU A 1 348 ? -51.325 -11.346 42.349 1.00 85.25 348 GLU A O 1
ATOM 2735 N N . HIS A 1 349 ? -53.265 -12.281 41.731 1.00 84.38 349 HIS A N 1
ATOM 2736 C CA . HIS A 1 349 ? -53.504 -12.866 43.048 1.00 84.38 349 HIS A CA 1
ATOM 2737 C C . HIS A 1 349 ? -52.457 -13.940 43.370 1.00 84.38 349 HIS A C 1
ATOM 2739 O O . HIS A 1 349 ? -51.901 -13.959 44.471 1.00 84.38 349 HIS A O 1
ATOM 2745 N N . SER A 1 350 ? -52.126 -14.786 42.390 1.00 83.38 350 SER A N 1
ATOM 2746 C CA . SER A 1 350 ? -51.098 -15.821 42.531 1.00 83.38 350 SER A CA 1
ATOM 2747 C C . SER A 1 350 ? -49.701 -15.231 42.728 1.00 83.38 350 SER A C 1
ATOM 2749 O O . SER A 1 350 ? -48.960 -15.729 43.577 1.00 83.38 350 SER A O 1
ATOM 2751 N N . ILE A 1 351 ? -49.354 -14.148 42.020 1.00 86.75 351 ILE A N 1
ATOM 2752 C CA . ILE A 1 351 ? -48.086 -13.429 42.241 1.00 86.75 351 ILE A CA 1
ATOM 2753 C C . ILE A 1 351 ? -48.021 -12.892 43.663 1.00 86.75 351 ILE A C 1
ATOM 2755 O O . ILE A 1 351 ? -47.047 -13.134 44.371 1.00 86.75 351 ILE A O 1
ATOM 2759 N N . THR A 1 352 ? -49.067 -12.195 44.103 1.00 86.38 352 THR A N 1
ATOM 2760 C CA . THR A 1 352 ? -49.088 -11.579 45.433 1.00 86.38 352 THR A CA 1
ATOM 2761 C C . THR A 1 352 ? -48.911 -12.629 46.531 1.00 86.38 352 THR A C 1
ATOM 2763 O O . THR A 1 352 ? -48.133 -12.428 47.466 1.00 86.38 352 THR A O 1
ATOM 2766 N N . MET A 1 353 ? -49.586 -13.778 46.406 1.00 86.25 353 MET A N 1
ATOM 2767 C CA . MET A 1 353 ? -49.409 -14.895 47.337 1.00 86.25 353 MET A CA 1
ATOM 2768 C C . MET A 1 353 ? -47.976 -15.441 47.322 1.00 86.25 353 MET A C 1
ATOM 2770 O O . MET A 1 353 ? -47.383 -15.594 48.391 1.00 86.25 353 MET A O 1
ATOM 2774 N N . ALA A 1 354 ? -47.399 -15.675 46.140 1.00 83.94 354 ALA A N 1
ATOM 2775 C CA . ALA A 1 354 ? -46.039 -16.196 46.005 1.00 83.94 354 ALA A CA 1
ATOM 2776 C C . ALA A 1 354 ? -44.977 -15.228 46.561 1.00 83.94 354 ALA A C 1
ATOM 2778 O O . ALA A 1 354 ? -44.069 -15.646 47.280 1.00 83.94 354 ALA A O 1
ATOM 2779 N N . LEU A 1 355 ? -45.109 -13.924 46.295 1.00 86.62 355 LEU A N 1
ATOM 2780 C CA . LEU A 1 355 ? -44.203 -12.901 46.824 1.00 86.62 355 LEU A CA 1
ATOM 2781 C C . LEU A 1 355 ? -44.296 -12.789 48.350 1.00 86.62 355 LEU A C 1
ATOM 2783 O O . LEU A 1 355 ? -43.271 -12.643 49.017 1.00 86.62 355 LEU A O 1
ATOM 2787 N N . ASN A 1 356 ? -45.501 -12.883 48.919 1.00 83.75 356 ASN A N 1
ATOM 2788 C CA . ASN A 1 356 ? -45.684 -12.892 50.373 1.00 83.75 356 ASN A CA 1
ATOM 2789 C C . ASN A 1 356 ? -45.066 -14.138 51.015 1.00 83.75 356 ASN A C 1
ATOM 2791 O O . ASN A 1 356 ? -44.427 -14.043 52.063 1.00 83.75 356 ASN A O 1
ATOM 2795 N N . GLU A 1 357 ? -45.204 -15.299 50.378 1.00 84.81 357 GLU A N 1
ATOM 2796 C CA . GLU A 1 357 ? -44.558 -16.519 50.851 1.00 84.81 357 GLU A CA 1
ATOM 2797 C C . GLU A 1 357 ? -43.025 -16.415 50.802 1.00 84.81 357 GLU A C 1
ATOM 2799 O O . GLU A 1 357 ? -42.359 -16.782 51.773 1.00 84.81 357 GLU A O 1
ATOM 2804 N N . LEU A 1 358 ? -42.464 -15.845 49.731 1.00 81.38 358 LEU A N 1
ATOM 2805 C CA . LEU A 1 358 ? -41.025 -15.589 49.615 1.00 81.38 358 LEU A CA 1
ATOM 2806 C C . LEU A 1 358 ? -40.519 -14.631 50.699 1.00 81.38 358 LEU A C 1
ATOM 2808 O O . LEU A 1 358 ? -39.517 -14.933 51.345 1.00 81.38 358 LEU A O 1
ATOM 2812 N N . LYS A 1 359 ? -41.237 -13.531 50.965 1.00 82.88 359 LYS A N 1
ATOM 2813 C CA . LYS A 1 359 ? -40.900 -12.593 52.054 1.00 82.88 359 LYS A CA 1
ATOM 2814 C C . LYS A 1 359 ? -40.875 -13.281 53.419 1.00 82.88 359 LYS A C 1
ATOM 2816 O O . LYS A 1 359 ? -39.973 -13.030 54.212 1.00 82.88 359 LYS A O 1
ATOM 2821 N N . ASN A 1 360 ? -41.837 -14.166 53.681 1.00 82.38 360 ASN A N 1
ATOM 2822 C CA . ASN A 1 360 ? -41.933 -14.873 54.958 1.00 82.38 360 ASN A CA 1
ATOM 2823 C C . ASN A 1 360 ? -40.835 -15.930 55.133 1.00 82.38 360 ASN A C 1
ATOM 2825 O O . ASN A 1 360 ? -40.294 -16.083 56.226 1.00 82.38 360 ASN A O 1
ATOM 2829 N N . ARG A 1 361 ? -40.518 -16.683 54.073 1.00 83.12 361 ARG A N 1
ATOM 2830 C CA . ARG A 1 361 ? -39.545 -17.786 54.142 1.00 83.12 361 ARG A CA 1
ATOM 2831 C C . ARG A 1 361 ? -38.096 -17.325 53.993 1.00 83.12 361 ARG A C 1
ATOM 2833 O O . ARG A 1 361 ? -37.198 -18.024 54.455 1.00 83.12 361 ARG A O 1
ATOM 2840 N N . ALA A 1 362 ? -37.864 -16.179 53.361 1.00 81.75 362 ALA A N 1
ATOM 2841 C CA . ALA A 1 362 ? -36.536 -15.639 53.099 1.00 81.75 362 ALA A CA 1
ATOM 2842 C C . ALA A 1 362 ? -36.491 -14.130 53.420 1.00 81.75 362 ALA A C 1
ATOM 2844 O O . ALA A 1 362 ? -36.370 -13.304 52.515 1.00 81.75 362 ALA A O 1
ATOM 2845 N N . PRO A 1 363 ? -36.558 -13.752 54.712 1.00 76.00 363 PRO A N 1
ATOM 2846 C CA . PRO A 1 363 ? -36.708 -12.355 55.140 1.00 76.00 363 PRO A CA 1
ATOM 2847 C C . PRO A 1 363 ? -35.519 -11.457 54.770 1.00 76.00 363 PRO A C 1
ATOM 2849 O O . PRO A 1 363 ? -35.648 -10.238 54.750 1.00 76.00 363 PRO A O 1
ATOM 2852 N N . ASN A 1 364 ? -34.368 -12.054 54.454 1.00 76.31 364 ASN A N 1
ATOM 2853 C CA . ASN A 1 364 ? -33.160 -11.334 54.056 1.00 76.31 364 ASN A CA 1
ATOM 2854 C C . ASN A 1 364 ? -33.116 -11.016 52.550 1.00 76.31 364 ASN A C 1
ATOM 2856 O O . ASN A 1 364 ? -32.176 -10.362 52.100 1.00 76.31 364 ASN A O 1
ATOM 2860 N N . LEU A 1 365 ? -34.090 -11.479 51.756 1.00 75.12 365 LEU A N 1
ATOM 2861 C CA . LEU A 1 365 ? -34.168 -11.151 50.334 1.00 75.12 365 LEU A CA 1
ATOM 2862 C C . LEU A 1 365 ? -34.848 -9.797 50.137 1.00 75.12 365 LEU A C 1
ATOM 2864 O O . LEU A 1 365 ? -35.978 -9.571 50.570 1.00 75.12 365 LEU A O 1
ATOM 2868 N N . LYS A 1 366 ? -34.179 -8.907 49.404 1.00 77.88 366 LYS A N 1
ATOM 2869 C CA . LYS A 1 366 ? -34.809 -7.695 48.887 1.00 77.88 366 LYS A CA 1
ATOM 2870 C C . LYS A 1 366 ? -35.666 -8.080 47.681 1.00 77.88 366 LYS A C 1
ATOM 2872 O O . LYS A 1 366 ? -35.138 -8.500 46.659 1.00 77.88 366 LYS A O 1
ATOM 2877 N N . ILE A 1 367 ? -36.984 -7.957 47.811 1.00 78.88 367 ILE A N 1
ATOM 2878 C CA . ILE A 1 367 ? -37.940 -8.284 46.747 1.00 78.88 367 ILE A CA 1
ATOM 2879 C C . ILE A 1 367 ? -38.487 -6.979 46.170 1.00 78.88 367 ILE A C 1
ATOM 2881 O O . ILE A 1 367 ? -39.179 -6.237 46.868 1.00 78.88 367 ILE A O 1
ATOM 2885 N N . GLU A 1 368 ? -38.180 -6.715 44.901 1.00 76.88 368 GLU A N 1
ATOM 2886 C CA . GLU A 1 368 ? -38.733 -5.602 44.126 1.00 76.88 368 GLU A CA 1
ATOM 2887 C C . GLU A 1 368 ? -39.726 -6.151 43.095 1.00 76.88 368 GLU A C 1
ATOM 2889 O O . GLU A 1 368 ? -39.354 -6.946 42.237 1.00 76.88 368 GLU A O 1
ATOM 2894 N N . ASP A 1 369 ? -40.989 -5.733 43.189 1.00 81.12 369 ASP A N 1
ATOM 2895 C CA . ASP A 1 369 ? -42.029 -6.028 42.197 1.00 81.12 369 ASP A CA 1
ATOM 2896 C C . ASP A 1 369 ? -42.212 -4.801 41.293 1.00 81.12 369 ASP A C 1
ATOM 2898 O O . ASP A 1 369 ? -42.509 -3.706 41.781 1.00 81.12 369 ASP A O 1
ATOM 2902 N N . ARG A 1 370 ? -41.987 -4.965 39.984 1.00 74.88 370 ARG A N 1
ATOM 2903 C CA . ARG A 1 370 ? -42.161 -3.909 38.977 1.00 74.88 370 ARG A CA 1
ATOM 2904 C C . ARG A 1 370 ? -43.234 -4.339 37.989 1.00 74.88 370 ARG A C 1
ATOM 2906 O O . ARG A 1 370 ? -43.009 -5.235 37.180 1.00 74.88 370 ARG A O 1
ATOM 2913 N N . LYS A 1 371 ? -44.374 -3.656 38.045 1.00 75.44 371 LYS A N 1
ATOM 2914 C CA . LYS A 1 371 ? -45.494 -3.853 37.123 1.00 75.44 371 LYS A CA 1
ATOM 2915 C C . LYS A 1 371 ? -45.246 -3.063 35.839 1.00 75.44 371 LYS A C 1
ATOM 2917 O O . LYS A 1 371 ? -44.852 -1.899 35.917 1.00 75.44 371 LYS A O 1
ATOM 2922 N N . GLY A 1 372 ? -45.416 -3.730 34.700 1.00 56.81 372 GLY A N 1
ATOM 2923 C CA . GLY A 1 372 ? -45.277 -3.164 33.355 1.00 56.81 372 GLY A CA 1
ATOM 2924 C C . GLY A 1 372 ? -46.610 -2.776 32.746 1.00 56.81 372 GLY A C 1
ATOM 2925 O O . GLY A 1 372 ? -47.624 -3.404 33.127 1.00 56.81 372 GLY A O 1
#

Nearest PDB structures (foldseek):
  8apo-assembly1_Xf  TM=3.158E-01  e=1.917E-01  Polytomella magna
  3cuq-assembly1_C  TM=4.114E-01  e=1.296E+00  Homo sapiens

Foldseek 3Di:
DVVVVCVVVQLEDPADDLCCCPPCVCVVQPPPHQKDALQSVLCVLCPDPPHRNYPDVVNSQVNVLVCQQVQQWKKFAFPDLPDDPLALNRTPAIGHHNVSSVVCPDDDHDSRMMTGHSVSLCVNQPADALVNLLVLPPDQKDFLLVSLVSQCVDPVRNNRGDLVSSLVRVVVNQQCFQWWWDQDPQGFTRHYVPRPDDSVNDDRRIIIGGSPQDGAQALVNLLVLQPDQDKDQLLVSLVVCCVVVNPSRRDPRSSQVSVLVCLQVLVKFKDQDPPDQRHRDNDRDDNNIMIHRHDDDDPPDDDDDDDDDDPDPVVVVVVVVVQVVVVPPPPDDDDDDDDDDDDDPDDPVVVVVVVVVCCVVPVVDDDDDDDD

Secondary structure (DSSP, 8-state):
-HHHHHHHTT-EESS--GGGGTTTHHHHS-TT-SEEEHHHHHHHHHH-TTSPEES-HHHHHHHHHHHHHTTS-EEEEESSTTS-TT-GGGEEEEE-SHHHHHH-SS---STTEEEE-HHHHHHHSPPPPHHHHHHT--SSEEEHHHHHHHHHT-TTTTT---HHHHHHHHHHHHHTTSEEEESSSSSPPB-STT----TTT--TTSEEEETTSPPPPPHHHHHHHT-SSS-EEHHHHHHHHHHHH-TTT--HHHHHHHHHHHHHTTSSEEESSTTS--B-S-----TTSEEES-----TT-----------SHHHHHHHHHHHHHHTTSSSPPPP--------SS--HHHHHHHHHHHHHH-TTS-------

Mean predicted aligned error: 16.41 Å

Solvent-accessible surface area (backbone atoms only — not comparable to full-atom values): 21493 Å² total; per-residue (Å²): 104,75,65,59,53,30,42,77,68,67,36,40,37,84,63,68,60,74,71,58,50,62,79,48,38,59,74,76,46,47,92,86,50,76,60,47,36,42,37,62,51,48,50,52,34,74,70,40,94,89,47,62,28,61,72,45,71,62,40,54,40,56,41,49,42,52,33,13,35,68,54,68,25,23,45,33,35,34,76,51,64,83,55,58,87,88,42,58,90,35,44,75,46,56,32,53,21,56,67,41,36,72,68,57,82,73,75,74,75,32,73,35,18,31,41,33,44,47,71,56,48,40,69,58,38,54,56,45,46,31,67,62,56,50,72,60,57,88,50,61,68,39,42,39,46,58,44,52,52,50,42,50,71,28,90,92,40,49,73,18,62,41,73,66,38,42,41,48,18,50,38,53,19,18,28,70,38,58,22,26,38,19,75,47,98,78,48,75,72,36,48,21,79,85,32,90,61,51,71,89,70,67,48,56,83,14,34,37,27,33,59,85,52,62,69,62,56,44,35,69,62,54,56,64,73,62,78,56,100,53,77,41,49,36,49,60,51,50,50,52,47,26,74,74,64,33,66,86,23,41,45,74,68,40,45,47,54,19,51,46,49,33,21,59,71,60,68,22,6,42,22,72,46,97,86,51,73,36,45,66,51,97,64,91,82,59,59,80,17,32,36,29,70,49,70,78,68,56,97,92,55,82,91,83,87,87,87,82,87,79,87,47,73,68,54,52,52,50,53,52,52,51,53,57,54,56,52,64,61,64,98,51,86,78,87,83,89,84,88,85,84,89,85,76,97,75,58,63,69,60,50,54,51,52,51,51,50,46,47,71,78,40,72,87,59,89,82,84,88,82,89,128